Protein AF-A0A954LRC8-F1 (afdb_monomer)

Mean predicted aligned error: 7.31 Å

Secondary structure (DSSP, 8-state):
-HHHHHHHHHHH-SEEEEEEEESSSSS-EEEEEEEETTS-EEEEEGGGS-HHHHHHHHHHHHTSEEEESSHHHHHHHHHHHHHHHTTS-TT--GGG-HHHHHHHHHHHTTS-----SEEEEHHHHHHHTGGGGGS--PPEEEEEEEHHHHHHHHHHHHHH----GGGGTT-S-TTS-SEEEEEEE-TTSPEEEEEEEEEE------SHHHHHHHHH----S--HHHH---GGGPPP--TTS-SGGGT--GGGTTEEE-TTS-EEEE-GGGTHHHHHHHHHH-HHHHHHHHHHHHHHHHHHHHTT-PPS--HHHHHHHHHHHHHHH-EE--HHHHHHHHHHHHHHHHTSSS-TT-HHHHHHHHHTT--HHHHHSTTTGGGG---HHHHHHHTT-EE-S-EE-TT-SSSS-TTTTTSSEE-SEE-HHHHHHHHHHHHHHHHHHHHHHHHHHHHSEE---EESS-STT---EE-TT--GGGS---HHHHTT-----TT--------TTHHHHHHHHHH--HHHHHHHHTT--HHHHHHHHHHS--HHHHHTTTTSTT-HHHHHHHHHHHHHTT--HHHHHHHHTS-HHHHHHHHHHHHHH-HHHHHHHHHHHHHH--EE-TT-TTSPPEE-PPPSEEE-TTS-EEE-HHHHHHHHHHHHHHHS--HHHHT---EEEETTEEEEHHHHHHHHHHHHHHHHH-

Structure (mmCIF, N/CA/C/O backbone):
data_AF-A0A954LRC8-F1
#
_entry.id   AF-A0A954LRC8-F1
#
loop_
_atom_site.group_PDB
_atom_site.id
_atom_site.type_symbol
_atom_site.label_atom_id
_atom_site.label_alt_id
_atom_site.label_comp_id
_atom_site.label_asym_id
_atom_site.label_entity_id
_atom_site.label_seq_id
_atom_site.pdbx_PDB_ins_code
_atom_site.Cartn_x
_atom_site.Cartn_y
_atom_site.Cartn_z
_atom_site.occupancy
_atom_site.B_iso_or_equiv
_atom_site.auth_seq_id
_atom_site.auth_comp_id
_atom_site.auth_asym_id
_atom_site.auth_atom_id
_atom_site.pdbx_PDB_model_num
ATOM 1 N N . MET A 1 1 ? -22.412 -3.322 37.244 1.00 44.78 1 MET A N 1
ATOM 2 C CA . MET A 1 1 ? -22.446 -4.756 37.643 1.00 44.78 1 MET A CA 1
ATOM 3 C C . MET A 1 1 ? -21.996 -5.682 36.507 1.00 44.78 1 MET A C 1
ATOM 5 O O . MET A 1 1 ? -21.206 -6.571 36.782 1.00 44.78 1 MET A O 1
ATOM 9 N N . LYS A 1 2 ? -22.410 -5.464 35.242 1.00 64.94 2 LYS A N 1
ATOM 10 C CA . LYS A 1 2 ? -21.942 -6.264 34.085 1.00 64.94 2 LYS A CA 1
ATOM 11 C C . LYS A 1 2 ? -20.450 -6.072 33.741 1.00 64.94 2 LYS A C 1
ATOM 13 O O . LYS A 1 2 ? -19.762 -7.057 33.498 1.00 64.94 2 LYS A O 1
ATOM 18 N N . SER A 1 3 ? -19.932 -4.844 33.795 1.00 72.12 3 SER A N 1
ATOM 19 C CA . SER A 1 3 ? -18.524 -4.524 33.492 1.00 72.12 3 SER A CA 1
ATOM 20 C C . SER A 1 3 ? -17.525 -5.170 34.453 1.00 72.12 3 SER A C 1
ATOM 22 O O . SER A 1 3 ? -16.505 -5.698 34.023 1.00 72.12 3 SER A O 1
ATOM 24 N N . THR A 1 4 ? -17.834 -5.226 35.751 1.00 79.31 4 THR A N 1
ATOM 25 C CA . THR A 1 4 ? -16.992 -5.920 36.742 1.00 79.31 4 THR A CA 1
ATOM 26 C C . THR A 1 4 ? -16.815 -7.401 36.398 1.00 79.31 4 THR A C 1
ATOM 28 O O . THR A 1 4 ? -15.710 -7.927 36.506 1.00 79.31 4 THR A O 1
ATOM 31 N N . THR A 1 5 ? -17.879 -8.070 35.943 1.00 84.56 5 THR A N 1
ATOM 32 C CA . THR A 1 5 ? -17.819 -9.470 35.502 1.00 84.56 5 THR A CA 1
ATOM 33 C C . THR A 1 5 ? -16.966 -9.629 34.244 1.00 84.56 5 THR A C 1
ATOM 35 O O . THR A 1 5 ? -16.107 -10.505 34.219 1.00 84.56 5 THR A O 1
ATOM 38 N N . MET A 1 6 ? -17.134 -8.748 33.251 1.00 88.12 6 MET A N 1
ATOM 39 C CA . MET A 1 6 ? -16.323 -8.743 32.024 1.00 88.12 6 MET A CA 1
ATOM 40 C C . MET A 1 6 ? -14.830 -8.551 32.322 1.00 88.12 6 MET A C 1
ATOM 42 O O . MET A 1 6 ? -13.994 -9.294 31.821 1.00 88.12 6 MET A O 1
ATOM 46 N N . ILE A 1 7 ? -14.479 -7.607 33.200 1.00 88.44 7 ILE A N 1
ATOM 47 C CA . ILE A 1 7 ? -13.083 -7.359 33.596 1.00 88.44 7 ILE A CA 1
ATOM 48 C C . ILE A 1 7 ? -12.489 -8.579 34.313 1.00 88.44 7 ILE A C 1
ATOM 50 O O . ILE A 1 7 ? -11.324 -8.917 34.107 1.00 88.44 7 ILE A O 1
ATOM 54 N N . LEU A 1 8 ? -13.268 -9.259 35.158 1.00 87.94 8 LEU A N 1
ATOM 55 C CA . LEU A 1 8 ? -12.818 -10.487 35.818 1.00 87.94 8 LEU A CA 1
ATOM 56 C C . LEU A 1 8 ? -12.578 -11.629 34.821 1.00 87.94 8 LEU A C 1
ATOM 58 O O . LEU A 1 8 ? -11.642 -12.403 35.015 1.00 87.94 8 LEU A O 1
ATOM 62 N N . GLU A 1 9 ? -13.399 -11.734 33.777 1.00 92.31 9 GLU A N 1
ATOM 63 C CA . GLU A 1 9 ? -13.219 -12.694 32.683 1.00 92.31 9 GLU A CA 1
ATOM 64 C C . GLU A 1 9 ? -11.940 -12.391 31.894 1.00 92.31 9 GLU A C 1
ATOM 66 O O . GLU A 1 9 ? -11.064 -13.253 31.803 1.00 92.31 9 GLU A O 1
ATOM 71 N N . LEU A 1 10 ? -11.776 -11.138 31.450 1.00 93.38 10 LEU A N 1
ATOM 72 C CA . LEU A 1 10 ? -10.576 -10.653 30.764 1.00 93.38 10 LEU A CA 1
ATOM 73 C C . LEU A 1 10 ? -9.315 -10.974 31.564 1.00 93.38 10 LEU A C 1
ATOM 75 O O . LEU A 1 10 ? -8.370 -11.528 31.020 1.00 93.38 10 LEU A O 1
ATOM 79 N N . LYS A 1 11 ? -9.308 -10.716 32.877 1.00 89.00 11 LYS A N 1
ATOM 80 C CA . LYS A 1 11 ? -8.143 -10.978 33.738 1.00 89.00 11 LYS A CA 1
ATOM 81 C C . LYS A 1 11 ? -7.767 -12.457 33.837 1.00 89.00 11 LYS A C 1
ATOM 83 O O . LYS A 1 11 ? -6.579 -12.749 33.997 1.00 89.00 11 LYS A O 1
ATOM 88 N N . LYS A 1 12 ? -8.733 -13.375 33.751 1.00 88.56 12 LYS A N 1
ATOM 89 C CA . LYS A 1 12 ? -8.494 -14.825 33.848 1.00 88.56 12 LYS A CA 1
ATOM 90 C C . LYS A 1 12 ? -8.000 -15.438 32.540 1.00 88.56 12 LYS A C 1
ATOM 92 O O . LYS A 1 12 ? -7.210 -16.377 32.597 1.00 88.56 12 LYS A O 1
ATOM 97 N N . GLY A 1 13 ? -8.458 -14.918 31.405 1.00 85.88 13 GLY A N 1
ATOM 98 C CA . GLY A 1 13 ? -8.105 -15.445 30.092 1.00 85.88 13 GLY A CA 1
ATOM 99 C C . GLY A 1 13 ? -6.661 -15.197 29.674 1.00 85.88 13 GLY A C 1
ATOM 100 O O . GLY A 1 13 ? -5.949 -14.361 30.255 1.00 85.88 13 GLY A O 1
ATOM 101 N N . LYS A 1 14 ? -6.237 -15.934 28.643 1.00 89.75 14 LYS A N 1
ATOM 102 C CA . LYS A 1 14 ? -4.915 -15.778 28.016 1.00 89.75 14 LYS A CA 1
ATOM 103 C C . LYS A 1 14 ? -5.001 -15.055 26.675 1.00 89.75 14 LYS A C 1
ATOM 105 O O . LYS A 1 14 ? -4.217 -14.130 26.450 1.00 89.75 14 LYS A O 1
ATOM 110 N N . LEU A 1 15 ? -5.931 -15.480 25.822 1.00 96.88 15 LEU A N 1
ATOM 111 C CA . LEU A 1 15 ? -6.121 -14.978 24.467 1.00 96.88 15 LEU A CA 1
ATOM 112 C C . LEU A 1 15 ? -7.402 -14.152 24.382 1.00 96.88 15 LEU A C 1
ATOM 114 O O . LEU A 1 15 ? -8.442 -14.553 24.904 1.00 96.88 15 LEU A O 1
ATOM 118 N N . ILE A 1 16 ? -7.328 -13.014 23.700 1.00 98.38 16 ILE A N 1
ATOM 119 C CA . ILE A 1 16 ? -8.474 -12.153 23.417 1.00 98.38 16 ILE A CA 1
ATOM 120 C C . ILE A 1 16 ? -8.627 -12.046 21.905 1.00 98.38 16 ILE A C 1
ATOM 122 O O . ILE A 1 16 ? -7.800 -11.421 21.247 1.00 98.38 16 ILE A O 1
ATOM 126 N N . PHE A 1 17 ? -9.686 -12.631 21.356 1.00 98.62 17 PHE A N 1
ATOM 127 C CA . PHE A 1 17 ? -10.095 -12.355 19.980 1.00 98.62 17 PHE A CA 1
ATOM 128 C C . PHE A 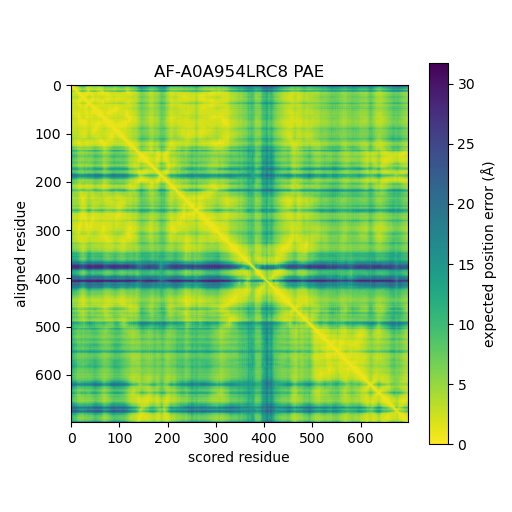1 17 ? -10.802 -11.011 19.974 1.00 98.62 17 PHE A C 1
ATOM 130 O O . PHE A 1 17 ? -11.704 -10.828 20.789 1.00 98.62 17 PHE A O 1
ATOM 137 N N . LEU A 1 18 ? -10.367 -10.078 19.134 1.00 98.44 18 LEU A N 1
ATOM 138 C CA . LEU A 1 18 ? -10.760 -8.676 19.230 1.00 98.44 18 LEU A CA 1
ATOM 139 C C . LEU A 1 18 ? -11.024 -8.084 17.848 1.00 98.44 18 LEU A C 1
ATOM 141 O O . LEU A 1 18 ? -10.234 -8.292 16.928 1.00 98.44 18 LEU A O 1
ATOM 145 N N . ASP A 1 19 ? -12.092 -7.305 17.760 1.00 98.56 19 ASP A N 1
ATOM 146 C CA . ASP A 1 19 ? -12.479 -6.525 16.588 1.00 98.56 19 ASP A CA 1
ATOM 147 C C . ASP A 1 19 ? -13.100 -5.189 17.034 1.00 98.56 19 ASP A C 1
ATOM 149 O O . ASP A 1 19 ? -13.369 -4.995 18.232 1.00 98.56 19 ASP A O 1
ATOM 153 N N . SER A 1 20 ? -13.281 -4.247 16.106 1.00 97.88 20 SER A N 1
ATOM 154 C CA . SER A 1 20 ? -13.982 -2.992 16.381 1.00 97.88 20 SER A CA 1
ATOM 155 C C . SER A 1 20 ? -14.777 -2.466 15.189 1.00 97.88 20 SER A C 1
ATOM 157 O O . SER A 1 20 ? -14.341 -2.542 14.046 1.00 97.88 20 SER A O 1
ATOM 159 N N . GLU A 1 21 ? -15.914 -1.821 15.470 1.00 98.12 21 GLU A N 1
ATOM 160 C CA . GLU A 1 21 ? -16.650 -1.035 14.467 1.00 98.12 21 GLU A CA 1
ATOM 161 C C . GLU A 1 21 ? -16.494 0.447 14.755 1.00 98.12 21 GLU A C 1
ATOM 163 O O . GLU A 1 21 ? -16.501 0.881 15.915 1.00 98.12 21 GLU A O 1
ATOM 168 N N . THR A 1 22 ? -16.366 1.243 13.699 1.00 98.06 22 THR A N 1
ATOM 169 C CA . THR A 1 22 ? -15.920 2.634 13.789 1.00 98.06 22 THR A CA 1
ATOM 170 C C . THR A 1 22 ? -16.811 3.582 12.996 1.00 98.06 22 THR A C 1
ATOM 172 O O . THR A 1 22 ? -17.396 3.237 11.971 1.00 98.06 22 THR A O 1
ATOM 175 N N . CYS A 1 23 ? -16.877 4.837 13.444 1.00 98.00 23 CYS A N 1
ATOM 176 C CA . CYS A 1 23 ? -17.450 5.921 12.655 1.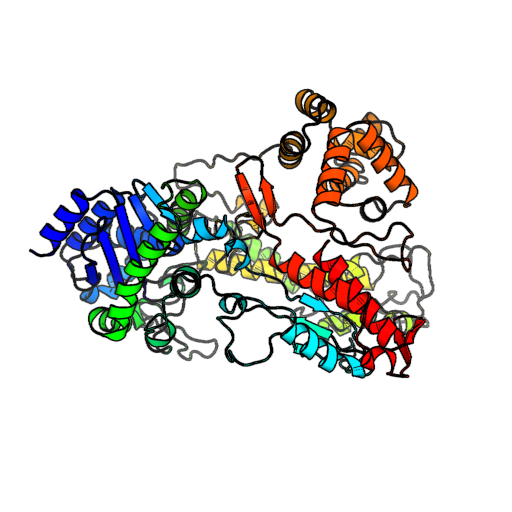00 98.00 23 CYS A CA 1
ATOM 177 C C . CYS A 1 23 ? -16.425 6.384 11.606 1.00 98.00 23 CYS A C 1
ATOM 179 O O . CYS A 1 23 ? -15.668 7.327 11.843 1.00 98.00 23 CYS A O 1
ATOM 181 N N . GLY A 1 24 ? -16.401 5.719 10.449 1.00 96.19 24 GLY A N 1
ATOM 182 C CA . GLY A 1 24 ? -15.436 5.982 9.374 1.00 96.19 24 GLY A CA 1
ATOM 183 C C . GLY A 1 24 ? -14.092 5.279 9.573 1.00 96.19 24 GLY A C 1
ATOM 184 O O . GLY A 1 24 ? -13.938 4.441 10.454 1.00 96.19 24 GLY A O 1
ATOM 185 N N . LEU A 1 25 ? -13.102 5.605 8.743 1.00 96.06 25 LEU A N 1
ATOM 186 C CA . LEU A 1 25 ? -11.785 4.956 8.742 1.00 96.06 25 LEU A CA 1
ATOM 187 C C . LEU A 1 25 ? -10.809 5.538 9.776 1.00 96.06 25 LEU A C 1
ATOM 189 O O . LEU A 1 25 ? -9.784 4.920 10.082 1.00 96.06 25 LEU A O 1
ATOM 193 N N . HIS A 1 26 ? -11.050 6.769 10.221 1.00 95.69 26 HIS A N 1
ATOM 194 C CA . HIS A 1 26 ? -10.160 7.571 11.063 1.00 95.69 26 HIS A CA 1
ATOM 195 C C . HIS A 1 26 ? -10.903 8.308 12.188 1.00 95.69 26 HIS A C 1
ATOM 197 O O . HIS A 1 26 ? -10.273 9.079 12.921 1.00 95.69 26 HIS A O 1
ATOM 203 N N . GLY A 1 27 ? -12.219 8.119 12.314 1.00 96.19 27 GLY A N 1
ATOM 204 C CA . GLY A 1 27 ? -13.041 8.661 13.386 1.00 96.19 27 GLY A CA 1
ATOM 205 C C . GLY A 1 27 ? -12.818 7.939 14.712 1.00 96.19 27 GLY A C 1
ATOM 206 O O . GLY A 1 27 ? -11.681 7.664 15.100 1.00 96.19 27 GLY A O 1
ATOM 207 N N . MET A 1 28 ? -13.901 7.695 15.444 1.00 98.06 28 MET A N 1
ATOM 208 C CA . MET A 1 28 ? -13.867 7.025 16.745 1.00 98.06 28 MET A CA 1
ATOM 209 C C . MET A 1 28 ? -14.512 5.638 16.655 1.00 98.06 28 MET A C 1
ATOM 211 O O . MET A 1 28 ? -15.487 5.478 15.913 1.00 98.06 28 MET A O 1
ATOM 215 N N . PRO A 1 29 ? -14.012 4.641 17.407 1.00 98.19 29 PRO A N 1
ATOM 216 C CA . PRO A 1 29 ? -14.698 3.362 17.539 1.00 98.19 29 PRO A CA 1
ATOM 217 C C . PRO A 1 29 ? -16.035 3.549 18.268 1.00 98.19 29 PRO A C 1
ATOM 219 O O . PRO A 1 29 ? -16.142 4.365 19.188 1.00 98.19 29 PRO A O 1
ATOM 222 N N . VAL A 1 30 ? -17.055 2.803 17.848 1.00 98.12 30 VAL A N 1
ATOM 223 C CA . VAL A 1 30 ? -18.427 2.859 18.382 1.00 98.12 30 VAL A CA 1
ATOM 224 C C . VAL A 1 30 ? -18.862 1.550 19.044 1.00 98.12 30 VAL A C 1
ATOM 226 O O . VAL A 1 30 ? -19.592 1.583 20.040 1.00 98.12 30 VAL A O 1
ATOM 229 N N . LEU A 1 31 ? -18.355 0.414 18.562 1.00 98.50 31 LEU A N 1
ATOM 230 C CA . LEU A 1 31 ? -18.585 -0.915 19.124 1.00 98.50 31 LEU A CA 1
ATOM 231 C C . LEU A 1 31 ? -17.242 -1.629 19.295 1.00 98.50 31 LEU A C 1
ATOM 233 O O . LEU A 1 31 ? -16.389 -1.557 18.414 1.00 98.50 31 LEU A O 1
ATOM 237 N N . LEU A 1 32 ? -17.069 -2.303 20.431 1.00 98.31 32 LEU A N 1
ATOM 238 C CA . LEU A 1 32 ? -15.948 -3.205 20.675 1.00 98.31 32 LEU A CA 1
ATOM 239 C C . LEU A 1 32 ? -16.478 -4.628 20.815 1.00 98.31 32 LEU A C 1
ATOM 241 O O . LEU A 1 32 ? -17.396 -4.861 21.609 1.00 98.31 32 LEU A O 1
ATOM 245 N N . GLN A 1 33 ? -15.895 -5.566 20.081 1.00 98.12 33 GLN A N 1
ATOM 246 C CA . GLN A 1 33 ? -16.249 -6.976 20.142 1.00 98.12 33 GLN A CA 1
ATOM 247 C C . GLN A 1 33 ? -15.058 -7.764 20.635 1.00 98.12 33 GLN A C 1
ATOM 249 O O . GLN A 1 33 ? -13.948 -7.601 20.133 1.00 98.12 33 GLN A O 1
ATOM 254 N N . TRP A 1 34 ? -15.276 -8.643 21.604 1.00 98.38 34 TRP A N 1
ATOM 255 C CA . TRP A 1 34 ? -14.227 -9.573 21.978 1.00 98.38 34 TRP A CA 1
ATOM 256 C C . TRP A 1 34 ? -14.770 -10.893 22.473 1.00 98.38 34 TRP A C 1
ATOM 258 O O . TRP A 1 34 ? -15.924 -11.007 22.888 1.00 98.38 34 TRP A O 1
ATOM 268 N N . ALA A 1 35 ? -13.888 -11.878 22.505 1.00 98.25 35 ALA A N 1
ATOM 269 C CA . ALA A 1 35 ? -14.130 -13.098 23.238 1.00 98.25 35 ALA A CA 1
ATOM 270 C C . ALA A 1 35 ? -12.840 -13.602 23.888 1.00 98.25 35 ALA A C 1
ATOM 272 O O . ALA A 1 35 ? -11.748 -13.479 23.327 1.00 98.25 35 ALA A O 1
ATOM 273 N N . VAL A 1 36 ? -12.975 -14.127 25.104 1.00 97.56 36 VAL A N 1
ATOM 274 C CA . VAL A 1 36 ? -11.852 -14.596 25.920 1.00 97.56 36 VAL A CA 1
ATOM 275 C C . VAL A 1 36 ? -11.661 -16.087 25.695 1.00 97.56 36 VAL A C 1
ATOM 277 O O . VAL A 1 36 ? -12.558 -16.859 26.016 1.00 97.56 36 VAL A O 1
ATOM 280 N N . ASP A 1 37 ? -10.513 -16.501 25.163 1.00 95.44 37 ASP A N 1
ATOM 281 C CA . ASP A 1 37 ? -10.224 -17.892 24.793 1.00 95.44 37 ASP A CA 1
ATOM 282 C C . ASP A 1 37 ? -11.370 -18.482 23.931 1.00 95.44 37 ASP A C 1
ATOM 284 O O . ASP A 1 37 ? -11.652 -17.923 22.875 1.00 95.44 37 ASP A O 1
ATOM 288 N N . GLU A 1 38 ? -12.084 -19.520 24.393 1.00 93.44 38 GLU A N 1
ATOM 289 C CA . GLU A 1 38 ? -13.294 -20.103 23.758 1.00 93.44 38 GLU A CA 1
ATOM 290 C C . GLU A 1 38 ? -14.617 -19.627 24.397 1.00 93.44 38 GLU A C 1
ATOM 292 O O . GLU A 1 38 ? -15.690 -20.193 24.189 1.00 93.44 38 GLU A O 1
ATOM 297 N N . GLY A 1 39 ? -14.547 -18.589 25.227 1.00 94.75 39 GLY A N 1
ATOM 298 C CA . GLY A 1 39 ? -15.673 -18.013 25.950 1.00 94.75 39 GLY A CA 1
ATOM 299 C C . GLY A 1 39 ? -16.696 -17.293 25.061 1.00 94.75 39 GLY A C 1
ATOM 300 O O . GLY A 1 39 ? -16.545 -17.225 23.832 1.00 94.75 39 GLY A O 1
ATOM 301 N N . PRO A 1 40 ? -17.752 -16.739 25.682 1.00 95.81 40 PRO A N 1
ATOM 302 C CA . PRO A 1 40 ? -18.799 -16.021 24.968 1.00 95.81 40 PRO A CA 1
ATOM 303 C C . PRO A 1 40 ? -18.258 -14.767 24.271 1.00 95.81 40 PRO A C 1
ATOM 305 O O . PRO A 1 40 ? -17.297 -14.145 24.723 1.00 95.81 40 PRO A O 1
ATOM 308 N N . ILE A 1 41 ? -18.912 -14.393 23.171 1.00 97.81 41 ILE A N 1
ATOM 309 C CA . ILE A 1 41 ? -18.633 -13.152 22.446 1.00 97.81 41 ILE A CA 1
ATOM 310 C C . ILE A 1 41 ? -19.394 -12.009 23.118 1.00 97.81 41 ILE A C 1
ATOM 312 O O . ILE A 1 41 ? -20.609 -12.084 23.321 1.00 97.81 41 ILE A O 1
ATOM 316 N N . HIS A 1 42 ? -18.676 -10.940 23.441 1.00 97.31 42 HIS A N 1
ATOM 317 C CA . HIS A 1 42 ? -19.208 -9.722 24.037 1.00 97.31 42 HIS A CA 1
ATOM 318 C C . HIS A 1 42 ? -19.275 -8.623 22.980 1.00 97.31 42 HIS A C 1
ATOM 320 O O . HIS A 1 42 ? -18.302 -8.394 22.272 1.00 97.31 42 HIS A O 1
ATOM 326 N N . LEU A 1 43 ? -20.411 -7.925 22.901 1.00 97.69 43 LEU A N 1
ATOM 327 C CA . LEU A 1 43 ? -20.604 -6.738 22.061 1.00 97.69 43 LEU A CA 1
ATOM 328 C C . LEU A 1 43 ? -20.815 -5.521 22.968 1.00 97.69 43 LEU A C 1
ATOM 330 O O . LEU A 1 43 ? -21.877 -5.385 23.586 1.00 97.69 43 LEU A O 1
ATOM 334 N N . TYR A 1 44 ? -19.819 -4.646 23.057 1.00 97.50 44 TYR A N 1
ATOM 335 C CA . TYR A 1 44 ? -19.774 -3.542 24.013 1.00 97.50 44 TYR A CA 1
ATOM 336 C C . TYR A 1 44 ? -19.933 -2.185 23.327 1.00 97.50 44 TYR A C 1
ATOM 338 O O . TYR A 1 44 ? -19.057 -1.728 22.592 1.00 97.50 44 TYR A O 1
ATOM 346 N N . SER A 1 45 ? -21.067 -1.528 23.577 1.00 97.25 45 SER A N 1
ATOM 347 C CA . SER A 1 45 ? -21.385 -0.204 23.033 1.00 97.25 45 SER A CA 1
ATOM 348 C C . SER A 1 45 ? -20.620 0.890 23.776 1.00 97.25 45 SER A C 1
ATOM 350 O O . SER A 1 45 ? -21.065 1.372 24.817 1.00 97.25 45 SER A O 1
ATOM 352 N N . ILE A 1 46 ? -19.480 1.291 23.213 1.00 97.44 46 ILE A N 1
ATOM 353 C CA . ILE A 1 46 ? -18.473 2.177 23.821 1.00 97.44 46 ILE A CA 1
ATOM 354 C C . ILE A 1 46 ? -19.073 3.496 24.326 1.00 97.44 46 ILE A C 1
ATOM 356 O O . ILE A 1 46 ? -18.723 3.963 25.408 1.00 97.44 46 ILE A O 1
ATOM 360 N N . TRP A 1 47 ? -19.980 4.085 23.545 1.00 98.19 47 TRP A N 1
ATOM 361 C CA . TRP A 1 47 ? -20.523 5.425 23.791 1.00 98.19 47 TRP A CA 1
ATOM 362 C C . TRP A 1 47 ? -21.677 5.468 24.794 1.00 98.19 47 TRP A C 1
ATOM 364 O O . TRP A 1 47 ? -22.047 6.546 25.245 1.00 98.19 47 TRP A O 1
ATOM 374 N N . LYS A 1 48 ? -22.206 4.299 25.178 1.00 96.94 48 LYS A N 1
ATOM 375 C CA . LYS A 1 48 ? -23.341 4.155 26.106 1.00 96.94 48 LYS A CA 1
ATOM 376 C C . LYS A 1 48 ? -22.917 3.746 27.514 1.00 96.94 48 LYS A C 1
ATOM 378 O O . LYS A 1 48 ? -23.746 3.316 28.313 1.00 96.94 48 LYS A O 1
ATOM 383 N N . GLN A 1 49 ? -21.617 3.758 27.786 1.00 96.19 49 GLN A N 1
ATOM 384 C CA . GLN A 1 49 ? -21.035 3.311 29.047 1.00 96.19 49 GLN A CA 1
ATOM 385 C C . GLN A 1 49 ? -20.136 4.408 29.617 1.00 96.19 49 GLN A C 1
ATOM 387 O O . GLN A 1 49 ? -19.532 5.146 28.836 1.00 96.19 49 GLN A O 1
ATOM 392 N N . PRO A 1 50 ? -19.997 4.500 30.952 1.00 97.88 50 PRO A N 1
ATOM 393 C CA . PRO A 1 50 ? -19.100 5.470 31.563 1.00 97.88 50 PRO A CA 1
ATOM 394 C C . PRO A 1 50 ? -17.664 5.337 31.049 1.00 97.88 50 PRO A C 1
ATOM 396 O O . PRO A 1 50 ? -17.144 4.221 30.922 1.00 97.88 50 PRO A O 1
ATOM 399 N N . VAL A 1 51 ? -16.996 6.472 30.828 1.00 98.38 51 VAL A N 1
ATOM 400 C CA . VAL A 1 51 ? -15.593 6.547 30.374 1.00 98.38 51 VAL A CA 1
ATOM 401 C C . VAL A 1 51 ? -14.679 5.613 31.177 1.00 98.38 51 VAL A C 1
ATOM 403 O O . VAL A 1 51 ? -13.904 4.853 30.589 1.00 98.38 51 VAL A O 1
ATOM 406 N N . ARG A 1 52 ? -14.805 5.606 32.512 1.00 97.62 52 ARG A N 1
ATOM 407 C CA . ARG A 1 52 ? -14.003 4.764 33.419 1.00 97.62 52 ARG A CA 1
ATOM 408 C C . ARG A 1 52 ? -14.134 3.265 33.155 1.00 97.62 52 ARG A C 1
ATOM 410 O O . ARG A 1 52 ? -13.161 2.533 33.312 1.00 97.62 52 ARG A O 1
ATOM 417 N N . GLU A 1 53 ? -15.323 2.799 32.776 1.00 96.94 53 GLU A N 1
ATOM 418 C CA . GLU A 1 53 ? -15.571 1.374 32.540 1.00 96.94 53 GLU A CA 1
ATOM 419 C C . GLU A 1 53 ? -14.917 0.936 31.232 1.00 96.94 53 GLU A C 1
ATOM 421 O O . GLU A 1 53 ? -14.229 -0.084 31.191 1.00 96.94 53 GLU A O 1
ATOM 426 N N . THR A 1 54 ? -15.049 1.763 30.194 1.00 97.38 54 THR A N 1
ATOM 427 C CA . THR A 1 54 ? -14.408 1.537 28.896 1.00 97.38 54 THR A CA 1
ATOM 428 C C . THR A 1 54 ? -12.884 1.548 29.016 1.00 97.38 54 THR A C 1
ATOM 430 O O . THR A 1 54 ? -12.234 0.645 28.489 1.00 97.38 54 THR A O 1
ATOM 433 N N . LEU A 1 55 ? -12.301 2.511 29.742 1.00 97.69 55 LEU A N 1
ATOM 434 C CA . LEU A 1 55 ? -10.853 2.548 29.985 1.00 97.69 55 LEU A CA 1
ATOM 435 C C . LEU A 1 55 ? -10.367 1.271 30.677 1.00 97.69 55 LEU A C 1
ATOM 437 O O . LEU A 1 55 ? -9.433 0.638 30.191 1.00 97.69 55 LEU A O 1
ATOM 441 N N . ALA A 1 56 ? -11.047 0.839 31.744 1.00 97.38 56 ALA A N 1
ATOM 442 C CA . ALA A 1 56 ? -10.676 -0.371 32.473 1.00 97.38 56 ALA A CA 1
ATOM 443 C C . ALA A 1 56 ? -10.747 -1.644 31.607 1.00 97.38 56 ALA A C 1
ATOM 445 O O . ALA A 1 56 ? -9.918 -2.540 31.765 1.00 97.38 56 ALA A O 1
ATOM 446 N N . ILE A 1 57 ? -11.718 -1.735 30.690 1.00 97.44 57 ILE A N 1
ATOM 447 C CA . ILE A 1 57 ? -11.835 -2.854 29.742 1.00 97.44 57 ILE A CA 1
ATOM 448 C C . ILE A 1 57 ? -10.674 -2.846 28.747 1.00 97.44 57 ILE A C 1
ATOM 450 O O . ILE A 1 57 ? -10.004 -3.863 28.584 1.00 97.44 57 ILE A O 1
ATOM 454 N N . VAL A 1 58 ? -10.413 -1.709 28.099 1.00 97.38 58 VAL A N 1
ATOM 455 C CA . VAL A 1 58 ? -9.370 -1.607 27.069 1.00 97.38 58 VAL A CA 1
ATOM 456 C C . VAL A 1 58 ? -7.977 -1.836 27.667 1.00 97.38 58 VAL A C 1
ATOM 458 O O . VAL A 1 58 ? -7.148 -2.513 27.060 1.00 97.38 58 VAL A O 1
ATOM 461 N N . GLU A 1 59 ? -7.724 -1.339 28.878 1.00 97.31 59 GLU A N 1
ATOM 462 C CA . GLU A 1 59 ? -6.478 -1.598 29.604 1.00 97.31 59 GLU A CA 1
ATOM 463 C C . GLU A 1 59 ? -6.332 -3.081 29.968 1.00 97.31 59 GLU A C 1
ATOM 465 O O . GLU A 1 59 ? -5.275 -3.662 29.732 1.00 97.31 59 GLU A O 1
ATOM 470 N N . ALA A 1 60 ? -7.402 -3.734 30.440 1.00 97.19 60 ALA A N 1
ATOM 471 C CA . ALA A 1 60 ? -7.386 -5.170 30.720 1.00 97.19 60 ALA A CA 1
ATOM 472 C C . ALA A 1 60 ? -7.168 -6.025 29.456 1.00 97.19 60 ALA A C 1
ATOM 474 O O . ALA A 1 60 ? -6.515 -7.063 29.532 1.00 97.19 60 ALA A O 1
ATOM 475 N N . ILE A 1 61 ? -7.677 -5.597 28.295 1.00 97.69 61 ILE A N 1
ATOM 476 C CA . ILE A 1 61 ? -7.396 -6.238 27.000 1.00 97.69 61 ILE A CA 1
ATOM 477 C C . ILE A 1 61 ? -5.913 -6.085 26.637 1.00 97.69 61 ILE A C 1
ATOM 479 O O . ILE A 1 61 ? -5.276 -7.056 26.229 1.00 97.69 61 ILE A O 1
ATOM 483 N N . ALA A 1 62 ? -5.335 -4.895 26.824 1.00 97.31 62 ALA A N 1
ATOM 484 C CA . ALA A 1 62 ? -3.925 -4.638 26.528 1.00 97.31 62 ALA A CA 1
ATOM 485 C C . ALA A 1 62 ? -2.958 -5.441 27.422 1.00 97.31 62 ALA A C 1
ATOM 487 O O . ALA A 1 62 ? -1.828 -5.706 27.021 1.00 97.31 62 ALA A O 1
ATOM 488 N N . GLU A 1 63 ? -3.386 -5.899 28.599 1.00 97.06 63 GLU A N 1
ATOM 489 C CA . GLU A 1 63 ? -2.601 -6.809 29.448 1.00 97.06 63 GLU A CA 1
ATOM 490 C C . GLU A 1 63 ? -2.498 -8.244 28.891 1.00 97.06 63 GLU A C 1
ATOM 492 O O . GLU A 1 63 ? -1.787 -9.075 29.465 1.00 97.06 63 GLU A O 1
ATOM 497 N N . LYS A 1 64 ? -3.198 -8.566 27.795 1.00 97.50 64 LYS A N 1
ATOM 498 C CA . LYS A 1 64 ? -3.310 -9.922 27.237 1.00 97.50 64 LYS A CA 1
ATOM 499 C C . LYS A 1 64 ? -2.713 -10.054 25.842 1.00 97.50 64 LYS A C 1
ATOM 501 O O . LYS A 1 64 ? -2.257 -9.086 25.233 1.00 97.50 64 LYS A O 1
ATOM 506 N N . THR A 1 65 ? -2.681 -11.299 25.362 1.00 98.19 65 THR A N 1
ATOM 507 C CA . THR A 1 65 ? -2.384 -11.580 23.957 1.00 98.19 65 THR A CA 1
ATOM 508 C C . THR A 1 65 ? -3.651 -11.379 23.141 1.00 98.19 65 THR A C 1
ATOM 510 O O . THR A 1 65 ? -4.650 -12.052 23.392 1.00 98.19 65 THR A O 1
ATOM 513 N N . VAL A 1 66 ? -3.612 -10.458 22.183 1.00 98.38 66 VAL A N 1
ATOM 514 C CA . VAL A 1 66 ? -4.742 -10.145 21.306 1.00 98.38 66 VAL A CA 1
ATOM 515 C C . VAL A 1 66 ? -4.577 -10.826 19.949 1.00 98.38 66 VAL A C 1
ATOM 517 O O . VAL A 1 66 ? -3.496 -10.811 19.362 1.00 98.38 66 VAL A O 1
ATOM 520 N N . ILE A 1 67 ? -5.652 -11.428 19.451 1.00 98.69 67 ILE A N 1
ATOM 521 C CA . ILE A 1 67 ? -5.736 -12.031 18.122 1.00 98.69 67 ILE A CA 1
ATOM 522 C C . ILE A 1 67 ? -6.746 -11.217 17.328 1.00 98.69 67 ILE A C 1
ATOM 524 O O . ILE A 1 67 ? -7.893 -11.064 17.747 1.00 98.69 67 ILE A O 1
ATOM 528 N N . MET A 1 68 ? -6.306 -10.678 16.199 1.00 98.38 68 MET A N 1
ATOM 529 C CA . MET A 1 68 ? -7.093 -9.747 15.396 1.00 98.38 68 MET A CA 1
ATOM 530 C C . MET A 1 68 ? -6.918 -10.049 13.914 1.00 98.38 68 MET A C 1
ATOM 532 O O . MET A 1 68 ? -5.957 -10.704 13.501 1.00 98.38 68 MET A O 1
ATOM 536 N N . PHE A 1 69 ? -7.810 -9.509 13.095 1.00 97.88 69 PHE A N 1
ATOM 537 C CA . PHE A 1 69 ? -7.633 -9.461 11.653 1.00 97.88 69 PHE A CA 1
ATOM 538 C C . PHE A 1 69 ? -7.469 -8.002 11.231 1.00 97.88 69 PHE A C 1
ATOM 540 O O . PHE A 1 69 ? -8.399 -7.230 11.396 1.00 97.88 69 PHE A O 1
ATOM 547 N N . ASN A 1 70 ? -6.318 -7.627 10.653 1.00 96.25 70 ASN A N 1
ATOM 548 C CA . ASN A 1 70 ? -5.982 -6.231 10.328 1.00 96.25 70 ASN A CA 1
ATOM 549 C C . ASN A 1 70 ? -5.762 -5.340 11.572 1.00 96.25 70 ASN A C 1
ATOM 551 O O . ASN A 1 70 ? -6.197 -4.189 11.621 1.00 96.25 70 ASN A O 1
ATOM 555 N N . ALA A 1 71 ? -4.973 -5.838 12.528 1.00 97.62 71 ALA A N 1
ATOM 556 C CA . ALA A 1 71 ? -4.715 -5.221 13.833 1.00 97.62 71 ALA A CA 1
ATOM 557 C C . ALA A 1 71 ? -4.258 -3.750 13.767 1.00 97.62 71 ALA A C 1
ATOM 559 O O . ALA A 1 71 ? -4.515 -2.973 14.683 1.00 97.62 71 ALA A O 1
ATOM 560 N N . ALA A 1 72 ? -3.586 -3.329 12.687 1.00 96.88 72 ALA A N 1
ATOM 561 C CA . ALA A 1 72 ? -3.148 -1.939 12.524 1.00 96.88 72 ALA A CA 1
ATOM 562 C C . ALA A 1 72 ? -4.319 -0.935 12.516 1.00 96.88 72 ALA A C 1
ATOM 564 O O . ALA A 1 72 ? -4.129 0.226 12.882 1.00 96.88 72 ALA A O 1
ATOM 565 N N . PHE A 1 73 ? -5.507 -1.360 12.075 1.00 97.25 73 PHE A N 1
ATOM 566 C CA . PHE A 1 73 ? -6.707 -0.530 12.049 1.00 97.25 73 PHE A CA 1
ATOM 567 C C . PHE A 1 73 ? -7.336 -0.422 13.436 1.00 97.25 73 PHE A C 1
ATOM 569 O O . PHE A 1 73 ? -7.479 0.681 13.961 1.00 97.25 73 PHE A O 1
ATOM 576 N N . ASP A 1 74 ? -7.654 -1.543 14.066 1.00 98.06 74 ASP A N 1
ATOM 577 C CA . ASP A 1 74 ? -8.323 -1.554 15.366 1.00 98.06 74 ASP A CA 1
ATOM 578 C C . ASP A 1 74 ? -7.429 -0.985 16.462 1.00 98.06 74 ASP A C 1
ATOM 580 O O . ASP A 1 74 ? -7.853 -0.158 17.271 1.00 98.06 74 ASP A O 1
ATOM 584 N N . TRP A 1 75 ? -6.138 -1.335 16.449 1.00 98.06 75 TRP A N 1
ATOM 585 C CA . TRP A 1 75 ? -5.210 -0.848 17.464 1.00 98.06 75 TRP A CA 1
ATOM 586 C C . TRP A 1 75 ? -4.983 0.665 17.367 1.00 98.06 75 TRP A C 1
ATOM 588 O O . TRP A 1 75 ? -4.725 1.319 18.381 1.00 98.06 75 TRP A O 1
ATOM 598 N N . LEU A 1 76 ? -5.133 1.253 16.169 1.00 97.75 76 LEU A N 1
ATOM 599 C CA . LEU A 1 76 ? -5.125 2.708 15.983 1.00 97.75 76 LEU A CA 1
ATOM 600 C C . LEU A 1 76 ? -6.302 3.332 16.735 1.00 97.75 76 LEU A C 1
ATOM 602 O O . LEU A 1 76 ? -6.107 4.293 17.481 1.00 97.75 76 LEU A O 1
ATOM 606 N N . HIS A 1 77 ? -7.497 2.770 16.558 1.00 98.44 77 HIS A N 1
ATOM 607 C CA . HIS A 1 77 ? -8.720 3.243 17.197 1.00 98.44 77 HIS A CA 1
ATOM 608 C C . HIS A 1 77 ? -8.687 3.046 18.713 1.00 98.44 77 HIS A C 1
ATOM 610 O O . HIS A 1 77 ? -9.114 3.942 19.436 1.00 98.44 77 HIS A O 1
ATOM 616 N N . LEU A 1 78 ? -8.100 1.957 19.214 1.00 98.31 78 LEU A N 1
ATOM 617 C CA . LEU A 1 78 ? -7.912 1.748 20.652 1.00 98.31 78 LEU A CA 1
ATOM 618 C C . LEU A 1 78 ? -6.900 2.720 21.261 1.00 98.31 78 LEU A C 1
ATOM 620 O O . LEU A 1 78 ? -7.161 3.277 22.325 1.00 98.31 78 LEU A O 1
ATOM 624 N N . CYS A 1 79 ? -5.777 2.993 20.587 1.00 98.31 79 CYS A N 1
ATOM 625 C CA . CYS A 1 79 ? -4.833 4.022 21.037 1.00 98.31 79 CYS A CA 1
ATOM 626 C C . CYS A 1 79 ? -5.483 5.410 21.044 1.00 98.31 79 CYS A C 1
ATOM 628 O O . CYS A 1 79 ? -5.313 6.177 21.995 1.00 98.31 79 CYS A O 1
ATOM 630 N N . LYS A 1 80 ? -6.247 5.726 19.994 1.00 97.94 80 LYS A N 1
ATOM 631 C CA . LYS A 1 80 ? -6.992 6.978 19.875 1.00 97.94 80 LYS A CA 1
ATOM 632 C C . LYS A 1 80 ? -8.024 7.119 20.992 1.00 97.94 80 LYS A C 1
ATOM 634 O O . LYS A 1 80 ? -7.980 8.099 21.728 1.00 97.94 80 LYS A O 1
ATOM 639 N N . LEU A 1 81 ? -8.876 6.116 21.179 1.00 98.38 81 LEU A N 1
ATOM 640 C CA . LEU A 1 81 ? -9.871 6.082 22.244 1.00 98.38 81 LEU A CA 1
ATOM 641 C C . LEU A 1 81 ? -9.224 6.213 23.623 1.00 98.38 81 LEU A C 1
ATOM 643 O O . LEU A 1 81 ? -9.583 7.121 24.360 1.00 98.38 81 LEU A O 1
ATOM 647 N N . HIS A 1 82 ? -8.247 5.368 23.959 1.00 98.56 82 HIS A N 1
ATOM 648 C CA . HIS A 1 82 ? -7.620 5.354 25.286 1.00 98.56 82 HIS A CA 1
ATOM 649 C C . HIS A 1 82 ? -7.008 6.704 25.651 1.00 98.56 82 HIS A C 1
ATOM 651 O O . HIS A 1 82 ? -7.263 7.244 26.729 1.00 98.56 82 HIS A O 1
ATOM 657 N N . THR A 1 83 ? -6.245 7.288 24.728 1.00 98.44 83 THR A N 1
ATOM 658 C CA . THR A 1 83 ? -5.556 8.555 24.986 1.00 98.44 83 THR A CA 1
ATOM 659 C C . THR A 1 83 ? -6.496 9.754 25.058 1.00 98.44 83 THR A C 1
ATOM 661 O O . THR A 1 83 ? -6.202 10.693 25.797 1.00 98.44 83 THR A O 1
ATOM 664 N N . ILE A 1 84 ? -7.619 9.733 24.332 1.00 98.38 84 ILE A N 1
ATOM 665 C CA . ILE A 1 84 ? -8.654 10.768 24.420 1.00 98.38 84 ILE A CA 1
ATOM 666 C C . ILE A 1 84 ? -9.484 10.579 25.696 1.00 98.38 84 ILE A C 1
ATOM 668 O O . ILE A 1 84 ? -9.648 11.535 26.445 1.00 98.38 84 ILE A O 1
ATOM 672 N N . TRP A 1 85 ? -9.945 9.360 26.001 1.00 98.00 85 TRP A N 1
ATOM 673 C CA . TRP A 1 85 ? -10.812 9.083 27.160 1.00 98.00 85 TRP A CA 1
ATOM 674 C C . TRP A 1 85 ? -10.084 9.332 28.475 1.00 98.00 85 TRP A C 1
ATOM 676 O O . TRP A 1 85 ? -10.693 9.778 29.439 1.00 98.00 85 TRP A O 1
ATOM 686 N N . SER A 1 86 ? -8.764 9.135 28.499 1.00 98.25 86 SER A N 1
ATOM 687 C CA . SER A 1 86 ? -7.912 9.498 29.639 1.00 98.25 86 SER A CA 1
ATOM 688 C C . SER A 1 86 ? -7.922 11.000 29.971 1.00 98.25 86 SER A C 1
ATOM 690 O O . SER A 1 86 ? -7.394 11.399 31.007 1.00 98.25 86 SER A O 1
ATOM 692 N N . LEU A 1 87 ? -8.458 11.848 29.085 1.00 98.25 87 LEU A N 1
ATOM 693 C CA . LEU A 1 87 ? -8.614 13.291 29.290 1.00 98.25 87 LEU A CA 1
ATOM 694 C C . LEU A 1 87 ? -10.041 13.693 29.683 1.00 98.25 87 LEU A C 1
ATOM 696 O O . LEU A 1 87 ? -10.238 14.838 30.091 1.00 98.25 87 LEU A O 1
ATOM 700 N N . CYS A 1 88 ? -11.009 12.790 29.530 1.00 98.25 88 CYS A N 1
ATOM 701 C CA . CYS A 1 88 ? -12.415 13.020 29.839 1.00 98.25 88 CYS A CA 1
ATOM 702 C C . CYS A 1 88 ? -12.689 12.850 31.339 1.00 98.25 88 CYS A C 1
ATOM 704 O O . CYS A 1 88 ? -11.900 12.241 32.067 1.00 98.25 88 CYS A O 1
ATOM 706 N N . ASP A 1 89 ? -13.833 13.359 31.798 1.00 98.19 89 ASP A N 1
ATOM 707 C CA . ASP A 1 89 ? -14.332 13.003 33.124 1.00 98.19 89 ASP A CA 1
ATOM 708 C C . ASP A 1 89 ? -14.654 11.490 33.154 1.00 98.19 89 ASP A C 1
ATOM 710 O O . ASP A 1 89 ? -15.328 10.993 32.244 1.00 98.19 89 ASP A O 1
ATOM 714 N N . PRO A 1 90 ? -14.173 10.733 34.159 1.00 97.75 90 PRO A N 1
ATOM 715 C CA . PRO A 1 90 ? -14.392 9.290 34.248 1.00 97.75 90 PRO A CA 1
ATOM 716 C C . PRO A 1 90 ? -15.870 8.867 34.292 1.00 97.75 90 PRO A C 1
ATOM 718 O O . PRO A 1 90 ? -16.180 7.719 33.955 1.00 97.75 90 PRO A O 1
ATOM 721 N N . ASP A 1 91 ? -16.764 9.767 34.705 1.00 97.56 91 ASP A N 1
ATOM 722 C CA . ASP A 1 91 ? -18.185 9.484 34.916 1.00 97.56 91 ASP A CA 1
ATOM 723 C C . ASP A 1 91 ? -19.067 9.914 33.738 1.00 97.56 91 ASP A C 1
ATOM 725 O O . ASP A 1 91 ? -20.259 9.603 33.728 1.00 97.56 91 ASP A O 1
ATOM 729 N N . TRP A 1 92 ? -18.491 10.564 32.722 1.00 98.38 92 TRP A N 1
ATOM 730 C CA . TRP A 1 92 ? -19.204 10.913 31.495 1.00 98.38 92 TRP A CA 1
ATOM 731 C C . TRP A 1 92 ? -19.740 9.681 30.774 1.00 98.38 92 TRP A C 1
ATOM 733 O O . TRP A 1 92 ? -19.033 8.680 30.613 1.00 98.38 92 TRP A O 1
ATOM 743 N N . ILE A 1 93 ? -20.966 9.806 30.264 1.00 98.25 93 ILE A N 1
ATOM 744 C CA . ILE A 1 93 ? -21.483 8.954 29.196 1.00 98.25 93 ILE A CA 1
ATOM 745 C C . ILE A 1 93 ? -21.105 9.629 27.869 1.00 98.25 93 ILE A C 1
ATOM 747 O O . ILE A 1 93 ? -21.609 10.713 27.583 1.00 98.25 93 ILE A O 1
ATOM 751 N N . PRO A 1 94 ? -20.202 9.047 27.058 1.00 98.31 94 PRO A N 1
ATOM 752 C CA . PRO A 1 94 ? -19.621 9.748 25.915 1.00 98.31 94 PRO A CA 1
ATOM 753 C C . PRO A 1 94 ? -20.615 10.297 24.888 1.00 98.31 94 PRO A C 1
ATOM 755 O O . PRO A 1 94 ? -20.325 11.322 24.276 1.00 98.31 94 PRO A O 1
ATOM 758 N N . GLU A 1 95 ? -21.766 9.642 24.679 1.00 98.00 95 GLU A N 1
ATOM 759 C CA . GLU A 1 95 ? -22.781 10.109 23.715 1.00 98.00 95 GLU A CA 1
ATOM 760 C C . GLU A 1 95 ? -23.347 11.499 24.052 1.00 98.00 95 GLU A C 1
ATOM 762 O O . GLU A 1 95 ? -23.798 12.208 23.159 1.00 98.00 95 GLU A O 1
ATOM 767 N N . GLU A 1 96 ? -23.233 11.936 25.309 1.00 98.06 96 GLU A N 1
ATOM 768 C CA . GLU A 1 96 ? -23.662 13.261 25.775 1.00 98.06 96 GLU A CA 1
ATOM 769 C C . GLU A 1 96 ? -22.566 14.340 25.635 1.00 98.06 96 GLU A C 1
ATOM 771 O O . GLU A 1 96 ? -22.835 15.517 25.859 1.00 98.06 96 GLU A O 1
ATOM 776 N N . HIS A 1 97 ? -21.338 13.958 25.255 1.00 98.19 97 HIS A N 1
ATOM 777 C CA . HIS A 1 97 ? -20.138 14.814 25.291 1.00 98.19 97 HIS A CA 1
ATOM 778 C C . HIS A 1 97 ? -19.301 14.754 23.997 1.00 98.19 97 HIS A C 1
ATOM 780 O O . HIS A 1 97 ? -18.067 14.826 24.017 1.00 98.19 97 HIS A O 1
ATOM 786 N N . ILE A 1 98 ? -19.963 14.561 22.849 1.00 98.06 98 ILE A N 1
ATOM 787 C CA . ILE A 1 98 ? -19.320 14.340 21.541 1.00 98.06 98 ILE A CA 1
ATOM 788 C C . ILE A 1 98 ? -18.365 15.486 21.159 1.00 98.06 98 ILE A C 1
ATOM 790 O O . ILE A 1 98 ? -17.255 15.232 20.677 1.00 98.06 98 ILE A O 1
ATOM 794 N N . GLU A 1 99 ? -18.769 16.742 21.366 1.00 96.69 99 GLU A N 1
ATOM 795 C CA . GLU A 1 99 ? -17.971 17.909 20.971 1.00 96.69 99 GLU A CA 1
ATOM 796 C C . GLU A 1 99 ? -16.732 18.089 21.854 1.00 96.69 99 GLU A C 1
ATOM 798 O O . GLU A 1 99 ? -15.631 18.325 21.344 1.00 96.69 99 GLU A O 1
ATOM 803 N N . GLU A 1 100 ? -16.886 17.926 23.169 1.00 97.06 100 GLU A N 1
ATOM 804 C CA . GLU A 1 100 ? -15.796 17.990 24.141 1.00 97.06 100 GLU A CA 1
ATOM 805 C C . GLU A 1 100 ? -14.759 16.903 23.861 1.00 97.06 100 GLU A C 1
ATOM 807 O O . GLU A 1 100 ? -13.552 17.162 23.834 1.00 97.06 100 GLU A O 1
ATOM 812 N N . ILE A 1 101 ? -15.233 15.693 23.571 1.00 98.00 101 ILE A N 1
ATOM 813 C CA . ILE A 1 101 ? -14.396 14.575 23.156 1.00 98.00 101 ILE A CA 1
ATOM 814 C C . ILE A 1 101 ? -13.617 14.907 21.875 1.00 98.00 101 ILE A C 1
ATOM 816 O O . ILE A 1 101 ? -12.405 14.678 21.810 1.00 98.00 101 ILE A O 1
ATOM 820 N N . ALA A 1 102 ? -14.277 15.458 20.853 1.00 97.62 102 ALA A N 1
ATOM 821 C CA . ALA A 1 102 ? -13.618 15.815 19.598 1.00 97.62 102 ALA A CA 1
ATOM 822 C C . ALA A 1 102 ? -12.528 16.882 19.806 1.00 97.62 102 ALA A C 1
ATOM 824 O O . ALA A 1 102 ? -11.460 16.820 19.186 1.00 97.62 102 ALA A O 1
ATOM 825 N N . ALA A 1 103 ? -12.744 17.824 20.728 1.00 96.50 103 ALA A N 1
ATOM 826 C CA . ALA A 1 103 ? -11.756 18.835 21.095 1.00 96.50 103 ALA A CA 1
ATOM 827 C C . ALA A 1 103 ? -10.497 18.236 21.758 1.00 96.50 103 ALA A C 1
ATOM 829 O O . ALA A 1 103 ? -9.403 18.802 21.643 1.00 96.50 103 ALA A O 1
ATOM 830 N N . PHE A 1 104 ? -10.607 17.069 22.400 1.00 97.56 104 PHE A N 1
ATOM 831 C CA . PHE A 1 104 ? -9.476 16.396 23.036 1.00 97.56 104 PHE A CA 1
ATOM 832 C C . PHE A 1 104 ? -8.554 15.645 22.074 1.00 97.56 104 PHE A C 1
ATOM 834 O O . PHE A 1 104 ? -7.428 15.353 22.476 1.00 97.56 104 PHE A O 1
ATOM 841 N N . GLU A 1 105 ? -8.928 15.400 20.811 1.00 95.81 105 GLU A N 1
ATOM 842 C CA . GLU A 1 105 ? -8.087 14.662 19.850 1.00 95.81 105 GLU A CA 1
ATOM 843 C C . GLU A 1 105 ? -6.652 15.208 19.781 1.00 95.81 105 GLU A C 1
ATOM 845 O O . GLU A 1 105 ? -5.688 14.445 19.832 1.00 95.81 105 GLU A O 1
ATOM 850 N N . GLN A 1 106 ? -6.489 16.536 19.718 1.00 93.31 106 GLN A N 1
ATOM 851 C CA . GLN A 1 106 ? -5.170 17.166 19.608 1.00 93.31 106 GLN A CA 1
ATOM 852 C C . GLN A 1 106 ? -4.283 16.896 20.829 1.00 93.31 106 GLN A C 1
ATOM 854 O O . GLN A 1 106 ? -3.081 16.680 20.672 1.00 93.31 106 GLN A O 1
ATOM 859 N N . LYS A 1 107 ? -4.872 16.922 22.028 1.00 95.25 107 LYS A N 1
ATOM 860 C CA . LYS A 1 107 ? -4.175 16.662 23.292 1.00 95.25 107 LYS A CA 1
ATOM 861 C C . LYS A 1 107 ? -3.964 15.159 23.505 1.00 95.25 107 LYS A C 1
ATOM 863 O O . LYS A 1 107 ? -2.915 14.762 24.003 1.00 95.25 107 LYS A O 1
ATOM 868 N N . GLY A 1 108 ? -4.911 14.326 23.069 1.00 95.94 108 GLY A N 1
ATOM 869 C CA . GLY A 1 108 ? -4.837 12.866 23.128 1.00 95.94 108 GLY A CA 1
ATOM 870 C C . GLY A 1 108 ? -3.656 12.302 22.337 1.00 95.94 108 GLY A C 1
ATOM 871 O O . GLY A 1 108 ? -3.011 11.362 22.786 1.00 95.94 108 GLY A O 1
ATOM 872 N N . MET A 1 109 ? -3.261 12.934 21.227 1.00 93.75 109 MET A N 1
ATOM 873 C CA . MET A 1 109 ? -2.054 12.531 20.487 1.00 93.75 109 MET A CA 1
ATOM 874 C C . MET A 1 109 ? -0.761 12.577 21.319 1.00 93.75 109 MET A C 1
ATOM 876 O O . MET A 1 109 ? 0.210 11.914 20.964 1.00 93.75 109 MET A O 1
ATOM 880 N N . ASP A 1 110 ? -0.710 13.357 22.403 1.00 92.06 110 ASP A N 1
ATOM 881 C CA . ASP A 1 110 ? 0.441 13.405 23.315 1.00 92.06 110 ASP A CA 1
ATOM 882 C C . ASP A 1 110 ? 0.323 12.422 24.493 1.00 92.06 110 ASP A C 1
ATOM 884 O O . ASP A 1 110 ? 1.244 12.310 25.306 1.00 92.06 110 ASP A O 1
ATOM 888 N N . GLY A 1 111 ? -0.786 11.681 24.565 1.00 92.56 111 GLY A N 1
ATOM 889 C CA . GLY A 1 111 ? -1.042 10.642 25.552 1.00 92.56 111 GLY A CA 1
ATOM 890 C C . GLY A 1 111 ? -0.197 9.381 25.354 1.00 92.56 111 GLY A C 1
ATOM 891 O O . GLY A 1 111 ? 0.488 9.178 24.346 1.00 92.56 111 GLY A O 1
ATOM 892 N N . LYS A 1 112 ? -0.248 8.497 26.354 1.00 92.56 112 LYS A N 1
ATOM 893 C CA . LYS A 1 112 ? 0.441 7.203 26.321 1.00 92.56 112 LYS A CA 1
ATOM 894 C C . LYS A 1 112 ? -0.391 6.210 25.512 1.00 92.56 112 LYS A C 1
ATOM 896 O O . LYS A 1 112 ? -1.440 5.787 25.971 1.00 92.56 112 LYS A O 1
ATOM 901 N N . CYS A 1 113 ? 0.081 5.853 24.321 1.00 95.31 113 CYS A N 1
ATOM 902 C CA . CYS A 1 113 ? -0.554 4.814 23.510 1.00 95.31 113 CYS A CA 1
ATOM 903 C C . CYS A 1 113 ? -0.404 3.429 24.156 1.00 95.31 113 CYS A C 1
ATOM 905 O O . CYS A 1 113 ? 0.578 3.160 24.854 1.00 95.31 113 CYS A O 1
ATOM 907 N N . LEU A 1 114 ? -1.356 2.547 23.862 1.00 95.38 114 LEU A N 1
ATOM 908 C CA . LEU A 1 114 ? -1.384 1.177 24.358 1.00 95.38 114 LEU A CA 1
ATOM 909 C C . LEU A 1 114 ? -0.432 0.272 23.574 1.00 95.38 114 LEU A C 1
ATOM 911 O O . LEU A 1 114 ? -0.296 0.384 22.354 1.00 95.38 114 LEU A O 1
ATOM 915 N N . LYS A 1 115 ? 0.165 -0.689 24.278 1.00 95.69 115 LYS A N 1
ATOM 916 C CA . LYS A 1 115 ? 0.885 -1.822 23.694 1.00 95.69 115 LYS A CA 1
ATOM 917 C C . LYS A 1 115 ? 0.301 -3.103 24.295 1.00 95.69 115 LYS A C 1
ATOM 919 O O . LYS A 1 115 ? 0.267 -3.180 25.522 1.00 95.69 115 LYS A O 1
ATOM 924 N N . PRO A 1 116 ? -0.141 -4.076 23.482 1.00 97.00 116 PRO A N 1
ATOM 925 C CA . PRO A 1 116 ? -0.645 -5.328 24.019 1.00 97.00 116 PRO A CA 1
ATOM 926 C C . PRO A 1 116 ? 0.505 -6.165 24.596 1.00 97.00 116 PRO A C 1
ATOM 928 O O . PRO A 1 116 ? 1.655 -6.027 24.163 1.00 97.00 116 PRO A O 1
ATOM 931 N N . ALA A 1 117 ? 0.207 -7.055 25.545 1.00 96.94 117 ALA A N 1
ATOM 932 C CA . ALA A 1 117 ? 1.189 -7.999 26.079 1.00 96.94 117 ALA A CA 1
ATOM 933 C C . ALA A 1 117 ? 1.656 -9.000 25.010 1.00 96.94 117 ALA A C 1
ATOM 935 O O . ALA A 1 117 ? 2.825 -9.386 24.995 1.00 96.94 117 ALA A O 1
ATOM 936 N N . GLY A 1 118 ? 0.764 -9.366 24.088 1.00 97.94 118 GLY A N 1
ATOM 937 C CA . GLY A 1 118 ? 1.124 -10.046 22.851 1.00 97.94 118 GLY A CA 1
ATOM 938 C C . GLY A 1 118 ? 0.132 -9.761 21.731 1.00 97.94 118 GLY A C 1
ATOM 939 O O . GLY A 1 118 ? -0.996 -9.361 22.000 1.00 97.94 118 GLY A O 1
ATOM 940 N N . VAL A 1 119 ? 0.533 -9.951 20.479 1.00 98.31 119 VAL A N 1
ATOM 941 C CA . VAL A 1 119 ? -0.345 -9.709 19.326 1.00 98.31 119 VAL A CA 1
ATOM 942 C C . VAL A 1 119 ? -0.120 -10.722 18.214 1.00 98.31 119 VAL A C 1
ATOM 944 O O . VAL A 1 119 ? 1.015 -11.072 17.898 1.00 98.31 119 VAL A O 1
ATOM 947 N N . LEU A 1 120 ? -1.217 -11.152 17.601 1.00 98.44 120 LEU A N 1
ATOM 948 C CA . LEU A 1 120 ? -1.244 -11.904 16.357 1.00 98.44 120 LEU A CA 1
ATOM 949 C C . LEU A 1 120 ? -2.220 -11.231 15.385 1.00 98.44 120 LEU A C 1
ATOM 951 O O . LEU A 1 120 ? -3.416 -11.147 15.665 1.00 98.44 120 LEU A O 1
ATOM 955 N N . ASP A 1 121 ? -1.717 -10.779 14.237 1.00 98.12 121 ASP A N 1
ATOM 956 C CA . ASP A 1 121 ? -2.537 -10.297 13.127 1.00 98.12 121 ASP A CA 1
ATOM 957 C C . ASP A 1 121 ? -2.681 -11.396 12.066 1.00 98.12 121 ASP A C 1
ATOM 959 O O . ASP A 1 121 ? -1.763 -11.678 11.286 1.00 98.12 121 ASP A O 1
ATOM 963 N N . LEU A 1 122 ? -3.870 -11.994 11.998 1.00 97.75 122 LEU A N 1
ATOM 964 C CA . LEU A 1 122 ? -4.179 -13.074 11.063 1.00 97.75 122 LEU A CA 1
ATOM 965 C C . LEU A 1 122 ? -4.117 -12.626 9.596 1.00 97.75 122 LEU A C 1
ATOM 967 O O . LEU A 1 122 ? -3.833 -13.447 8.724 1.00 97.75 122 LEU A O 1
ATOM 971 N N . LEU A 1 123 ? -4.312 -11.335 9.297 1.00 96.06 123 LEU A N 1
ATOM 972 C CA . LEU A 1 123 ? -4.121 -10.817 7.941 1.00 96.06 123 LEU A CA 1
ATOM 973 C C . LEU A 1 123 ? -2.636 -10.823 7.561 1.00 96.06 123 LEU A C 1
ATOM 975 O O . LEU A 1 123 ? -2.3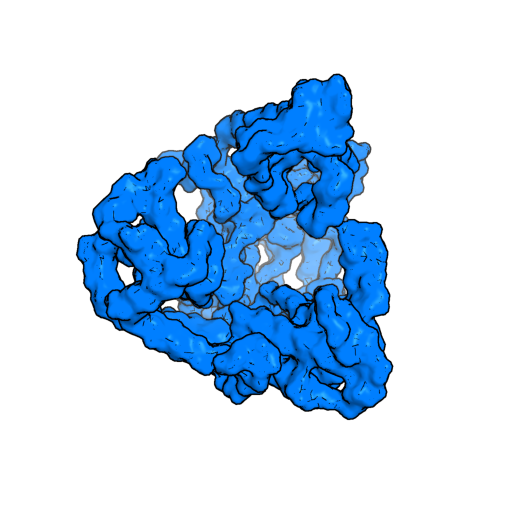01 -11.146 6.417 1.00 96.06 123 LEU A O 1
ATOM 979 N N . MET A 1 124 ? -1.745 -10.461 8.490 1.00 94.31 124 MET A N 1
ATOM 980 C CA . MET A 1 124 ? -0.301 -10.532 8.243 1.00 94.31 124 MET A CA 1
ATOM 981 C C . MET A 1 124 ? 0.132 -11.986 8.087 1.00 94.31 124 MET A C 1
ATOM 983 O O . MET A 1 124 ? 0.836 -12.307 7.130 1.00 94.31 124 MET A O 1
ATOM 987 N N . TYR A 1 125 ? -0.359 -12.875 8.954 1.00 93.19 125 TYR A N 1
ATOM 988 C CA . TYR A 1 125 ? -0.104 -14.309 8.849 1.00 93.19 125 TYR A CA 1
ATOM 989 C C . TYR A 1 125 ? -0.537 -14.874 7.487 1.00 93.19 125 TYR A C 1
ATOM 991 O O . TYR A 1 125 ? 0.279 -15.452 6.768 1.00 93.19 125 TYR A O 1
ATOM 999 N N . ALA A 1 126 ? -1.775 -14.605 7.060 1.00 92.69 126 ALA A N 1
ATOM 1000 C CA . ALA A 1 126 ? -2.290 -15.048 5.766 1.00 92.69 126 ALA A CA 1
ATOM 1001 C C . ALA A 1 126 ? -1.434 -14.544 4.587 1.00 92.69 126 ALA A C 1
ATOM 1003 O O . ALA A 1 126 ? -1.163 -15.287 3.641 1.00 92.69 126 ALA A O 1
ATOM 1004 N N . ARG A 1 127 ? -0.957 -13.293 4.648 1.00 90.31 127 ARG A N 1
ATOM 1005 C CA . ARG A 1 127 ? -0.107 -12.688 3.606 1.00 90.31 127 ARG A CA 1
ATOM 1006 C C . ARG A 1 127 ? 1.321 -13.230 3.555 1.00 90.31 127 ARG A C 1
ATOM 1008 O O . ARG A 1 127 ? 1.995 -12.987 2.555 1.00 90.31 127 ARG A O 1
ATOM 1015 N N . LYS A 1 128 ? 1.780 -13.944 4.584 1.00 86.56 128 LYS A N 1
ATOM 1016 C CA . LYS A 1 128 ? 3.047 -14.695 4.562 1.00 86.56 128 LYS A CA 1
ATOM 1017 C C . LYS A 1 128 ? 2.904 -16.077 3.913 1.00 86.56 128 LYS A C 1
ATOM 1019 O O . LYS A 1 128 ? 3.906 -16.698 3.569 1.00 86.56 128 LYS A O 1
ATOM 1024 N N . GLY A 1 129 ? 1.670 -16.550 3.742 1.00 85.69 129 GLY A N 1
ATOM 1025 C CA . GLY A 1 129 ? 1.341 -17.830 3.122 1.00 85.69 129 GLY A CA 1
ATOM 1026 C C . GLY A 1 129 ? 0.801 -17.708 1.688 1.00 85.69 129 GLY A C 1
ATOM 1027 O O . GLY A 1 129 ? 0.978 -16.683 1.023 1.00 85.69 129 GLY A O 1
ATOM 1028 N N . PRO A 1 130 ? 0.088 -18.740 1.198 1.00 85.25 130 PRO A N 1
ATOM 1029 C CA . PRO A 1 130 ? -0.492 -18.770 -0.152 1.00 85.25 130 PRO A CA 1
ATOM 1030 C C . PRO A 1 130 ? -1.439 -17.595 -0.457 1.00 85.25 130 PRO A C 1
ATOM 1032 O O . PRO A 1 130 ? -1.552 -17.143 -1.603 1.00 85.25 130 PRO A O 1
ATOM 1035 N N . TYR A 1 131 ? -2.078 -17.032 0.574 1.00 89.81 131 TYR A N 1
ATOM 1036 C CA . TYR A 1 131 ? -2.994 -15.894 0.449 1.00 89.81 131 TYR A CA 1
ATOM 1037 C C . TYR A 1 131 ? -2.287 -14.555 0.206 1.00 89.81 131 TYR A C 1
ATOM 1039 O O . TYR A 1 131 ? -2.954 -13.554 -0.069 1.00 89.81 131 TYR A O 1
ATOM 1047 N N . GLN A 1 132 ? -0.946 -14.521 0.184 1.00 87.25 132 GLN A N 1
ATOM 1048 C CA . GLN A 1 132 ? -0.190 -13.412 -0.412 1.00 87.25 132 GLN A CA 1
ATOM 1049 C C . GLN A 1 132 ? -0.697 -13.098 -1.828 1.00 87.25 132 GLN A C 1
ATOM 1051 O O . GLN A 1 132 ? -0.728 -11.945 -2.262 1.00 87.25 132 GLN A O 1
ATOM 1056 N N . SER A 1 133 ? -1.154 -14.125 -2.545 1.00 85.69 133 SER A N 1
ATOM 1057 C CA . SER A 1 133 ? -1.720 -13.987 -3.877 1.00 85.69 133 SER A CA 1
ATOM 1058 C C . SER A 1 133 ? -2.978 -13.109 -3.948 1.00 85.69 133 SER A C 1
ATOM 1060 O O . SER A 1 133 ? -3.290 -12.609 -5.023 1.00 85.69 133 SER A O 1
ATOM 1062 N N . LEU A 1 134 ? -3.654 -12.826 -2.836 1.00 89.31 134 LEU A N 1
ATOM 1063 C CA . LEU A 1 134 ? -4.804 -11.917 -2.794 1.00 89.31 134 LEU A CA 1
ATOM 1064 C C . LEU A 1 134 ? -4.400 -10.435 -2.707 1.00 89.31 134 LEU A C 1
ATOM 1066 O O . LEU A 1 134 ? -5.252 -9.546 -2.790 1.00 89.31 134 LEU A O 1
ATOM 1070 N N . MET A 1 135 ? -3.106 -10.141 -2.534 1.00 87.62 135 MET A N 1
ATOM 1071 C CA . MET A 1 135 ? -2.582 -8.775 -2.555 1.00 87.62 135 MET A CA 1
ATOM 1072 C C . MET A 1 135 ? -2.703 -8.142 -3.950 1.00 87.62 135 MET A C 1
ATOM 1074 O O . MET A 1 135 ? -3.003 -8.796 -4.945 1.00 87.62 135 MET A O 1
ATOM 1078 N N . GLY A 1 136 ? -2.472 -6.828 -4.036 1.00 79.06 136 GLY A N 1
ATOM 1079 C CA . GLY A 1 136 ? -2.606 -6.078 -5.287 1.00 79.06 136 GLY A CA 1
ATOM 1080 C C . GLY A 1 136 ? -1.770 -6.668 -6.430 1.00 79.06 136 GLY A C 1
ATOM 1081 O O . GLY A 1 136 ? -0.540 -6.661 -6.374 1.00 79.06 136 GLY A O 1
ATOM 1082 N N . ARG A 1 137 ? -2.452 -7.124 -7.484 1.00 82.94 137 ARG A N 1
ATOM 1083 C CA . ARG A 1 137 ? -1.867 -7.709 -8.698 1.00 82.94 137 ARG A CA 1
ATOM 1084 C C . ARG A 1 137 ? -2.137 -6.837 -9.916 1.00 82.94 137 ARG A C 1
ATOM 1086 O O . ARG A 1 137 ? -3.093 -6.065 -9.953 1.00 82.94 137 ARG A O 1
ATOM 1093 N N . LYS A 1 138 ? -1.263 -6.956 -10.914 1.00 87.38 138 LYS A N 1
ATOM 1094 C CA . LYS A 1 138 ? -1.471 -6.351 -12.232 1.00 87.38 138 LYS A CA 1
ATOM 1095 C C . LYS A 1 138 ? -2.304 -7.288 -13.096 1.00 87.38 138 LYS A C 1
ATOM 1097 O O . LYS A 1 138 ? -2.224 -8.503 -12.945 1.00 87.38 138 LYS A O 1
ATOM 1102 N N . ASP A 1 139 ? -3.036 -6.703 -14.031 1.00 92.44 139 ASP A N 1
ATOM 1103 C CA . ASP A 1 139 ? -3.748 -7.453 -15.059 1.00 92.44 139 ASP A CA 1
ATOM 1104 C C . ASP A 1 139 ? -2.789 -8.309 -15.892 1.00 92.44 139 ASP A C 1
ATOM 1106 O O . ASP A 1 139 ? -1.710 -7.848 -16.290 1.00 92.44 139 ASP A O 1
ATOM 1110 N N . ILE A 1 140 ? -3.234 -9.514 -16.242 1.00 94.88 140 ILE A N 1
ATOM 1111 C CA . ILE A 1 140 ? -2.580 -10.325 -17.269 1.00 94.88 140 ILE A CA 1
ATOM 1112 C C . ILE A 1 140 ? -3.130 -9.871 -18.615 1.00 94.88 140 ILE A C 1
ATOM 1114 O O . ILE A 1 140 ? -4.338 -9.886 -18.842 1.00 94.88 140 ILE A O 1
ATOM 1118 N N . ARG A 1 141 ? -2.248 -9.426 -19.512 1.00 96.25 141 ARG A N 1
ATOM 1119 C CA . ARG A 1 141 ? -2.639 -8.826 -20.792 1.00 96.25 141 ARG A CA 1
ATOM 1120 C C . ARG A 1 141 ? -1.897 -9.471 -21.949 1.00 96.25 141 ARG A C 1
ATOM 1122 O O . ARG A 1 141 ? -0.720 -9.188 -22.178 1.00 96.25 141 ARG A O 1
ATOM 1129 N N . ILE A 1 142 ? -2.633 -10.231 -22.749 1.00 97.38 142 ILE A N 1
ATOM 1130 C CA . ILE A 1 142 ? -2.167 -10.774 -24.020 1.00 97.38 142 ILE A CA 1
ATOM 1131 C C . ILE A 1 142 ? -2.315 -9.668 -25.064 1.00 97.38 142 ILE A C 1
ATOM 1133 O O . ILE A 1 142 ? -3.418 -9.327 -25.495 1.00 97.38 142 ILE A O 1
ATOM 1137 N N . ARG A 1 143 ? -1.186 -9.049 -25.420 1.00 94.81 143 ARG A N 1
ATOM 1138 C CA . ARG A 1 143 ? -1.173 -7.848 -26.262 1.00 94.81 143 ARG A CA 1
ATOM 1139 C C . ARG A 1 143 ? -1.209 -8.171 -27.745 1.00 94.81 143 ARG A C 1
ATOM 1141 O O . ARG A 1 143 ? -0.439 -9.010 -28.219 1.00 94.81 143 ARG A O 1
ATOM 1148 N N . ARG A 1 144 ? -1.963 -7.363 -28.491 1.00 93.50 144 ARG A N 1
ATOM 1149 C CA . ARG A 1 144 ? -2.019 -7.391 -29.962 1.00 93.50 144 ARG A CA 1
ATOM 1150 C C . ARG A 1 144 ? -2.416 -8.765 -30.526 1.00 93.50 144 ARG A C 1
ATOM 1152 O O . ARG A 1 144 ? -1.706 -9.333 -31.359 1.00 93.50 144 ARG A O 1
ATOM 1159 N N . VAL A 1 145 ? -3.542 -9.292 -30.063 1.00 95.38 145 VAL A N 1
ATOM 1160 C CA . VAL A 1 145 ? -4.203 -10.485 -30.607 1.00 95.38 145 VAL A CA 1
ATOM 1161 C C . VAL A 1 145 ? -5.020 -10.078 -31.837 1.00 95.38 145 VAL A C 1
ATOM 1163 O O . VAL A 1 145 ? -5.713 -9.064 -31.769 1.00 95.38 145 VAL A O 1
ATOM 1166 N N . PRO A 1 146 ? -4.958 -10.806 -32.966 1.00 95.06 146 PRO A N 1
ATOM 1167 C CA . PRO A 1 146 ? -5.785 -10.498 -34.132 1.00 95.06 146 PRO A CA 1
ATOM 1168 C C . PRO A 1 146 ? -7.269 -10.447 -33.779 1.00 95.06 146 PRO A C 1
ATOM 1170 O O . PRO A 1 146 ? -7.770 -11.346 -33.103 1.00 95.06 146 PRO A O 1
ATOM 1173 N N . VAL A 1 147 ? -7.973 -9.421 -34.261 1.00 94.38 147 VAL A N 1
ATOM 1174 C CA . VAL A 1 147 ? -9.388 -9.168 -33.921 1.00 94.38 147 VAL A CA 1
ATOM 1175 C C . VAL A 1 147 ? -10.267 -10.399 -34.142 1.00 94.38 147 VAL A C 1
ATOM 1177 O O . VAL A 1 147 ? -11.121 -10.697 -33.316 1.00 94.38 147 VAL A O 1
ATOM 1180 N N . GLN A 1 148 ? -10.020 -11.157 -35.211 1.00 91.75 148 GLN A N 1
ATOM 1181 C CA . GLN A 1 148 ? -10.819 -12.325 -35.589 1.00 91.75 148 GLN A CA 1
ATOM 1182 C C . GLN A 1 148 ? -10.634 -13.526 -34.654 1.00 91.75 148 GLN A C 1
ATOM 1184 O O . GLN A 1 148 ? -11.460 -14.433 -34.661 1.00 91.75 148 GLN A O 1
ATOM 1189 N N . LEU A 1 149 ? -9.552 -13.551 -33.871 1.00 95.00 149 LEU A N 1
ATOM 1190 C CA . LEU A 1 149 ? -9.249 -14.628 -32.926 1.00 95.00 149 LEU A CA 1
ATOM 1191 C C . LEU A 1 149 ? -9.413 -14.194 -31.464 1.00 95.00 149 LEU A C 1
ATOM 1193 O O . LEU A 1 149 ? -9.381 -15.050 -30.587 1.00 95.00 149 LEU A O 1
ATOM 1197 N N . ALA A 1 150 ? -9.586 -12.898 -31.188 1.00 95.81 150 ALA A N 1
ATOM 1198 C CA . ALA A 1 150 ? -9.579 -12.359 -29.830 1.00 95.81 150 ALA A CA 1
ATOM 1199 C C . ALA A 1 150 ? -10.708 -12.922 -28.949 1.00 95.81 150 ALA A C 1
ATOM 1201 O O . ALA A 1 150 ? -10.423 -13.381 -27.846 1.00 95.81 150 ALA A O 1
ATOM 1202 N N . GLU A 1 151 ? -11.948 -12.957 -29.452 1.00 96.25 151 GLU A N 1
ATOM 1203 C CA . GLU A 1 151 ? -13.098 -13.531 -28.725 1.00 96.25 151 GLU A CA 1
ATOM 1204 C C . GLU A 1 151 ? -12.913 -15.034 -28.497 1.00 96.25 151 GLU A C 1
ATOM 1206 O O . GLU A 1 151 ? -12.983 -15.518 -27.372 1.00 96.25 151 GLU A O 1
ATOM 1211 N N . SER A 1 152 ? -12.543 -15.776 -29.549 1.00 95.25 152 SER A N 1
ATOM 1212 C CA . SER A 1 152 ? -12.303 -17.217 -29.424 1.00 95.25 152 SER A CA 1
ATOM 1213 C C . SER A 1 152 ? -11.167 -17.543 -28.450 1.00 95.25 152 SER A C 1
ATOM 1215 O O . SER A 1 152 ? -11.219 -18.589 -27.803 1.00 95.25 152 SER A O 1
ATOM 1217 N N . LEU A 1 153 ? -10.132 -16.701 -28.370 1.00 96.69 153 LEU A N 1
ATOM 1218 C CA . LEU A 1 153 ? -9.067 -16.839 -27.384 1.00 96.69 153 LEU A CA 1
ATOM 1219 C C . LEU A 1 153 ? -9.602 -16.597 -25.973 1.00 96.69 153 LEU A C 1
ATOM 1221 O O . LEU A 1 153 ? -9.361 -17.436 -25.113 1.00 96.69 153 LEU A O 1
ATOM 1225 N N . ALA A 1 154 ? -10.340 -15.508 -25.746 1.00 97.12 154 ALA A N 1
ATOM 1226 C CA . ALA A 1 154 ? -10.932 -15.213 -24.442 1.00 97.12 154 ALA A CA 1
ATOM 1227 C C . ALA A 1 154 ? -11.827 -16.366 -23.951 1.00 97.12 154 ALA A C 1
ATOM 1229 O O . ALA A 1 154 ? -11.617 -16.855 -22.845 1.00 97.12 154 ALA A O 1
ATOM 1230 N N . ASP A 1 155 ? -12.712 -16.889 -24.806 1.00 96.06 155 ASP A N 1
ATOM 1231 C CA . ASP A 1 155 ? -13.581 -18.032 -24.488 1.00 96.06 155 ASP A CA 1
ATOM 1232 C C . ASP A 1 155 ? -12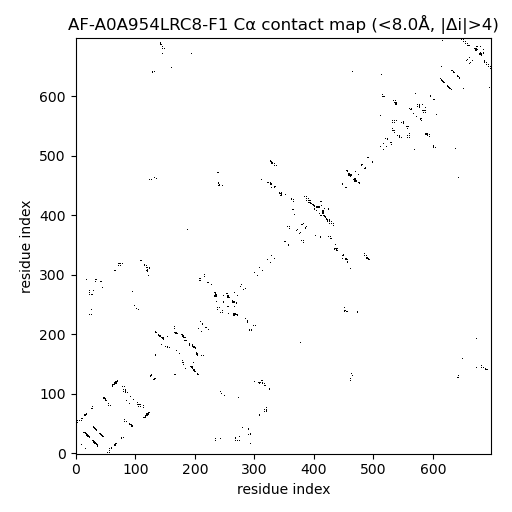.800 -19.308 -24.147 1.00 96.06 155 ASP A C 1
ATOM 1234 O O . ASP A 1 155 ? -13.224 -20.110 -23.315 1.00 96.06 155 ASP A O 1
ATOM 1238 N N . THR A 1 156 ? -11.670 -19.534 -24.824 1.00 95.81 156 THR A N 1
ATOM 1239 C CA . THR A 1 156 ? -10.819 -20.705 -24.569 1.00 95.81 156 THR A CA 1
ATOM 1240 C C . THR A 1 156 ? -10.127 -20.568 -23.216 1.00 95.81 156 THR A C 1
ATOM 1242 O O . THR A 1 156 ? -10.139 -21.506 -22.424 1.00 95.81 156 THR A O 1
ATOM 1245 N N . LEU A 1 157 ? -9.579 -19.386 -22.922 1.00 96.44 157 LEU A N 1
ATOM 1246 C CA . LEU A 1 157 ? -8.922 -19.106 -21.647 1.00 96.44 157 LEU A CA 1
ATOM 1247 C C . LEU A 1 157 ? -9.906 -19.169 -20.472 1.00 96.44 157 LEU A C 1
ATOM 1249 O O . LEU A 1 157 ? -9.547 -19.697 -19.426 1.00 96.44 157 LEU A O 1
ATOM 1253 N N . GLU A 1 158 ? -11.139 -18.688 -20.651 1.00 95.19 158 GLU A N 1
ATOM 1254 C CA . GLU A 1 158 ? -12.200 -18.757 -19.637 1.00 95.19 158 GLU A CA 1
ATOM 1255 C C . GLU A 1 158 ? -12.546 -20.205 -19.263 1.00 95.19 158 GLU A C 1
ATOM 1257 O O . GLU A 1 158 ? -12.767 -20.506 -18.095 1.00 95.19 158 GLU A O 1
ATOM 1262 N N . LYS A 1 159 ? -12.566 -21.113 -20.247 1.00 94.56 159 LYS A N 1
ATOM 1263 C CA . LYS A 1 159 ? -12.898 -22.533 -20.040 1.00 94.56 159 LYS A CA 1
ATOM 1264 C C . LYS A 1 159 ? -11.755 -23.349 -19.451 1.00 94.56 159 LYS A C 1
ATOM 1266 O O . LYS A 1 159 ? -12.001 -24.350 -18.789 1.00 94.56 159 LYS A O 1
ATOM 1271 N N . GLU A 1 160 ? -10.515 -22.994 -19.766 1.00 94.81 160 GLU A N 1
ATOM 1272 C CA . GLU A 1 160 ? -9.357 -23.823 -19.424 1.00 94.81 160 GLU A CA 1
ATOM 1273 C C . GLU A 1 160 ? -8.635 -23.353 -18.159 1.00 94.81 160 GLU A C 1
ATOM 1275 O O . GLU A 1 160 ? -8.076 -24.178 -17.434 1.00 94.81 160 GLU A O 1
ATOM 1280 N N . ILE A 1 161 ? -8.653 -22.049 -17.866 1.00 93.94 161 ILE A N 1
ATOM 1281 C CA . ILE A 1 161 ? -7.964 -21.469 -16.711 1.00 93.94 161 ILE A CA 1
ATOM 1282 C C . ILE A 1 161 ? -8.960 -21.305 -15.559 1.00 93.94 161 ILE A C 1
ATOM 1284 O O . ILE A 1 161 ? -9.714 -20.333 -15.483 1.00 93.94 161 ILE A O 1
ATOM 1288 N N . HIS A 1 162 ? -8.920 -22.255 -14.629 1.00 91.00 162 HIS A N 1
ATOM 1289 C CA . HIS A 1 162 ? -9.775 -22.280 -13.446 1.00 91.00 162 HIS A CA 1
ATOM 1290 C C . HIS A 1 162 ? -9.117 -21.499 -12.306 1.00 91.00 162 HIS A C 1
ATOM 1292 O O . HIS A 1 162 ? -8.169 -21.976 -11.694 1.00 91.00 162 HIS A O 1
ATOM 1298 N N . ILE A 1 163 ? -9.605 -20.286 -12.052 1.00 89.50 163 ILE A N 1
ATOM 1299 C CA . ILE A 1 163 ? -9.128 -19.406 -10.971 1.00 89.50 163 ILE A CA 1
ATOM 1300 C C . ILE A 1 163 ? -10.205 -19.320 -9.887 1.00 89.50 163 ILE A C 1
ATOM 1302 O O . ILE A 1 163 ? -11.392 -19.251 -10.215 1.00 89.50 163 ILE A O 1
ATOM 1306 N N . ASP A 1 164 ? -9.812 -19.282 -8.618 1.00 89.56 164 ASP A N 1
ATOM 1307 C CA . ASP A 1 164 ? -10.768 -19.185 -7.514 1.00 89.56 164 ASP A CA 1
ATOM 1308 C C . ASP A 1 164 ? -11.560 -17.868 -7.529 1.00 89.56 164 ASP A C 1
ATOM 1310 O O . ASP A 1 164 ? -11.056 -16.800 -7.895 1.00 89.56 164 ASP A O 1
ATOM 1314 N N . GLU A 1 165 ? -12.816 -17.927 -7.081 1.00 89.25 165 GLU A N 1
ATOM 1315 C CA . GLU A 1 165 ? -13.722 -16.769 -7.061 1.00 89.25 165 GLU A CA 1
ATOM 1316 C C . GLU A 1 165 ? -13.217 -15.626 -6.170 1.00 89.25 165 GLU A C 1
ATOM 1318 O O . GLU A 1 165 ? -13.470 -14.451 -6.451 1.00 89.25 165 GLU A O 1
ATOM 1323 N N . ILE A 1 166 ? -12.419 -15.934 -5.141 1.00 90.88 166 ILE A N 1
ATOM 1324 C CA . ILE A 1 166 ? -11.843 -14.929 -4.238 1.00 90.88 166 ILE A CA 1
ATOM 1325 C C . ILE A 1 166 ? -10.982 -13.889 -4.977 1.00 90.88 166 ILE A C 1
ATOM 1327 O O . ILE A 1 166 ? -10.939 -12.722 -4.575 1.00 90.88 166 ILE A O 1
ATOM 1331 N N . TYR A 1 167 ? -10.376 -14.249 -6.117 1.00 91.88 167 TYR A N 1
ATOM 1332 C CA . TYR A 1 167 ? -9.608 -13.330 -6.971 1.00 91.88 167 TYR A CA 1
ATOM 1333 C C . TYR A 1 167 ? -10.480 -12.314 -7.732 1.00 91.88 167 TYR A C 1
ATOM 1335 O O . TYR A 1 167 ? -9.967 -11.344 -8.309 1.00 91.88 167 TYR A O 1
ATOM 1343 N N . PHE A 1 168 ? -11.799 -12.501 -7.708 1.00 91.94 168 PHE A N 1
ATOM 1344 C CA . PHE A 1 168 ? -12.793 -11.668 -8.383 1.00 91.94 168 PHE A CA 1
ATOM 1345 C C . PHE A 1 168 ? -13.917 -11.192 -7.456 1.00 91.94 168 PHE A C 1
ATOM 1347 O O . PHE A 1 168 ? -14.813 -10.490 -7.921 1.00 91.94 168 PHE A O 1
ATOM 1354 N N . ALA A 1 169 ? -13.847 -11.501 -6.160 1.00 87.94 169 ALA A N 1
ATOM 1355 C CA . ALA A 1 169 ? -14.925 -11.289 -5.199 1.00 87.94 169 ALA A CA 1
ATOM 1356 C C . ALA A 1 169 ? -15.460 -9.844 -5.124 1.00 87.94 169 ALA A C 1
ATOM 1358 O O . ALA A 1 169 ? -16.639 -9.648 -4.844 1.00 87.94 169 ALA A O 1
ATOM 1359 N N . ARG A 1 170 ? -14.644 -8.821 -5.438 1.00 87.88 170 ARG A N 1
ATOM 1360 C CA . ARG A 1 170 ? -15.084 -7.408 -5.463 1.00 87.88 170 ARG A CA 1
ATOM 1361 C C . ARG A 1 170 ? -15.681 -6.944 -6.797 1.00 87.88 170 ARG A C 1
ATOM 1363 O O . ARG A 1 170 ? -15.927 -5.750 -6.972 1.00 87.88 170 ARG A O 1
ATOM 1370 N N . ARG A 1 171 ? -15.871 -7.825 -7.784 1.00 88.56 171 ARG A N 1
ATOM 1371 C CA . ARG A 1 171 ? -16.521 -7.448 -9.049 1.00 88.56 171 ARG A CA 1
ATOM 1372 C C . ARG A 1 171 ? -18.004 -7.168 -8.815 1.00 88.56 171 ARG A C 1
ATOM 1374 O O . ARG A 1 171 ? -18.707 -7.982 -8.234 1.00 88.56 171 ARG A O 1
ATOM 1381 N N . ALA A 1 172 ? -18.492 -6.060 -9.377 1.00 84.44 172 ALA A N 1
ATOM 1382 C CA . ALA A 1 172 ? -19.913 -5.711 -9.326 1.00 84.44 172 ALA A CA 1
ATOM 1383 C C . ALA A 1 172 ? -20.810 -6.764 -10.007 1.00 84.44 172 ALA A C 1
ATOM 1385 O O . ALA A 1 172 ? -21.892 -7.062 -9.519 1.00 84.44 172 ALA A O 1
ATOM 1386 N N . ASN A 1 173 ? -20.357 -7.341 -11.127 1.00 86.25 173 ASN A N 1
ATOM 1387 C CA . ASN A 1 173 ? -21.032 -8.458 -11.787 1.00 86.25 173 ASN A CA 1
ATOM 1388 C C . ASN A 1 173 ? -20.188 -9.729 -11.627 1.00 86.25 173 ASN A C 1
ATOM 1390 O O . ASN A 1 173 ? -19.184 -9.891 -12.328 1.00 86.25 173 ASN A O 1
ATOM 1394 N N . LYS A 1 174 ? -20.611 -10.609 -10.712 1.00 82.38 174 LYS A N 1
ATOM 1395 C CA . LYS A 1 174 ? -19.946 -11.888 -10.415 1.00 82.38 174 LYS A CA 1
ATOM 1396 C C . LYS A 1 174 ? -20.031 -12.893 -11.576 1.00 82.38 174 LYS A C 1
ATOM 1398 O O . LYS A 1 174 ? -19.155 -13.732 -11.708 1.00 82.38 174 LYS A O 1
ATOM 1403 N N . HIS A 1 175 ? -21.024 -12.768 -12.460 1.00 85.00 175 HIS A N 1
ATOM 1404 C CA . HIS A 1 175 ? -21.234 -13.680 -13.595 1.00 85.00 175 HIS A CA 1
ATOM 1405 C C . HIS A 1 175 ? -20.590 -13.202 -14.904 1.00 85.00 175 HIS A C 1
ATOM 1407 O O . HIS A 1 175 ? -20.687 -13.877 -15.927 1.00 85.00 175 HIS A O 1
ATOM 1413 N N . ALA A 1 176 ? -19.973 -12.017 -14.914 1.00 87.44 176 ALA A N 1
ATOM 1414 C CA . ALA A 1 176 ? -19.305 -11.515 -16.107 1.00 87.44 176 ALA A CA 1
ATOM 1415 C C . ALA A 1 176 ? -18.036 -12.335 -16.410 1.00 87.44 176 ALA A C 1
ATOM 1417 O O . ALA A 1 176 ? -17.277 -12.606 -15.473 1.00 87.44 176 ALA A O 1
ATOM 1418 N N . PRO A 1 177 ? -17.733 -12.615 -17.696 1.00 90.56 177 PRO A N 1
ATOM 1419 C CA . PRO A 1 177 ? -16.499 -13.290 -18.086 1.00 90.56 177 PRO A CA 1
ATOM 1420 C C . PRO A 1 177 ? -15.254 -12.657 -17.454 1.00 90.56 177 PRO A C 1
ATOM 1422 O O . PRO A 1 177 ? -15.139 -11.427 -17.295 1.00 90.56 177 PRO A O 1
ATOM 1425 N N . ARG A 1 178 ? -14.309 -13.501 -17.051 1.00 93.25 178 ARG A N 1
ATOM 1426 C CA . ARG A 1 178 ? -13.064 -13.085 -16.405 1.00 93.25 178 ARG A CA 1
ATOM 1427 C C . ARG A 1 178 ? -12.103 -12.483 -17.409 1.00 93.25 178 ARG A C 1
ATOM 1429 O O . ARG A 1 178 ? -11.568 -11.404 -17.124 1.00 93.25 178 ARG A O 1
ATOM 1436 N N . TRP A 1 179 ? -11.968 -13.120 -18.567 1.00 95.50 179 TRP A N 1
ATOM 1437 C CA . TRP A 1 179 ? -11.208 -12.632 -19.709 1.00 95.50 179 TRP A CA 1
ATOM 1438 C C . TRP A 1 179 ? -12.040 -11.671 -20.560 1.00 95.50 179 TRP A C 1
ATOM 1440 O O . TRP A 1 179 ? -13.146 -11.981 -20.994 1.00 95.50 179 TRP A O 1
ATOM 1450 N N . LYS A 1 180 ? -11.497 -10.477 -20.807 1.00 95.88 180 LYS A N 1
ATOM 1451 C CA . LYS A 1 180 ? -12.148 -9.418 -21.586 1.00 95.88 180 LYS A CA 1
ATOM 1452 C C . LYS A 1 180 ? -11.341 -9.072 -22.821 1.00 95.88 180 LYS A C 1
ATOM 1454 O O . LYS A 1 180 ? -10.121 -8.917 -22.753 1.00 95.88 180 LYS A O 1
ATOM 1459 N N . VAL A 1 181 ? -12.041 -8.869 -23.928 1.00 97.19 181 VAL A N 1
ATOM 1460 C CA . VAL A 1 181 ? -11.469 -8.365 -25.173 1.00 97.19 181 VAL A CA 1
ATOM 1461 C C . VAL A 1 181 ? -11.582 -6.841 -25.188 1.00 97.19 181 VAL A C 1
ATOM 1463 O O . VAL A 1 181 ? -12.677 -6.287 -25.144 1.00 97.19 181 VAL A O 1
ATOM 1466 N N . LEU A 1 182 ? -10.443 -6.151 -25.226 1.00 96.38 182 LEU A N 1
ATOM 1467 C CA . LEU A 1 182 ? -10.364 -4.692 -25.181 1.00 96.38 182 LEU A CA 1
ATOM 1468 C C . LEU A 1 182 ? -9.788 -4.127 -26.478 1.00 96.38 182 LEU A C 1
ATOM 1470 O O . LEU A 1 182 ? -8.794 -4.623 -27.015 1.00 96.38 182 LEU A O 1
ATOM 1474 N N . ASP A 1 183 ? -10.380 -3.031 -26.940 1.00 95.38 183 ASP A N 1
ATOM 1475 C CA . ASP A 1 183 ? -9.870 -2.277 -28.078 1.00 95.38 183 ASP A CA 1
ATOM 1476 C C . ASP A 1 183 ? -8.545 -1.583 -27.734 1.00 95.38 183 ASP A C 1
ATOM 1478 O O . ASP A 1 183 ? -8.353 -1.045 -26.640 1.00 95.38 183 ASP A O 1
ATOM 1482 N N . ILE A 1 184 ? -7.619 -1.569 -28.695 1.00 90.56 184 ILE A N 1
ATOM 1483 C CA . ILE A 1 184 ? -6.346 -0.858 -28.556 1.00 90.56 184 ILE A CA 1
ATOM 1484 C C . ILE A 1 184 ? -6.529 0.551 -29.111 1.00 90.56 184 ILE A C 1
ATOM 1486 O O . ILE A 1 184 ? -6.629 0.735 -30.326 1.00 90.56 184 ILE A O 1
ATOM 1490 N N . GLN A 1 185 ? -6.530 1.549 -28.231 1.00 85.12 185 GLN A N 1
ATOM 1491 C CA . GLN A 1 185 ? -6.504 2.949 -28.646 1.00 85.12 185 GLN A CA 1
ATOM 1492 C C . GLN A 1 185 ? -5.102 3.332 -29.128 1.00 85.12 185 GLN A C 1
ATOM 1494 O O . GLN A 1 185 ? -4.101 3.114 -28.439 1.00 85.12 185 GLN A O 1
ATOM 1499 N N . LYS A 1 186 ? -5.030 3.892 -30.333 1.00 73.81 186 LYS A N 1
ATOM 1500 C CA . LYS A 1 186 ? -3.825 4.511 -30.875 1.00 73.81 186 LYS A CA 1
ATOM 1501 C C . LYS A 1 186 ? -3.639 5.909 -30.266 1.00 73.81 186 LYS A C 1
ATOM 1503 O O . LYS A 1 186 ? -4.604 6.499 -29.779 1.00 73.81 186 LYS A O 1
ATOM 1508 N N . PRO A 1 187 ? -2.415 6.465 -30.296 1.00 54.34 187 PRO A N 1
ATOM 1509 C CA . PRO A 1 187 ? -2.147 7.800 -29.751 1.00 54.34 187 PRO A CA 1
ATOM 1510 C C . PRO A 1 187 ? -2.995 8.925 -30.368 1.00 54.34 187 PRO A C 1
ATOM 1512 O O . PRO A 1 187 ? -3.255 9.920 -29.700 1.00 54.34 187 PRO A O 1
ATOM 1515 N N . ASP A 1 188 ? -3.456 8.748 -31.610 1.00 61.25 188 ASP A N 1
ATOM 1516 C CA . ASP A 1 188 ? -4.343 9.670 -32.335 1.00 61.25 188 ASP A CA 1
ATOM 1517 C C . ASP A 1 188 ? -5.829 9.563 -31.924 1.00 61.25 188 ASP A C 1
ATOM 1519 O O . ASP A 1 188 ? -6.678 10.256 -32.480 1.00 61.25 188 ASP A O 1
ATOM 1523 N N . GLY A 1 189 ? -6.160 8.700 -30.955 1.00 70.50 189 GLY A N 1
ATOM 1524 C CA . GLY A 1 189 ? -7.525 8.451 -30.486 1.00 70.50 189 GLY A CA 1
ATOM 1525 C C . GLY A 1 189 ? -8.313 7.445 -31.331 1.00 70.50 189 GLY A C 1
ATOM 1526 O O . GLY A 1 189 ? -9.432 7.091 -30.961 1.00 70.50 189 GLY A O 1
ATOM 1527 N N . THR A 1 190 ? -7.753 6.940 -32.434 1.00 79.31 190 THR A N 1
ATOM 1528 C CA . THR A 1 190 ? -8.406 5.918 -33.262 1.00 79.31 190 THR A CA 1
ATOM 1529 C C . THR A 1 190 ? -8.218 4.514 -32.685 1.00 79.31 190 THR A C 1
ATOM 1531 O O . THR A 1 190 ? -7.258 4.225 -31.971 1.00 79.31 190 THR A O 1
ATOM 1534 N N . VAL A 1 191 ? -9.133 3.598 -33.002 1.00 88.00 191 VAL A N 1
ATOM 1535 C CA . VAL A 1 191 ? -9.038 2.193 -32.577 1.00 88.00 191 VAL A CA 1
ATOM 1536 C C . VAL A 1 191 ? -8.210 1.386 -33.579 1.00 88.00 191 VAL A C 1
ATOM 1538 O O . VAL A 1 191 ? -8.350 1.527 -34.797 1.00 88.00 191 VAL A O 1
ATOM 1541 N N . ASN A 1 192 ? -7.336 0.514 -33.076 1.00 86.12 192 ASN A N 1
ATOM 1542 C CA . ASN A 1 192 ? -6.634 -0.464 -33.897 1.00 86.12 192 ASN A CA 1
ATOM 1543 C C . ASN A 1 192 ? -7.627 -1.485 -34.479 1.00 86.12 192 ASN A C 1
ATOM 1545 O O . ASN A 1 192 ? -8.281 -2.213 -33.740 1.00 86.12 192 ASN A O 1
ATOM 1549 N N . LYS A 1 193 ? -7.725 -1.535 -35.810 1.00 89.81 193 LYS A N 1
ATOM 1550 C CA . LYS A 1 193 ? -8.670 -2.405 -36.527 1.00 89.81 193 LYS A CA 1
ATOM 1551 C C . LYS A 1 193 ? -8.167 -3.831 -36.736 1.00 89.81 193 LYS A C 1
ATOM 1553 O O . LYS A 1 193 ? -8.969 -4.694 -37.071 1.00 89.81 193 LYS A O 1
ATOM 1558 N N . ASP A 1 194 ? -6.871 -4.070 -36.549 1.00 90.12 194 ASP A N 1
ATOM 1559 C CA . ASP A 1 194 ? -6.244 -5.369 -36.811 1.00 90.12 194 ASP A CA 1
ATOM 1560 C C . ASP A 1 194 ? -6.051 -6.175 -35.527 1.00 90.12 194 ASP A C 1
ATOM 1562 O O . ASP A 1 194 ? -6.045 -7.408 -35.551 1.00 90.12 194 ASP A O 1
ATOM 1566 N N . PHE A 1 195 ? -5.905 -5.484 -34.392 1.00 93.94 195 PHE A N 1
ATOM 1567 C CA . PHE A 1 195 ? -5.540 -6.098 -33.125 1.00 93.94 195 PHE A CA 1
ATOM 1568 C C . PHE A 1 195 ? -6.351 -5.585 -31.936 1.00 93.94 195 PHE A C 1
ATOM 1570 O O . PHE A 1 195 ? -6.602 -4.387 -31.809 1.00 93.94 195 PHE A O 1
ATOM 1577 N N . LYS A 1 196 ? -6.638 -6.501 -31.011 1.00 96.12 196 LYS A N 1
ATOM 1578 C CA . LYS A 1 196 ? -7.204 -6.251 -29.683 1.00 96.12 196 LYS A CA 1
ATOM 1579 C C . LYS A 1 196 ? -6.273 -6.780 -28.593 1.00 96.12 196 LYS A C 1
ATOM 1581 O O . LYS A 1 196 ? -5.348 -7.545 -28.872 1.00 96.12 196 LYS A O 1
ATOM 1586 N N . ASP A 1 197 ? -6.513 -6.377 -27.356 1.00 97.25 197 ASP A N 1
ATOM 1587 C CA . ASP A 1 197 ? -5.878 -6.981 -26.187 1.00 97.25 197 ASP A CA 1
ATOM 1588 C C . ASP A 1 197 ? -6.868 -7.926 -25.498 1.00 97.25 197 ASP A C 1
ATOM 1590 O O . ASP A 1 197 ? -8.034 -7.580 -25.333 1.00 97.25 197 ASP A O 1
ATOM 1594 N N . VAL A 1 198 ? -6.403 -9.100 -25.066 1.00 97.94 198 VAL A N 1
ATOM 1595 C CA . VAL A 1 198 ? -7.191 -10.027 -24.235 1.00 97.94 198 VAL A CA 1
ATOM 1596 C C . VAL A 1 198 ? -6.662 -9.951 -22.807 1.00 97.94 198 VAL A C 1
ATOM 1598 O O . VAL A 1 198 ? -5.461 -10.112 -22.581 1.00 97.94 198 VAL A O 1
ATOM 1601 N N . VAL A 1 199 ? -7.534 -9.613 -21.858 1.00 96.88 199 VAL A N 1
ATOM 1602 C CA . VAL A 1 199 ? -7.137 -9.133 -20.528 1.00 96.88 199 VAL A CA 1
ATOM 1603 C C . VAL A 1 199 ? -7.882 -9.862 -19.425 1.00 96.88 199 VAL A C 1
ATOM 1605 O O . VAL A 1 199 ? -9.109 -9.886 -19.418 1.00 96.88 199 VAL A O 1
ATOM 1608 N N . LEU A 1 200 ? -7.134 -10.378 -18.456 1.00 95.19 200 LEU A N 1
ATOM 1609 C CA . LEU A 1 200 ? -7.649 -10.838 -17.175 1.00 95.19 200 LEU A CA 1
ATOM 1610 C C . LEU A 1 200 ? -7.377 -9.763 -16.122 1.00 95.19 200 LEU A C 1
ATOM 1612 O O . LEU A 1 200 ? -6.222 -9.509 -15.772 1.00 95.19 200 LEU A O 1
ATOM 1616 N N . SER A 1 201 ? -8.444 -9.141 -15.623 1.00 92.88 201 SER A N 1
ATOM 1617 C CA . SER A 1 201 ? -8.360 -8.138 -14.555 1.00 92.88 201 SER A CA 1
ATOM 1618 C C . SER A 1 201 ? -8.809 -8.727 -13.222 1.00 92.88 201 SER A C 1
ATOM 1620 O O . SER A 1 201 ? -9.895 -9.312 -13.121 1.00 92.88 201 SER A O 1
ATOM 1622 N N . PHE A 1 202 ? -7.996 -8.536 -12.187 1.00 91.38 202 PHE A N 1
ATOM 1623 C CA . PHE A 1 202 ? -8.270 -9.039 -10.843 1.00 91.38 202 PHE A CA 1
ATOM 1624 C C . PHE A 1 202 ? -9.043 -8.020 -10.007 1.00 91.38 202 PHE A C 1
ATOM 1626 O O . PHE A 1 202 ? -8.837 -6.812 -10.115 1.00 91.38 202 PHE A O 1
ATOM 1633 N N . ALA A 1 203 ? -9.911 -8.521 -9.132 1.00 90.06 203 ALA A N 1
ATOM 1634 C CA . ALA A 1 203 ? -10.615 -7.729 -8.127 1.00 90.06 203 ALA A CA 1
ATOM 1635 C C . ALA A 1 203 ? -10.634 -8.496 -6.795 1.00 90.06 203 ALA A C 1
ATOM 1637 O O . ALA A 1 203 ? -11.674 -8.620 -6.149 1.00 90.06 203 ALA A O 1
ATOM 1638 N N . ALA A 1 204 ? -9.470 -9.037 -6.418 1.00 90.50 204 ALA A N 1
ATOM 1639 C CA . ALA A 1 204 ? -9.332 -9.943 -5.284 1.00 90.50 204 ALA A CA 1
ATOM 1640 C C . ALA A 1 204 ? -9.775 -9.286 -3.976 1.00 90.50 204 ALA A C 1
ATOM 1642 O O . ALA A 1 204 ? -9.528 -8.089 -3.781 1.00 90.50 204 ALA A O 1
ATOM 1643 N N . ALA A 1 205 ? -10.410 -10.051 -3.092 1.00 88.81 205 ALA A N 1
ATOM 1644 C CA . ALA A 1 205 ? -10.744 -9.623 -1.740 1.00 88.81 205 ALA A CA 1
ATOM 1645 C C . ALA A 1 205 ? -9.859 -10.352 -0.725 1.00 88.81 205 ALA A C 1
ATOM 1647 O O . ALA A 1 205 ? -9.708 -11.563 -0.790 1.00 88.81 205 ALA A O 1
ATOM 1648 N N . SER A 1 206 ? -9.292 -9.607 0.223 1.00 89.69 206 SER A N 1
ATOM 1649 C CA . SER A 1 206 ? -8.507 -10.163 1.334 1.00 89.69 206 SER A CA 1
ATOM 1650 C C . SER A 1 206 ? -9.099 -9.785 2.695 1.00 89.69 206 SER A C 1
ATOM 1652 O O . SER A 1 206 ? -8.366 -9.727 3.676 1.00 89.69 206 SER A O 1
ATOM 1654 N N . GLY A 1 207 ? -10.369 -9.369 2.731 1.00 92.00 207 GLY A N 1
ATOM 1655 C CA . GLY A 1 207 ? -11.057 -9.042 3.981 1.00 92.00 207 GLY A CA 1
ATOM 1656 C C . GLY A 1 207 ? -11.413 -10.314 4.746 1.00 92.00 207 GLY A C 1
ATOM 1657 O O . GLY A 1 207 ? -11.543 -11.367 4.123 1.00 92.00 207 GLY A O 1
ATOM 1658 N N . LEU A 1 208 ? -11.597 -10.192 6.061 1.00 94.88 208 LEU A N 1
ATOM 1659 C CA . LEU A 1 208 ? -11.851 -11.301 6.985 1.00 94.88 208 LEU A CA 1
ATOM 1660 C C . LEU A 1 208 ? -12.913 -12.268 6.455 1.00 94.88 208 LEU A C 1
ATOM 1662 O O . LEU A 1 208 ? -12.610 -13.429 6.203 1.00 94.88 208 LEU A O 1
ATOM 1666 N N . LYS A 1 209 ? -14.120 -11.758 6.190 1.00 92.19 209 LYS A N 1
ATOM 1667 C CA . LYS A 1 209 ? -15.257 -12.557 5.718 1.00 92.19 209 LYS A CA 1
ATOM 1668 C C . LYS A 1 209 ? -14.995 -13.261 4.382 1.00 92.19 209 LYS A C 1
ATOM 1670 O O . LYS A 1 209 ? -15.304 -14.434 4.259 1.00 92.19 209 LYS A O 1
ATOM 1675 N N . TYR A 1 210 ? -14.367 -12.588 3.414 1.00 91.81 210 TYR A N 1
ATOM 1676 C CA . TYR A 1 210 ? -14.036 -13.199 2.117 1.00 91.81 210 TYR A CA 1
ATOM 1677 C C . TYR A 1 210 ? -13.000 -14.315 2.248 1.00 91.81 210 TYR A C 1
ATOM 1679 O O . TYR A 1 210 ? -13.085 -15.331 1.563 1.00 91.81 210 TYR A O 1
ATOM 1687 N N . LEU A 1 211 ? -11.999 -14.115 3.109 1.00 93.38 211 LEU A N 1
ATOM 1688 C CA . LEU A 1 211 ? -10.998 -15.139 3.360 1.00 93.38 211 LEU A CA 1
ATOM 1689 C C . LEU A 1 211 ? -11.618 -16.314 4.120 1.00 93.38 211 LEU A C 1
ATOM 1691 O O . LEU A 1 211 ? -11.411 -17.451 3.719 1.00 93.38 211 LEU A O 1
ATOM 1695 N N . ALA A 1 212 ? -12.409 -16.044 5.159 1.00 93.00 212 ALA A N 1
ATOM 1696 C CA . ALA A 1 212 ? -13.123 -17.056 5.929 1.00 93.00 212 ALA A CA 1
ATOM 1697 C C . ALA A 1 212 ? -14.089 -17.871 5.054 1.00 93.00 212 ALA A C 1
ATOM 1699 O O . ALA A 1 212 ? -14.072 -19.093 5.129 1.00 93.00 212 ALA A O 1
ATOM 1700 N N . GLU A 1 213 ? -14.859 -17.227 4.176 1.00 91.69 213 GLU A N 1
ATOM 1701 C CA . GLU A 1 213 ? -15.723 -17.895 3.193 1.00 91.69 213 GLU A CA 1
ATOM 1702 C C . GLU A 1 213 ? -14.924 -18.864 2.320 1.00 91.69 213 GLU A C 1
ATOM 1704 O O . GLU A 1 213 ? -15.259 -20.041 2.209 1.00 91.69 213 GLU A O 1
ATOM 1709 N N . HIS A 1 214 ? -13.807 -18.392 1.764 1.00 91.94 214 HIS A N 1
ATOM 1710 C CA . HIS A 1 214 ? -12.973 -19.200 0.884 1.00 91.94 214 HIS A CA 1
ATOM 1711 C C . HIS A 1 214 ? -12.301 -20.385 1.590 1.00 91.94 214 HIS A C 1
ATOM 1713 O O . HIS A 1 214 ? -12.207 -21.457 0.996 1.00 91.94 214 HIS A O 1
ATOM 1719 N N . VAL A 1 215 ? -11.812 -20.210 2.822 1.00 91.94 215 VAL A N 1
ATOM 1720 C CA . VAL A 1 215 ? -10.979 -21.233 3.485 1.00 91.94 215 VAL A CA 1
ATOM 1721 C C . VAL A 1 215 ? -11.755 -22.131 4.441 1.00 91.94 215 VAL A C 1
ATOM 1723 O O . VAL A 1 215 ? -11.405 -23.296 4.588 1.00 91.94 215 VAL A O 1
ATOM 1726 N N . LEU A 1 216 ? -12.811 -21.611 5.070 1.00 92.38 216 LEU A N 1
ATOM 1727 C CA . LEU A 1 216 ? -13.644 -22.343 6.030 1.00 92.38 216 LEU A CA 1
ATOM 1728 C C . LEU A 1 216 ? -14.928 -22.883 5.383 1.00 92.38 216 LEU A C 1
ATOM 1730 O O . LEU A 1 216 ? -15.637 -23.669 6.006 1.00 92.38 216 LEU A O 1
ATOM 1734 N N . GLY A 1 217 ? -15.246 -22.463 4.151 1.00 86.50 217 GLY A N 1
ATOM 1735 C CA . GLY A 1 217 ? -16.488 -22.830 3.465 1.00 86.50 217 GLY A CA 1
ATOM 1736 C C . GLY A 1 217 ? -17.736 -22.205 4.091 1.00 86.50 217 GLY A C 1
ATOM 1737 O O . GLY A 1 217 ? -18.833 -22.739 3.943 1.00 86.50 217 GLY A O 1
ATOM 1738 N N . TYR A 1 218 ? -17.576 -21.109 4.835 1.00 82.81 218 TYR A N 1
ATOM 1739 C CA . TYR A 1 218 ? -18.693 -20.373 5.418 1.00 82.81 218 TYR A CA 1
ATOM 1740 C C . TYR A 1 218 ? -19.388 -19.514 4.370 1.00 82.81 218 TYR A C 1
ATOM 1742 O O . TYR A 1 218 ? -18.728 -18.896 3.550 1.00 82.81 218 TYR A O 1
ATOM 1750 N N . GLU A 1 219 ? -20.709 -19.401 4.444 1.00 83.81 219 GLU A N 1
ATOM 1751 C CA . GLU A 1 219 ? -21.455 -18.378 3.712 1.00 83.81 219 GLU A CA 1
ATOM 1752 C C . GLU A 1 219 ? -21.787 -17.248 4.695 1.00 83.81 219 GLU A C 1
ATOM 1754 O O . GLU A 1 219 ? -22.645 -17.437 5.567 1.00 83.81 219 GLU A O 1
ATOM 1759 N N . PRO A 1 220 ? -21.098 -16.090 4.626 1.00 84.12 220 PRO A N 1
ATOM 1760 C CA . PRO A 1 220 ? -21.386 -14.979 5.518 1.00 84.12 220 PRO A CA 1
ATOM 1761 C C . PRO A 1 220 ? -22.830 -14.522 5.326 1.00 84.12 220 PRO A C 1
ATOM 1763 O O . PRO A 1 220 ? -23.256 -14.255 4.204 1.00 84.12 220 PRO A O 1
ATOM 1766 N N . LYS A 1 221 ? -23.581 -14.378 6.424 1.00 88.25 221 LYS A N 1
ATOM 1767 C CA . LYS A 1 221 ? -24.961 -13.863 6.361 1.00 88.25 221 LYS A CA 1
ATOM 1768 C C . LYS A 1 221 ? -25.019 -12.447 5.791 1.00 88.25 221 LYS A C 1
ATOM 1770 O O . LYS A 1 221 ? -25.965 -12.103 5.090 1.00 88.25 221 LYS A O 1
ATOM 1775 N N . TYR A 1 222 ? -24.010 -11.648 6.127 1.00 90.00 222 TYR A N 1
ATOM 1776 C CA . TYR A 1 222 ? -23.902 -10.243 5.772 1.00 90.00 222 TYR A CA 1
ATOM 1777 C C . TYR A 1 222 ? -22.451 -9.898 5.434 1.00 90.00 222 TYR A C 1
ATOM 1779 O O . TYR A 1 222 ? -21.522 -10.282 6.152 1.00 90.00 222 TYR A O 1
ATOM 1787 N N . HIS A 1 223 ? -22.250 -9.113 4.382 1.00 88.06 223 HIS A N 1
ATOM 1788 C CA . HIS A 1 223 ? -21.047 -8.314 4.187 1.00 88.06 223 HIS A CA 1
ATOM 1789 C C . HIS A 1 223 ? -21.260 -6.900 4.734 1.00 88.06 223 HIS A C 1
ATOM 1791 O O . HIS A 1 223 ? -22.387 -6.466 4.951 1.00 88.06 223 HIS A O 1
ATOM 1797 N N . PHE A 1 224 ? -20.169 -6.149 4.921 1.00 89.62 224 PHE A N 1
ATOM 1798 C CA . PHE A 1 224 ? -20.235 -4.802 5.496 1.00 89.62 224 PHE A CA 1
ATOM 1799 C C . PHE A 1 224 ? -21.188 -3.891 4.715 1.00 89.62 224 PHE A C 1
ATOM 1801 O O . PHE A 1 224 ? -21.979 -3.177 5.308 1.00 89.62 224 PHE A O 1
ATOM 1808 N N . SER A 1 225 ? -21.187 -3.988 3.382 1.00 89.44 225 SER A N 1
ATOM 1809 C CA . SER A 1 225 ? -22.082 -3.211 2.517 1.00 89.44 225 SER A CA 1
ATOM 1810 C C . SER A 1 225 ? -23.571 -3.485 2.728 1.00 89.44 225 SER A C 1
ATOM 1812 O O . SER A 1 225 ? -24.393 -2.687 2.288 1.00 89.44 225 SER A O 1
ATOM 1814 N N . ASP A 1 226 ? -23.918 -4.614 3.346 1.00 91.50 226 ASP A N 1
ATOM 1815 C CA . ASP A 1 226 ? -25.302 -5.008 3.611 1.00 91.50 226 ASP A CA 1
ATOM 1816 C C . ASP A 1 226 ? -25.808 -4.436 4.943 1.00 91.50 226 ASP A C 1
ATOM 1818 O O . ASP A 1 226 ? -27.015 -4.352 5.157 1.00 91.50 226 ASP A O 1
ATOM 1822 N N . VAL A 1 227 ? -24.884 -4.045 5.828 1.00 94.88 227 VAL A N 1
ATOM 1823 C CA . VAL A 1 227 ? -25.160 -3.580 7.196 1.00 94.88 227 VAL A CA 1
ATOM 1824 C C . VAL A 1 227 ? -24.512 -2.231 7.504 1.00 94.88 227 VAL A C 1
ATOM 1826 O O . VAL A 1 227 ? -24.467 -1.821 8.658 1.00 94.88 227 VAL A O 1
ATOM 1829 N N . GLU A 1 228 ? -23.959 -1.543 6.508 1.00 94.06 228 GLU A N 1
ATOM 1830 C CA . GLU A 1 228 ? -23.325 -0.242 6.698 1.00 94.06 228 GLU A CA 1
ATOM 1831 C C . GLU A 1 228 ? -24.371 0.835 7.007 1.00 94.06 228 GLU A C 1
ATOM 1833 O O . GLU A 1 228 ? -25.495 0.812 6.503 1.00 94.06 228 GLU A O 1
ATOM 1838 N N . VAL A 1 229 ? -23.980 1.823 7.813 1.00 95.56 229 VAL A N 1
ATOM 1839 C CA . VAL A 1 229 ? -24.778 3.042 7.987 1.00 95.56 229 VAL A CA 1
ATOM 1840 C C . VAL A 1 229 ? -24.957 3.717 6.623 1.00 95.56 229 VAL A C 1
ATOM 1842 O O . VAL A 1 229 ? -24.036 3.696 5.795 1.00 95.56 229 VAL A O 1
ATOM 1845 N N . ASP A 1 230 ? -26.116 4.352 6.404 1.00 94.81 230 ASP A N 1
ATOM 1846 C CA . ASP A 1 230 ? -26.404 5.114 5.184 1.00 94.81 230 ASP A CA 1
ATOM 1847 C C . ASP A 1 230 ? -25.216 6.012 4.798 1.00 94.81 230 ASP A C 1
ATOM 1849 O O . ASP A 1 230 ? -24.623 6.712 5.626 1.00 94.81 230 ASP A O 1
ATOM 1853 N N . LYS A 1 231 ? -24.875 5.996 3.506 1.00 94.81 231 LYS A N 1
ATOM 1854 C CA . LYS A 1 231 ? -23.752 6.736 2.917 1.00 94.81 231 LYS A CA 1
ATOM 1855 C C . LYS A 1 231 ? -23.820 8.239 3.167 1.00 94.81 231 LYS A C 1
ATOM 1857 O O . LYS A 1 231 ? -22.779 8.896 3.145 1.00 94.81 231 LYS A O 1
ATOM 1862 N N . ALA A 1 232 ? -25.009 8.790 3.411 1.00 94.38 232 ALA A N 1
ATOM 1863 C CA . ALA A 1 232 ? -25.191 10.178 3.822 1.00 94.38 232 ALA A CA 1
ATOM 1864 C C . ALA A 1 232 ? -24.495 10.501 5.160 1.00 94.38 232 ALA A C 1
ATOM 1866 O O . ALA A 1 232 ? -24.052 11.632 5.355 1.00 94.38 232 ALA A O 1
ATOM 1867 N N . TYR A 1 233 ? -24.338 9.508 6.040 1.00 96.69 233 TYR A N 1
ATOM 1868 C CA . TYR A 1 233 ? -23.710 9.629 7.360 1.00 96.69 233 TYR A CA 1
ATOM 1869 C C . TYR A 1 233 ? -22.274 9.097 7.395 1.00 96.69 233 TYR A C 1
ATOM 1871 O O . TYR A 1 233 ? -21.711 8.844 8.464 1.00 96.69 233 TYR A O 1
ATOM 1879 N N . TRP A 1 234 ? -21.647 8.917 6.232 1.00 97.31 234 TRP A N 1
ATOM 1880 C CA . TRP A 1 234 ? -20.221 8.628 6.171 1.00 97.31 234 TRP A CA 1
ATOM 1881 C C . TRP A 1 234 ? -19.419 9.899 6.446 1.00 97.31 234 TRP A C 1
ATOM 1883 O O . TRP A 1 234 ? -19.592 10.899 5.733 1.00 97.31 234 TRP A O 1
ATOM 1893 N N . PRO A 1 235 ? -18.514 9.885 7.438 1.00 97.75 235 PRO A N 1
ATOM 1894 C CA . PRO A 1 235 ? -17.733 11.066 7.741 1.00 97.75 235 PRO A CA 1
ATOM 1895 C C . PRO A 1 235 ? -16.779 11.406 6.594 1.00 97.75 235 PRO A C 1
ATOM 1897 O O . PRO A 1 235 ? -16.223 10.545 5.909 1.00 97.75 235 PRO A O 1
ATOM 1900 N N . LYS A 1 236 ? -16.554 12.702 6.396 1.00 97.44 236 LYS A N 1
ATOM 1901 C CA . LYS A 1 236 ? -15.429 13.212 5.618 1.00 97.44 236 LYS A CA 1
ATOM 1902 C C . LYS A 1 236 ? -14.178 13.137 6.478 1.00 97.44 236 LYS A C 1
ATOM 1904 O O . LYS A 1 236 ? -14.169 13.584 7.622 1.00 97.44 236 LYS A O 1
ATOM 1909 N N . GLU A 1 237 ? -13.114 12.579 5.914 1.00 96.00 237 GLU A N 1
ATOM 1910 C CA . GLU A 1 237 ? -11.906 12.251 6.664 1.00 96.00 237 GLU A CA 1
ATOM 1911 C C . GLU A 1 237 ? -10.644 12.532 5.849 1.00 96.00 237 GLU A C 1
ATOM 1913 O O . GLU A 1 237 ? -10.643 12.500 4.615 1.00 96.00 237 GLU A O 1
ATOM 1918 N N . LEU A 1 238 ? -9.542 12.779 6.556 1.00 95.56 238 LEU A N 1
ATOM 1919 C CA . LEU A 1 238 ? -8.221 12.978 5.974 1.00 95.56 238 LEU A CA 1
ATOM 1920 C C . LEU A 1 238 ? -7.254 11.969 6.588 1.00 95.56 238 LEU A C 1
ATOM 1922 O O . LEU A 1 238 ? -6.808 12.130 7.718 1.00 95.56 238 LEU A O 1
ATOM 1926 N N . GLY A 1 239 ? -6.879 10.932 5.841 1.00 94.19 239 GLY A N 1
ATOM 1927 C CA . GLY A 1 239 ? -6.041 9.862 6.395 1.00 94.19 239 GLY A CA 1
ATOM 1928 C C . GLY A 1 239 ? -4.646 10.291 6.862 1.00 94.19 239 GLY A C 1
ATOM 1929 O O . GLY A 1 239 ? -4.104 9.691 7.795 1.00 94.19 239 GLY A O 1
ATOM 1930 N N . TYR A 1 240 ? -4.102 11.365 6.282 1.00 95.12 240 TYR A N 1
ATOM 1931 C CA . TYR A 1 240 ? -2.835 11.986 6.682 1.00 95.12 240 TYR A CA 1
ATOM 1932 C C . TYR A 1 240 ? -2.970 12.940 7.884 1.00 95.12 240 TYR A C 1
ATOM 1934 O O . TYR A 1 240 ? -1.962 13.448 8.373 1.00 95.12 240 TYR A O 1
ATOM 1942 N N . ALA A 1 241 ? -4.197 13.205 8.338 1.00 95.56 241 ALA A N 1
ATOM 1943 C CA . ALA A 1 241 ? -4.536 14.062 9.469 1.00 95.56 241 ALA A CA 1
ATOM 1944 C C . ALA A 1 241 ? -5.781 13.486 10.182 1.00 95.56 241 ALA A C 1
ATOM 1946 O O . ALA A 1 241 ? -6.876 14.020 10.007 1.00 95.56 241 ALA A O 1
ATOM 1947 N N . PRO A 1 242 ? -5.642 12.379 10.942 1.00 94.62 242 PRO A N 1
ATOM 1948 C CA . PRO A 1 242 ? -6.759 11.556 11.427 1.00 94.62 242 PRO A CA 1
ATOM 1949 C C . PRO A 1 242 ? -7.508 12.185 12.623 1.00 94.62 242 PRO A C 1
ATOM 1951 O O . PRO A 1 242 ? -7.649 11.574 13.683 1.00 94.62 242 PRO A O 1
ATOM 1954 N N . ARG A 1 243 ? -7.956 13.435 12.468 1.00 94.81 243 ARG A N 1
ATOM 1955 C CA . ARG A 1 243 ? -8.657 14.245 13.472 1.00 94.81 243 ARG A CA 1
ATOM 1956 C C . ARG A 1 243 ? -9.827 14.989 12.835 1.00 94.81 243 ARG A C 1
ATOM 1958 O O . ARG A 1 243 ? -9.668 15.556 11.755 1.00 94.81 243 ARG A O 1
ATOM 1965 N N . ALA A 1 244 ? -10.959 15.069 13.527 1.00 96.38 244 ALA A N 1
ATOM 1966 C CA . ALA A 1 244 ? -12.119 15.861 13.117 1.00 96.38 244 ALA A CA 1
ATOM 1967 C C . ALA A 1 244 ? -11.756 17.330 12.901 1.00 96.38 244 ALA A C 1
ATOM 1969 O O . ALA A 1 244 ? -12.151 17.924 11.903 1.00 96.38 244 ALA A O 1
ATOM 1970 N N . THR A 1 245 ? -10.931 17.883 13.793 1.00 94.44 245 THR A N 1
ATOM 1971 C CA . THR A 1 245 ? -10.483 19.288 13.758 1.00 94.44 245 THR A CA 1
ATOM 1972 C C . THR A 1 245 ? -9.621 19.647 12.542 1.00 94.44 245 THR A C 1
ATOM 1974 O O . THR A 1 245 ? -9.440 20.824 12.243 1.00 94.44 245 THR A O 1
ATOM 1977 N N . ALA A 1 246 ? -9.088 18.655 11.818 1.00 94.62 246 ALA A N 1
ATOM 1978 C CA . ALA A 1 246 ? -8.404 18.879 10.542 1.00 94.62 246 ALA A CA 1
ATOM 1979 C C . ALA A 1 246 ? -9.378 18.969 9.351 1.00 94.62 246 ALA A C 1
ATOM 1981 O O . ALA A 1 246 ? -8.982 19.393 8.265 1.00 94.62 246 ALA A O 1
ATOM 1982 N N . VAL A 1 247 ? -10.629 18.546 9.545 1.00 95.50 247 VAL A N 1
ATOM 1983 C CA . VAL A 1 247 ? -11.675 18.464 8.520 1.00 95.50 247 VAL A CA 1
ATOM 1984 C C . VAL A 1 247 ? -12.689 19.594 8.683 1.00 95.50 247 VAL A C 1
ATOM 1986 O O . VAL A 1 247 ? -12.995 20.291 7.718 1.00 95.50 247 VAL A O 1
ATOM 1989 N N . SER A 1 248 ? -13.208 19.770 9.897 1.00 96.56 248 SER A N 1
ATOM 1990 C CA . SER A 1 248 ? -14.182 20.802 10.256 1.00 96.56 248 SER A CA 1
ATOM 1991 C C . SER A 1 248 ? -14.064 21.153 11.746 1.00 96.56 248 SER A C 1
ATOM 1993 O O . SER A 1 248 ? -13.092 20.778 12.400 1.00 96.56 248 SER A O 1
ATOM 1995 N N . SER A 1 249 ? -15.013 21.910 12.284 1.00 95.62 249 SER A N 1
ATOM 1996 C CA . SER A 1 249 ? -14.994 22.428 13.649 1.00 95.62 249 SER A CA 1
ATOM 1997 C C . SER A 1 249 ? -16.408 22.591 14.215 1.00 95.62 249 SER A C 1
ATOM 1999 O O . SER A 1 249 ? -17.381 22.663 13.461 1.00 95.62 249 SER A O 1
ATOM 2001 N N . ALA A 1 250 ? -16.522 22.660 15.545 1.00 95.00 250 ALA A N 1
ATOM 2002 C CA . ALA A 1 250 ? -17.804 22.791 16.243 1.00 95.00 250 ALA A CA 1
ATOM 2003 C C . ALA A 1 250 ? -18.553 24.090 15.884 1.00 95.00 250 ALA A C 1
ATOM 2005 O O . ALA A 1 250 ? -19.762 24.068 15.687 1.00 95.00 250 ALA A O 1
ATOM 2006 N N . ASP A 1 251 ? -17.844 25.208 15.673 1.00 94.56 251 ASP A N 1
ATOM 2007 C CA . ASP A 1 251 ? -18.440 26.484 15.232 1.00 94.56 251 ASP A CA 1
ATOM 2008 C C . ASP A 1 251 ? -19.101 26.405 13.846 1.00 94.56 251 ASP A C 1
ATOM 2010 O O . ASP A 1 251 ? -19.947 27.232 13.513 1.00 94.56 251 ASP A O 1
ATOM 2014 N N . LYS A 1 252 ? -18.738 25.394 13.049 1.00 94.44 252 LYS A N 1
ATOM 2015 C CA . LYS A 1 252 ? -19.333 25.092 11.742 1.00 94.44 252 LYS A CA 1
ATOM 2016 C C . LYS A 1 252 ? -20.312 23.927 11.803 1.00 94.44 252 LYS A C 1
ATOM 2018 O O . LYS A 1 252 ? -20.610 23.343 10.766 1.00 94.44 252 LYS A O 1
ATOM 2023 N N . ASN A 1 253 ? -20.740 23.523 13.000 1.00 95.31 253 ASN A N 1
ATOM 2024 C CA . ASN A 1 253 ? -21.565 22.334 13.201 1.00 95.31 253 ASN A CA 1
ATOM 2025 C C . ASN A 1 253 ? -20.963 21.078 12.529 1.00 95.31 253 ASN A C 1
ATOM 2027 O O . ASN A 1 253 ? -21.666 20.226 11.989 1.00 95.31 253 ASN A O 1
ATOM 2031 N N . TRP A 1 254 ? -19.627 21.007 12.482 1.00 97.44 254 TRP A N 1
ATOM 2032 C CA . TRP A 1 254 ? -18.855 19.953 11.820 1.00 97.44 254 TRP A CA 1
ATOM 2033 C C . TRP A 1 254 ? -19.112 19.775 10.314 1.00 97.44 254 TRP A C 1
ATOM 2035 O O . TRP A 1 254 ? -18.672 18.779 9.735 1.00 97.44 254 TRP A O 1
ATOM 2045 N N . GLU A 1 255 ? -19.747 20.743 9.654 1.00 97.50 255 GLU A N 1
ATOM 2046 C CA . GLU A 1 255 ? -20.031 20.721 8.218 1.00 97.50 255 GLU A CA 1
ATOM 2047 C C . GLU A 1 255 ? -18.757 20.860 7.377 1.00 97.50 255 GLU A C 1
ATOM 2049 O O . GLU A 1 255 ? -17.836 21.618 7.698 1.00 97.50 255 GLU A O 1
ATOM 2054 N N . VAL A 1 256 ? -18.706 20.143 6.258 1.00 96.25 256 VAL A N 1
ATOM 2055 C CA . VAL A 1 256 ? -17.637 20.232 5.259 1.00 96.25 256 VAL A CA 1
ATOM 2056 C C . VAL A 1 256 ? -18.197 20.862 4.000 1.00 96.25 2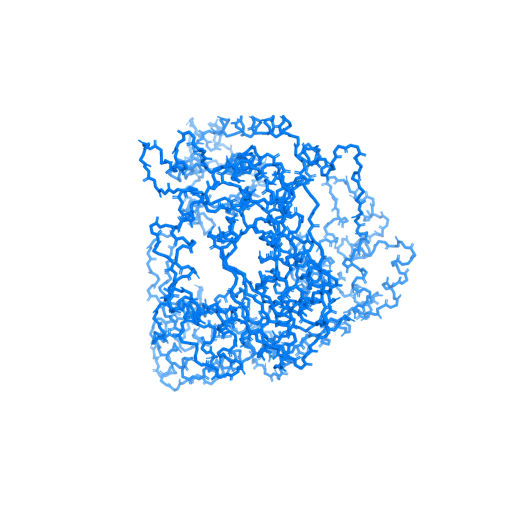56 VAL A C 1
ATOM 2058 O O . VAL A 1 256 ? -19.016 20.260 3.305 1.00 96.25 256 VAL A O 1
ATOM 2061 N N . LEU A 1 257 ? -17.730 22.072 3.706 1.00 94.00 257 LEU A N 1
ATOM 2062 C CA . LEU A 1 257 ? -18.202 22.875 2.584 1.00 94.00 257 LEU A CA 1
ATOM 2063 C C . LEU A 1 257 ? -17.345 22.647 1.332 1.00 94.00 257 LEU A C 1
ATOM 2065 O O . LEU A 1 257 ? -16.133 22.438 1.430 1.00 94.00 257 LEU A O 1
ATOM 2069 N N . ASP A 1 258 ? -17.962 22.711 0.154 1.00 92.06 258 ASP A N 1
ATOM 2070 C CA . ASP A 1 258 ? -17.236 22.800 -1.113 1.00 92.06 258 ASP A CA 1
ATOM 2071 C C . ASP A 1 258 ? -16.749 24.227 -1.422 1.00 92.06 258 ASP A C 1
ATOM 2073 O O . ASP A 1 258 ? -16.931 25.167 -0.647 1.00 92.06 258 ASP A O 1
ATOM 2077 N N . GLU A 1 259 ? -16.128 24.403 -2.592 1.00 87.81 259 GLU A N 1
ATOM 2078 C CA . GLU A 1 259 ? -15.624 25.700 -3.064 1.00 87.81 259 GLU A CA 1
ATOM 2079 C C . GLU A 1 259 ? -16.723 26.764 -3.247 1.00 87.81 259 GLU A C 1
ATOM 2081 O O . GLU A 1 259 ? -16.412 27.953 -3.318 1.00 87.81 259 GLU A O 1
ATOM 2086 N N . LYS A 1 260 ? -17.997 26.359 -3.330 1.00 91.00 260 LYS A N 1
ATOM 2087 C CA . LYS A 1 260 ? -19.159 27.247 -3.467 1.00 91.00 260 LYS A CA 1
ATOM 2088 C C . LYS A 1 260 ? -19.847 27.529 -2.129 1.00 91.00 260 LYS A C 1
ATOM 2090 O O . LYS A 1 260 ? -20.784 28.322 -2.101 1.00 91.00 260 LYS A O 1
ATOM 2095 N N . GLY A 1 261 ? -19.381 26.917 -1.039 1.00 90.38 261 GLY A N 1
ATOM 2096 C CA . GLY A 1 261 ? -19.981 27.039 0.287 1.00 90.38 261 GLY A CA 1
ATOM 2097 C C . GLY A 1 261 ? -21.147 26.078 0.538 1.00 90.38 261 GLY A C 1
ATOM 2098 O O . GLY A 1 261 ? -21.863 26.263 1.515 1.00 90.38 261 GLY A O 1
ATOM 2099 N N . GLU A 1 262 ? -21.360 25.067 -0.309 1.00 93.69 262 GLU A N 1
ATOM 2100 C CA . GLU A 1 262 ? -22.402 24.055 -0.102 1.00 93.69 262 GLU A CA 1
ATOM 2101 C C . GLU A 1 262 ? -21.898 22.917 0.791 1.00 93.69 262 GLU A C 1
ATOM 2103 O O . GLU A 1 262 ? -20.789 22.413 0.594 1.00 93.69 262 GLU A O 1
ATOM 2108 N N . VAL A 1 263 ? -22.737 22.438 1.714 1.00 95.19 263 VAL A N 1
ATOM 2109 C CA . VAL A 1 263 ? -22.424 21.269 2.549 1.00 95.19 263 VAL A CA 1
ATOM 2110 C C . VAL A 1 263 ? -22.306 20.013 1.676 1.00 95.19 263 VAL A C 1
ATOM 2112 O O . VAL A 1 263 ? -23.230 19.644 0.950 1.00 95.19 263 VAL A O 1
ATOM 2115 N N . LYS A 1 264 ? -21.158 19.333 1.748 1.00 94.62 264 LYS A N 1
ATOM 2116 C CA . LYS A 1 264 ? -20.879 18.054 1.063 1.00 94.62 264 LYS A CA 1
ATOM 2117 C C . LYS A 1 264 ? -20.735 16.867 2.011 1.00 94.62 264 LYS A C 1
ATOM 2119 O O . LYS A 1 264 ? -20.434 15.761 1.554 1.00 94.62 264 LYS A O 1
ATOM 2124 N N . GLY A 1 265 ? -20.901 17.087 3.307 1.00 96.19 265 GLY A N 1
ATOM 2125 C CA . GLY A 1 265 ? -20.813 16.073 4.349 1.00 96.19 265 GLY A CA 1
ATOM 2126 C C . GLY A 1 265 ? -20.385 16.690 5.674 1.00 96.19 265 GLY A C 1
ATOM 2127 O O . GLY A 1 265 ? -20.325 17.912 5.801 1.00 96.19 265 GLY A O 1
ATOM 2128 N N . TRP A 1 266 ? -20.027 15.837 6.627 1.00 98.00 266 TRP A N 1
ATOM 2129 C CA . TRP A 1 266 ? -19.647 16.238 7.979 1.00 98.00 266 TRP A CA 1
ATOM 2130 C C . TRP A 1 266 ? -18.377 15.517 8.418 1.00 98.00 266 TRP A C 1
ATOM 2132 O O . TRP A 1 266 ? -18.090 14.416 7.947 1.00 98.00 266 TRP A O 1
ATOM 2142 N N . ALA A 1 267 ? -17.609 16.118 9.323 1.00 98.06 267 ALA A N 1
ATOM 2143 C CA . ALA A 1 267 ? -16.608 15.376 10.086 1.00 98.06 267 ALA A CA 1
ATOM 2144 C C . ALA A 1 267 ? -17.299 14.367 11.026 1.00 98.06 267 ALA A C 1
ATOM 2146 O O . ALA A 1 267 ? -18.493 14.492 11.299 1.00 98.06 267 ALA A O 1
ATOM 2147 N N . TRP A 1 268 ? -16.553 13.389 11.556 1.00 98.25 268 TRP A N 1
ATOM 2148 C CA . TRP A 1 268 ? -17.123 12.324 12.396 1.00 98.25 268 TRP A CA 1
ATOM 2149 C C . TRP A 1 268 ? -18.037 12.805 13.543 1.00 98.25 268 TRP A C 1
ATOM 2151 O O . TRP A 1 268 ? -19.077 12.173 13.721 1.00 98.25 268 TRP A O 1
ATOM 2161 N N . PRO A 1 269 ? -17.768 13.916 14.269 1.00 98.44 269 PRO A N 1
ATOM 2162 C CA . PRO A 1 269 ? -18.633 14.328 15.377 1.00 98.44 269 PRO A CA 1
ATOM 2163 C C . PRO A 1 269 ? -20.052 14.693 14.926 1.00 98.44 269 PRO A C 1
ATOM 2165 O O . PRO A 1 269 ? -21.001 14.459 15.661 1.00 98.44 269 PRO A O 1
ATOM 2168 N N . GLY A 1 270 ? -20.211 15.196 13.696 1.00 97.94 270 GLY A N 1
ATOM 2169 C CA . GLY A 1 270 ? -21.519 15.558 13.145 1.00 97.94 270 GLY A CA 1
ATOM 2170 C C . GLY A 1 270 ? -22.377 14.366 12.711 1.00 97.94 270 GLY A C 1
ATOM 2171 O O . GLY A 1 270 ? -23.548 14.551 12.401 1.00 97.94 270 GLY A O 1
ATOM 2172 N N . VAL A 1 271 ? -21.818 13.150 12.661 1.00 98.19 271 VAL A N 1
ATOM 2173 C CA . VAL A 1 271 ? -22.527 11.945 12.179 1.00 98.19 271 VAL A CA 1
ATOM 2174 C C . VAL A 1 271 ? -22.448 10.753 13.127 1.00 98.19 271 VAL A C 1
ATOM 2176 O O . VAL A 1 271 ? -23.181 9.785 12.937 1.00 98.19 271 VAL A O 1
ATOM 2179 N N . ILE A 1 272 ? -21.598 10.793 14.156 1.00 98.50 272 ILE A N 1
ATOM 2180 C CA . ILE A 1 272 ? -21.340 9.630 15.014 1.00 98.50 272 ILE A CA 1
ATOM 2181 C C . ILE A 1 272 ? -22.573 9.124 15.753 1.00 98.50 272 ILE A C 1
ATOM 2183 O O . ILE A 1 272 ? -22.667 7.924 15.983 1.00 98.50 272 ILE A O 1
ATOM 2187 N N . GLN A 1 273 ? -23.539 9.992 16.058 1.00 98.25 273 GLN A N 1
ATOM 2188 C CA . GLN A 1 273 ? -24.785 9.588 16.707 1.00 98.25 273 GLN A CA 1
ATOM 2189 C C . GLN A 1 273 ? -25.512 8.495 15.907 1.00 98.25 273 GLN A C 1
ATOM 2191 O O . GLN A 1 273 ? -25.939 7.494 16.479 1.00 98.25 273 GLN A O 1
ATOM 2196 N N . HIS A 1 274 ? -25.542 8.615 14.575 1.00 98.31 274 HIS A N 1
ATOM 2197 C CA . HIS A 1 274 ? -26.122 7.596 13.697 1.00 98.31 274 HIS A CA 1
ATOM 2198 C C . HIS A 1 274 ? -25.372 6.264 13.783 1.00 98.31 274 HIS A C 1
ATOM 2200 O O . HIS A 1 274 ? -25.992 5.205 13.789 1.00 98.31 274 HIS A O 1
ATOM 2206 N N . HIS A 1 275 ? -24.042 6.304 13.899 1.00 98.44 275 HIS A N 1
ATOM 2207 C CA . HIS A 1 275 ? -23.227 5.098 14.072 1.00 98.44 275 HIS A CA 1
ATOM 2208 C C . HIS A 1 275 ? -23.448 4.467 15.453 1.00 98.44 275 HIS A C 1
ATOM 2210 O O . HIS A 1 275 ? -23.600 3.253 15.551 1.00 98.44 275 HIS A O 1
ATOM 2216 N N . ILE A 1 276 ? -23.520 5.270 16.518 1.00 98.31 276 ILE A N 1
ATOM 2217 C CA . ILE A 1 276 ? -23.794 4.794 17.882 1.00 98.31 276 ILE A CA 1
ATOM 2218 C C . ILE A 1 276 ? -25.141 4.066 17.934 1.00 98.31 276 ILE A C 1
ATOM 2220 O O . ILE A 1 276 ? -25.226 2.966 18.481 1.00 98.31 276 ILE A O 1
ATOM 2224 N N . GLU A 1 277 ? -26.191 4.661 17.369 1.00 97.69 277 GLU A N 1
ATOM 2225 C CA . GLU A 1 277 ? -27.538 4.084 17.346 1.00 97.69 277 GLU A CA 1
ATOM 2226 C C . GLU A 1 277 ? -27.597 2.795 16.526 1.00 97.69 277 GLU A C 1
ATOM 2228 O O . GLU A 1 277 ? -28.102 1.778 17.018 1.00 97.69 277 GLU A O 1
ATOM 2233 N N . HIS A 1 278 ? -27.015 2.826 15.325 1.00 97.75 278 HIS A N 1
ATOM 2234 C CA . HIS A 1 278 ? -26.937 1.692 14.410 1.00 97.75 278 HIS A CA 1
ATOM 2235 C C . HIS A 1 278 ? -26.282 0.479 15.072 1.00 97.75 278 HIS A C 1
ATOM 2237 O O . HIS A 1 278 ? -26.928 -0.541 15.292 1.00 97.75 278 HIS A O 1
ATOM 2243 N N . TRP A 1 279 ? -25.037 0.611 15.531 1.00 97.25 279 TRP A N 1
ATOM 2244 C CA . TRP A 1 279 ? -24.292 -0.511 16.112 1.00 97.25 279 TRP A CA 1
ATOM 2245 C C . TRP A 1 279 ? -24.799 -0.942 17.500 1.00 97.25 279 TRP A C 1
ATOM 2247 O O . TRP A 1 279 ? -24.535 -2.061 17.959 1.00 97.25 279 TRP A O 1
ATOM 2257 N N . ALA A 1 280 ? -25.553 -0.086 18.196 1.00 95.31 280 ALA A N 1
ATOM 2258 C CA . ALA A 1 280 ? -26.179 -0.446 19.466 1.00 95.31 280 ALA A CA 1
ATOM 2259 C C . ALA A 1 280 ? -27.464 -1.271 19.305 1.00 95.31 280 ALA A C 1
ATOM 2261 O O . ALA A 1 280 ? -27.789 -2.025 20.224 1.00 95.31 280 ALA A O 1
ATOM 2262 N N . SER A 1 281 ? -28.199 -1.128 18.196 1.00 93.94 281 SER A N 1
ATOM 2263 C CA . SER A 1 281 ? -29.578 -1.632 18.106 1.00 93.94 281 SER A CA 1
ATOM 2264 C C . SER A 1 281 ? -29.953 -2.364 16.817 1.00 93.94 281 SER A C 1
ATOM 2266 O O . SER A 1 281 ? -30.882 -3.170 16.864 1.00 93.94 281 SER A O 1
ATOM 2268 N N . ASP A 1 282 ? -29.242 -2.156 15.708 1.00 97.00 282 ASP A N 1
ATOM 2269 C CA . ASP A 1 282 ? -29.526 -2.847 14.452 1.00 97.00 282 ASP A CA 1
ATOM 2270 C C . ASP A 1 282 ? -29.148 -4.335 14.549 1.00 97.00 282 ASP A C 1
ATOM 2272 O O . ASP A 1 282 ? -28.001 -4.693 14.820 1.00 97.00 282 ASP A O 1
ATOM 2276 N N . GLY A 1 283 ? -30.138 -5.216 14.384 1.00 96.75 283 GLY A N 1
ATOM 2277 C CA . GLY A 1 283 ? -29.964 -6.666 14.521 1.00 96.75 283 GLY A CA 1
ATOM 2278 C C . GLY A 1 283 ? -28.937 -7.237 13.535 1.00 96.75 283 GLY A C 1
ATOM 2279 O O . GLY A 1 283 ? -27.953 -7.822 13.986 1.00 96.75 283 GLY A O 1
ATOM 2280 N N . PRO A 1 284 ? -29.120 -7.036 12.215 1.00 97.38 284 PRO A N 1
ATOM 2281 C CA . PRO A 1 284 ? -28.163 -7.467 11.194 1.00 97.38 284 PRO A CA 1
ATOM 2282 C C . PRO A 1 284 ? -26.730 -6.967 11.418 1.00 97.38 284 PRO A C 1
ATOM 2284 O O . PRO A 1 284 ? -25.793 -7.758 11.323 1.00 97.38 284 PRO A O 1
ATOM 2287 N N . ALA A 1 285 ? -26.536 -5.692 11.765 1.00 97.31 285 ALA A N 1
ATOM 2288 C CA . ALA A 1 285 ? -25.209 -5.143 12.049 1.00 97.31 285 ALA A CA 1
ATOM 2289 C C . ALA A 1 285 ? -24.565 -5.795 13.282 1.00 97.31 285 ALA A C 1
ATOM 2291 O O . ALA A 1 285 ? -23.373 -6.099 13.294 1.00 97.31 285 ALA A O 1
ATOM 2292 N N . ARG A 1 286 ? -25.349 -6.075 14.326 1.00 97.19 286 ARG A N 1
ATOM 2293 C CA . ARG A 1 286 ? -24.843 -6.758 15.526 1.00 97.19 286 ARG A CA 1
ATOM 2294 C C . ARG A 1 286 ? -24.511 -8.226 15.274 1.00 97.19 286 ARG A C 1
ATOM 2296 O O . ARG A 1 286 ? -23.526 -8.708 15.830 1.00 97.19 286 ARG A O 1
ATOM 2303 N N . ASP A 1 287 ? -25.283 -8.907 14.431 1.00 96.75 287 ASP A N 1
ATOM 2304 C CA . ASP A 1 287 ? -24.965 -10.259 13.961 1.00 96.75 287 ASP A CA 1
ATOM 2305 C C . ASP A 1 287 ? -23.672 -10.249 13.131 1.00 96.75 287 ASP A C 1
ATOM 2307 O O . ASP A 1 287 ? -22.778 -11.052 13.383 1.00 96.75 287 ASP A O 1
ATOM 2311 N N . TYR A 1 288 ? -23.522 -9.285 12.214 1.00 96.69 288 TYR A N 1
ATOM 2312 C CA . TYR A 1 288 ? -22.301 -9.082 11.426 1.00 96.69 288 TYR A CA 1
ATOM 2313 C C . TYR A 1 288 ? -21.054 -8.909 12.308 1.00 96.69 288 TYR A C 1
ATOM 2315 O O . TYR A 1 288 ? -20.034 -9.552 12.049 1.00 96.69 288 TYR A O 1
ATOM 2323 N N . ALA A 1 289 ? -21.156 -8.069 13.342 1.00 97.38 289 ALA A N 1
ATOM 2324 C CA . ALA A 1 289 ? -20.085 -7.786 14.296 1.00 97.38 289 ALA A CA 1
ATOM 2325 C C . ALA A 1 289 ? -19.758 -8.993 15.194 1.00 97.38 289 ALA A C 1
ATOM 2327 O O . ALA A 1 289 ? -18.610 -9.210 15.574 1.00 97.38 289 ALA A O 1
ATOM 2328 N N . ASN A 1 290 ? -20.764 -9.791 15.565 1.00 97.38 290 ASN A N 1
ATOM 2329 C CA . ASN A 1 290 ? -20.544 -11.036 16.300 1.00 97.38 290 ASN A CA 1
ATOM 2330 C C . ASN A 1 290 ? -19.764 -12.044 15.444 1.00 97.38 290 ASN A C 1
ATOM 2332 O O . ASN A 1 290 ? -18.769 -12.619 15.894 1.00 97.38 290 ASN A O 1
ATOM 2336 N N . ASP A 1 291 ? -20.200 -12.198 14.196 1.00 96.12 291 ASP A N 1
ATOM 2337 C CA . ASP A 1 291 ? -19.630 -13.118 13.224 1.00 96.12 291 ASP A CA 1
ATOM 2338 C C . ASP A 1 291 ? -18.150 -12.813 12.925 1.00 96.12 291 ASP A C 1
ATOM 2340 O O . ASP A 1 291 ? -17.384 -13.743 12.683 1.00 96.12 291 ASP A O 1
ATOM 2344 N N . ASP A 1 292 ? -17.692 -11.557 13.005 1.00 97.19 292 ASP A N 1
ATOM 2345 C CA . ASP A 1 292 ? -16.265 -11.237 12.827 1.00 97.19 292 ASP A CA 1
ATOM 2346 C C . ASP A 1 292 ? -15.368 -11.908 13.878 1.00 97.19 292 ASP A C 1
ATOM 2348 O O . ASP A 1 292 ? -14.294 -12.424 13.550 1.00 97.19 292 ASP A O 1
ATOM 2352 N N . ILE A 1 293 ? -15.831 -12.044 15.122 1.00 98.00 293 ILE A N 1
ATOM 2353 C CA . ILE A 1 293 ? -15.098 -12.807 16.140 1.00 98.00 293 ILE A CA 1
ATOM 2354 C C . ILE A 1 293 ? -15.137 -14.311 15.839 1.00 98.00 293 ILE A C 1
ATOM 2356 O O . ILE A 1 293 ? -14.122 -14.997 16.000 1.00 98.00 293 ILE A O 1
ATOM 2360 N N . VAL A 1 294 ? -16.271 -14.829 15.353 1.00 96.88 294 VAL A N 1
ATOM 2361 C CA . VAL A 1 294 ? -16.404 -16.236 14.930 1.00 96.88 294 VAL A CA 1
ATOM 2362 C C . VAL A 1 294 ? -15.425 -16.555 13.800 1.00 96.88 294 VAL A C 1
ATOM 2364 O O . VAL A 1 294 ? -14.698 -17.547 13.869 1.00 96.88 294 VAL A O 1
ATOM 2367 N N . TYR A 1 295 ? -15.354 -15.701 12.781 1.00 97.00 295 TYR A N 1
ATOM 2368 C CA . TYR A 1 295 ? -14.458 -15.884 11.643 1.00 97.00 295 TYR A CA 1
ATOM 2369 C C . TYR A 1 295 ? -12.994 -15.713 12.030 1.00 97.00 295 TYR A C 1
ATOM 2371 O O . TYR A 1 295 ? -12.157 -16.487 11.571 1.00 97.00 295 TYR A O 1
ATOM 2379 N N . THR A 1 296 ? -12.673 -14.769 12.916 1.00 97.81 296 THR A N 1
ATOM 2380 C CA . THR A 1 296 ? -11.307 -14.598 13.430 1.00 97.81 296 THR A CA 1
ATOM 2381 C C . THR A 1 296 ? -10.843 -15.854 14.177 1.00 97.81 296 THR A C 1
ATOM 2383 O O . THR A 1 296 ? -9.747 -16.348 13.915 1.00 97.81 296 THR A O 1
ATOM 2386 N N . ARG A 1 297 ? -11.690 -16.438 15.039 1.00 97.25 297 ARG A N 1
ATOM 2387 C CA . ARG A 1 297 ? -11.414 -17.735 15.689 1.00 97.25 297 ARG A CA 1
ATOM 2388 C C . ARG A 1 297 ? -11.262 -18.868 14.679 1.00 97.25 297 ARG A C 1
ATOM 2390 O O . ARG A 1 297 ? -10.301 -19.626 14.751 1.00 97.25 297 ARG A O 1
ATOM 2397 N N . GLY A 1 298 ? -12.174 -18.955 13.713 1.00 96.81 298 GLY A N 1
ATOM 2398 C CA . GLY A 1 298 ? -12.128 -19.979 12.670 1.00 96.81 298 GLY A CA 1
ATOM 2399 C C . GLY A 1 298 ? -10.843 -19.922 11.841 1.00 96.81 298 GLY A C 1
ATOM 2400 O O . GLY A 1 298 ? -10.232 -20.955 11.585 1.00 96.81 298 GLY A O 1
ATOM 2401 N N . LEU A 1 299 ? -10.384 -18.722 11.475 1.00 97.00 299 LEU A N 1
ATOM 2402 C CA . LEU A 1 299 ? -9.108 -18.539 10.784 1.00 97.00 299 LEU A CA 1
ATOM 2403 C C . LEU A 1 299 ? -7.909 -18.887 11.670 1.00 97.00 299 LEU A C 1
ATOM 2405 O O . LEU A 1 299 ? -6.953 -19.480 11.179 1.00 97.00 299 LEU A O 1
ATOM 2409 N N . TYR A 1 300 ? -7.947 -18.543 12.959 1.00 97.56 300 TYR A N 1
ATOM 2410 C CA . TYR A 1 300 ? -6.902 -18.927 13.908 1.00 97.56 300 TYR A CA 1
ATOM 2411 C C . TYR A 1 300 ? -6.759 -20.453 14.018 1.00 97.56 300 TYR A C 1
ATOM 2413 O O . TYR A 1 300 ? -5.642 -20.965 13.983 1.00 97.56 300 TYR A O 1
ATOM 2421 N N . GLU A 1 301 ? -7.880 -21.176 14.082 1.00 96.75 301 GLU A N 1
ATOM 2422 C CA . GLU A 1 301 ? -7.916 -22.644 14.058 1.00 96.75 301 GLU A CA 1
ATOM 2423 C C . GLU A 1 301 ? -7.416 -23.212 12.721 1.00 96.75 301 GLU A C 1
ATOM 2425 O O . GLU A 1 301 ? -6.573 -24.106 12.709 1.00 96.75 301 GLU A O 1
ATOM 2430 N N . HIS A 1 302 ? -7.873 -22.662 11.590 1.00 95.88 302 HIS A N 1
ATOM 2431 C CA . HIS A 1 302 ? -7.443 -23.079 10.247 1.00 95.88 302 HIS A CA 1
ATOM 2432 C C . HIS A 1 302 ? -5.944 -22.887 10.011 1.00 95.88 302 HIS A C 1
ATOM 2434 O O . HIS A 1 302 ? -5.314 -23.689 9.329 1.00 95.88 302 HIS A O 1
ATOM 2440 N N . PHE A 1 303 ? -5.354 -21.846 10.597 1.00 95.81 303 PHE A N 1
ATOM 2441 C CA . PHE A 1 303 ? -3.908 -21.620 10.573 1.00 95.81 303 PHE A CA 1
ATOM 2442 C C . PHE A 1 303 ? -3.140 -22.420 11.632 1.00 95.81 303 PHE A C 1
ATOM 2444 O O . PHE A 1 303 ? -1.974 -22.123 11.881 1.00 95.81 303 PHE A O 1
ATOM 2451 N N . GLU A 1 304 ? -3.770 -23.423 12.247 1.00 96.56 304 GLU A N 1
ATOM 2452 C CA . GLU A 1 304 ? -3.164 -24.309 13.243 1.00 96.56 304 GLU A CA 1
ATOM 2453 C C . GLU A 1 304 ? -2.640 -23.561 14.480 1.00 96.56 304 GLU A C 1
ATOM 2455 O O . GLU A 1 304 ? -1.630 -23.936 15.074 1.00 96.56 304 GLU A O 1
ATOM 2460 N N . LYS A 1 305 ? -3.358 -22.512 14.903 1.00 96.56 305 LYS A N 1
ATOM 2461 C CA . LYS A 1 305 ? -3.085 -21.742 16.129 1.00 96.56 305 LYS A CA 1
ATOM 2462 C C . LYS A 1 305 ? -1.672 -21.151 16.163 1.00 96.56 305 LYS A C 1
ATOM 2464 O O . LYS A 1 305 ? -0.902 -21.463 17.077 1.00 96.56 305 LYS A O 1
ATOM 2469 N N . PRO A 1 306 ? -1.311 -20.280 15.206 1.00 95.56 306 PRO A N 1
ATOM 2470 C CA . PRO A 1 306 ? 0.045 -19.765 15.129 1.00 95.56 306 PRO A CA 1
ATOM 2471 C C . PRO A 1 306 ? 0.418 -18.979 16.389 1.00 95.56 306 PRO A C 1
ATOM 2473 O O . PRO A 1 306 ? -0.431 -18.366 17.046 1.00 95.56 306 PRO A O 1
ATOM 2476 N N . GLU A 1 307 ? 1.704 -19.001 16.732 1.00 94.88 307 GLU A N 1
ATOM 2477 C CA . GLU A 1 307 ? 2.211 -18.251 17.877 1.00 94.88 307 GLU A CA 1
ATOM 2478 C C . GLU A 1 307 ? 2.066 -16.740 17.654 1.00 94.88 307 GLU A C 1
ATOM 2480 O O . GLU A 1 307 ? 2.249 -16.223 16.550 1.00 94.88 307 GLU A O 1
ATOM 2485 N N . ALA A 1 308 ? 1.740 -16.024 18.728 1.00 96.06 308 ALA A N 1
ATOM 2486 C CA . ALA A 1 308 ? 1.719 -14.570 18.722 1.00 96.06 308 ALA A CA 1
ATOM 2487 C C . ALA A 1 308 ? 3.140 -13.988 18.763 1.00 96.06 308 ALA A C 1
ATOM 2489 O O . ALA A 1 308 ? 4.101 -14.663 19.126 1.00 96.06 308 ALA A O 1
ATOM 2490 N N . ASN A 1 309 ? 3.239 -12.686 18.500 1.00 96.00 309 ASN A N 1
ATOM 2491 C CA . ASN A 1 309 ? 4.461 -11.883 18.547 1.00 96.00 309 ASN A CA 1
ATOM 2492 C C . ASN A 1 309 ? 5.479 -12.160 17.440 1.00 96.00 309 ASN A C 1
ATOM 2494 O O . ASN A 1 309 ? 6.669 -11.914 17.633 1.00 96.00 309 ASN A O 1
ATOM 2498 N N . ASP A 1 310 ? 5.025 -12.590 16.264 1.00 93.31 310 ASP A N 1
ATOM 2499 C CA . ASP A 1 310 ? 5.858 -12.451 15.074 1.00 93.31 310 ASP A CA 1
ATOM 2500 C C . ASP A 1 310 ? 6.095 -10.966 14.738 1.00 93.31 310 ASP A C 1
ATOM 2502 O O . ASP A 1 310 ? 5.271 -10.103 15.063 1.00 93.31 310 ASP A O 1
ATOM 2506 N N . ASP A 1 311 ? 7.214 -10.672 14.072 1.00 93.06 311 ASP A N 1
ATOM 2507 C CA . ASP A 1 311 ? 7.656 -9.298 13.807 1.00 93.06 311 ASP A CA 1
ATOM 2508 C C . ASP A 1 311 ? 6.583 -8.448 13.107 1.00 93.06 311 ASP A C 1
ATOM 2510 O O . ASP A 1 311 ? 6.365 -7.296 13.492 1.00 93.06 311 ASP A O 1
ATOM 2514 N N . ASP A 1 312 ? 5.866 -9.003 12.122 1.00 94.06 312 ASP A N 1
ATOM 2515 C CA . ASP A 1 312 ? 4.843 -8.263 11.377 1.00 94.06 312 ASP A CA 1
ATOM 2516 C C . ASP A 1 312 ? 3.627 -7.944 12.255 1.00 94.06 312 ASP A C 1
ATOM 2518 O O . ASP A 1 312 ? 3.124 -6.819 12.215 1.00 94.06 312 ASP A O 1
ATOM 2522 N N . SER A 1 313 ? 3.185 -8.891 13.089 1.00 96.12 313 SER A N 1
ATOM 2523 C CA . SER A 1 313 ? 2.095 -8.676 14.052 1.00 96.12 313 SER A CA 1
ATOM 2524 C C . SER A 1 313 ? 2.463 -7.651 15.126 1.00 96.12 313 SER A C 1
ATOM 2526 O O . SER A 1 313 ? 1.647 -6.810 15.491 1.00 96.12 313 SER A O 1
ATOM 2528 N N . VAL A 1 314 ? 3.701 -7.651 15.623 1.00 96.94 314 VAL A N 1
ATOM 2529 C CA . VAL A 1 314 ? 4.154 -6.619 16.573 1.00 96.94 314 VAL A CA 1
ATOM 2530 C C . VAL A 1 314 ? 4.200 -5.250 15.889 1.00 96.94 314 VAL A C 1
ATOM 2532 O O . VAL A 1 314 ? 3.782 -4.236 16.467 1.00 96.94 314 VAL A O 1
ATOM 2535 N N . LEU A 1 315 ? 4.667 -5.210 14.638 1.00 96.12 315 LEU A N 1
ATOM 2536 C CA . LEU A 1 315 ? 4.747 -3.986 13.853 1.00 96.12 315 LEU A CA 1
ATOM 2537 C C . LEU A 1 315 ? 3.375 -3.357 13.597 1.00 96.12 315 LEU A C 1
ATOM 2539 O O . LEU A 1 315 ? 3.305 -2.129 13.609 1.00 96.12 315 LEU A O 1
ATOM 2543 N N . THR A 1 316 ? 2.289 -4.118 13.411 1.00 96.56 316 THR A N 1
ATOM 2544 C CA . THR A 1 316 ? 0.948 -3.538 13.165 1.00 96.56 316 THR A CA 1
ATOM 2545 C C . THR A 1 316 ? 0.475 -2.651 14.318 1.00 96.56 316 THR A C 1
ATOM 2547 O O . THR A 1 316 ? 0.051 -1.516 14.084 1.00 96.56 316 THR A O 1
ATOM 2550 N N . CYS A 1 317 ? 0.643 -3.090 15.568 1.00 96.62 317 CYS A N 1
ATOM 2551 C CA . CYS A 1 317 ? 0.336 -2.272 16.745 1.00 96.62 317 CYS A CA 1
ATOM 2552 C C . CYS A 1 317 ? 1.304 -1.088 16.903 1.00 96.62 317 CYS A C 1
ATOM 2554 O O . CYS A 1 317 ? 0.892 0.008 17.296 1.00 96.62 317 CYS A O 1
ATOM 2556 N N . MET A 1 318 ? 2.589 -1.268 16.570 1.00 95.38 318 MET A N 1
ATOM 2557 C CA . MET A 1 318 ? 3.570 -0.177 16.611 1.00 95.38 318 MET A CA 1
ATOM 2558 C C . MET A 1 318 ? 3.245 0.925 15.599 1.00 95.38 318 MET A C 1
ATOM 2560 O O . MET A 1 318 ? 3.244 2.103 15.964 1.00 95.38 318 MET A O 1
ATOM 2564 N N . VAL A 1 319 ? 2.948 0.575 14.342 1.00 95.38 319 VAL A N 1
ATOM 2565 C CA . VAL A 1 319 ? 2.611 1.569 13.309 1.00 95.38 319 VAL A CA 1
ATOM 2566 C C . VAL A 1 319 ? 1.296 2.272 13.621 1.00 95.38 319 VAL A C 1
ATOM 2568 O O . VAL A 1 319 ? 1.186 3.464 13.348 1.00 95.38 319 VAL A O 1
ATOM 2571 N N . ALA A 1 320 ? 0.338 1.589 14.253 1.00 96.25 320 ALA A N 1
ATOM 2572 C CA . ALA A 1 320 ? -0.897 2.194 14.737 1.00 96.25 320 ALA A CA 1
ATOM 2573 C C . ALA A 1 320 ? -0.629 3.292 15.783 1.00 96.25 320 ALA A C 1
ATOM 2575 O O . ALA A 1 320 ? -1.042 4.441 15.603 1.00 96.25 320 ALA A O 1
ATOM 2576 N N . ALA A 1 321 ? 0.141 2.976 16.830 1.00 95.19 321 ALA A N 1
ATOM 2577 C CA . ALA A 1 321 ? 0.505 3.936 17.874 1.00 95.19 321 ALA A CA 1
ATOM 2578 C C . ALA A 1 321 ? 1.319 5.119 17.318 1.00 95.19 321 ALA A C 1
ATOM 2580 O O . ALA A 1 321 ? 1.043 6.283 17.622 1.00 95.19 321 ALA A O 1
ATOM 2581 N N . VAL A 1 322 ? 2.303 4.833 16.458 1.00 92.69 322 VAL A N 1
ATOM 2582 C CA . VAL A 1 322 ? 3.129 5.850 15.790 1.00 92.69 322 VAL A CA 1
ATOM 2583 C C . VAL A 1 322 ? 2.277 6.765 14.911 1.00 92.69 322 VAL A C 1
ATOM 2585 O O . VAL A 1 322 ? 2.454 7.986 14.935 1.00 92.69 322 VAL A O 1
ATOM 2588 N N . ARG A 1 323 ? 1.336 6.194 14.155 1.00 94.94 323 ARG A N 1
ATOM 2589 C CA . ARG A 1 323 ? 0.428 6.946 13.291 1.00 94.94 323 ARG A CA 1
ATOM 2590 C C . ARG A 1 323 ? -0.473 7.874 14.097 1.00 94.94 323 ARG A C 1
ATOM 2592 O O . ARG A 1 323 ? -0.581 9.040 13.718 1.00 94.94 323 ARG A O 1
ATOM 2599 N N . TRP A 1 324 ? -1.108 7.387 15.167 1.00 95.56 324 TRP A N 1
ATOM 2600 C CA . TRP A 1 324 ? -1.984 8.216 16.003 1.00 95.56 324 TRP A CA 1
ATOM 2601 C C . TRP A 1 324 ? -1.214 9.381 16.624 1.00 95.56 324 TRP A C 1
ATOM 2603 O O . TRP A 1 324 ? -1.573 10.540 16.425 1.00 95.56 324 TRP A O 1
ATOM 2613 N N . ARG A 1 325 ? -0.097 9.077 17.294 1.00 92.75 325 ARG A N 1
ATOM 2614 C CA . ARG A 1 325 ? 0.742 10.076 17.962 1.00 92.75 325 ARG A CA 1
ATOM 2615 C C . ARG A 1 325 ? 1.279 11.127 16.989 1.00 92.75 325 ARG A C 1
ATOM 2617 O O . ARG A 1 325 ? 1.230 12.326 17.273 1.00 92.75 325 ARG A O 1
ATOM 2624 N N . GLY A 1 326 ? 1.786 10.684 15.839 1.00 92.38 326 GLY A N 1
ATOM 2625 C CA . GLY A 1 326 ? 2.416 11.538 14.838 1.00 92.38 326 GLY A CA 1
ATOM 2626 C C . GLY A 1 326 ? 3.742 12.159 15.303 1.00 92.38 326 GLY A C 1
ATOM 2627 O O . GLY A 1 326 ? 4.053 12.262 16.493 1.00 92.38 326 GLY A O 1
ATOM 2628 N N . TYR A 1 327 ? 4.541 12.607 14.338 1.00 90.75 327 TYR A N 1
ATOM 2629 C CA . TYR A 1 327 ? 5.825 13.263 14.589 1.00 90.75 327 TYR A CA 1
ATOM 2630 C C . TYR A 1 327 ? 5.757 14.764 14.351 1.00 90.75 327 TYR A C 1
ATOM 2632 O O . TYR A 1 327 ? 5.027 15.250 13.484 1.00 90.75 327 TYR A O 1
ATOM 2640 N N . ARG A 1 328 ? 6.567 15.511 15.101 1.00 89.25 328 ARG A N 1
ATOM 2641 C CA . ARG A 1 328 ? 6.699 16.954 14.914 1.00 89.25 328 ARG A CA 1
ATOM 2642 C C . ARG A 1 328 ? 7.299 17.273 13.543 1.00 89.25 328 ARG A C 1
ATOM 2644 O O . ARG A 1 328 ? 8.244 16.626 13.092 1.00 89.25 328 ARG A O 1
ATOM 2651 N N . VAL A 1 329 ? 6.771 18.331 12.939 1.00 92.12 329 VAL A N 1
ATOM 2652 C CA . VAL A 1 329 ? 7.267 18.943 11.706 1.00 92.12 329 VAL A CA 1
ATOM 2653 C C . VAL A 1 329 ? 7.548 20.419 11.994 1.00 92.12 329 VAL A C 1
ATOM 2655 O O . VAL A 1 329 ? 6.814 21.058 12.749 1.00 92.12 329 VAL A O 1
ATOM 2658 N N . ASP A 1 330 ? 8.624 20.958 11.431 1.00 94.19 330 ASP A N 1
ATOM 2659 C CA . ASP A 1 330 ? 8.904 22.394 11.442 1.00 94.19 330 ASP A CA 1
ATOM 2660 C C . ASP A 1 330 ? 7.982 23.105 10.442 1.00 94.19 330 ASP A C 1
ATOM 2662 O O . ASP A 1 330 ? 8.254 23.167 9.242 1.00 94.19 330 ASP A O 1
ATOM 2666 N N . LEU A 1 331 ? 6.854 23.611 10.940 1.00 95.81 331 LEU A N 1
ATOM 2667 C CA . LEU A 1 331 ? 5.818 24.222 10.109 1.00 95.81 331 LEU A CA 1
ATOM 2668 C C . LEU A 1 331 ? 6.295 25.498 9.405 1.00 95.81 331 LEU A C 1
ATOM 2670 O O . LEU A 1 331 ? 5.859 25.754 8.283 1.00 95.81 331 LEU A O 1
ATOM 2674 N N . ASP A 1 332 ? 7.201 26.270 10.005 1.00 97.00 332 ASP A N 1
ATOM 2675 C CA . ASP A 1 332 ? 7.749 27.477 9.378 1.00 97.00 332 ASP A CA 1
ATOM 2676 C C . ASP A 1 332 ? 8.695 27.117 8.234 1.00 97.00 332 ASP A C 1
ATOM 2678 O O . ASP A 1 332 ? 8.579 27.662 7.131 1.00 97.00 332 ASP A O 1
ATOM 2682 N N . GLY A 1 333 ? 9.545 26.108 8.441 1.00 97.31 333 GLY A N 1
ATOM 2683 C CA . GLY A 1 333 ? 10.345 25.515 7.374 1.00 97.31 333 GLY A CA 1
ATOM 2684 C C . GLY A 1 333 ? 9.485 25.005 6.212 1.00 97.31 333 GLY A C 1
ATOM 2685 O O . GLY A 1 333 ? 9.759 25.319 5.050 1.00 97.31 333 GLY A O 1
ATOM 2686 N N . ILE A 1 334 ? 8.385 24.297 6.504 1.00 97.88 334 ILE A N 1
ATOM 2687 C CA . ILE A 1 334 ? 7.438 23.830 5.477 1.00 97.88 334 ILE A CA 1
ATOM 2688 C C . ILE A 1 334 ? 6.774 25.000 4.731 1.00 97.88 334 ILE A C 1
ATOM 2690 O O . ILE A 1 334 ? 6.662 24.940 3.503 1.00 97.88 334 ILE A O 1
ATOM 2694 N N . ARG A 1 335 ? 6.367 26.083 5.415 1.00 98.38 335 ARG A N 1
ATOM 2695 C CA . ARG A 1 335 ? 5.838 27.296 4.754 1.00 98.38 335 ARG A CA 1
ATOM 2696 C C . ARG A 1 335 ? 6.865 27.891 3.791 1.00 98.38 335 ARG A C 1
ATOM 2698 O O . ARG A 1 335 ? 6.531 28.152 2.636 1.00 98.38 335 ARG A O 1
ATOM 2705 N N . GLY A 1 336 ? 8.124 28.005 4.215 1.00 98.06 336 GLY A N 1
ATOM 2706 C CA . GLY A 1 336 ? 9.211 28.492 3.364 1.00 98.06 336 GLY A CA 1
ATOM 2707 C C . GLY A 1 336 ? 9.465 27.606 2.136 1.00 98.06 336 GLY A C 1
ATOM 2708 O O . GLY A 1 336 ? 9.688 28.111 1.033 1.00 98.06 336 GLY A O 1
ATOM 2709 N N . LEU A 1 337 ? 9.391 26.280 2.284 1.00 97.69 337 LEU A N 1
ATOM 2710 C CA . LEU A 1 337 ? 9.488 25.343 1.157 1.00 97.69 337 LEU A CA 1
ATOM 2711 C C . LEU A 1 337 ? 8.304 25.483 0.191 1.00 97.69 337 LEU A C 1
ATOM 2713 O O . LEU A 1 337 ? 8.504 25.513 -1.026 1.00 97.69 337 LEU A O 1
ATOM 2717 N N . LYS A 1 338 ? 7.084 25.638 0.718 1.00 98.12 338 LYS A N 1
ATOM 2718 C CA . LYS A 1 338 ? 5.880 25.890 -0.083 1.00 98.12 338 LYS A CA 1
ATOM 2719 C C . LYS A 1 338 ? 5.996 27.178 -0.892 1.00 98.12 338 LYS A C 1
ATOM 2721 O O . LYS A 1 338 ? 5.669 27.175 -2.076 1.00 98.12 338 LYS A O 1
ATOM 2726 N N . GLU A 1 339 ? 6.497 28.259 -0.304 1.00 97.88 339 GLU A N 1
ATOM 2727 C CA . GLU A 1 339 ? 6.721 29.517 -1.024 1.00 97.88 339 GLU A CA 1
ATOM 2728 C C . GLU A 1 339 ? 7.731 29.368 -2.165 1.00 97.88 339 GLU A C 1
ATOM 2730 O O . GLU A 1 339 ? 7.498 29.874 -3.265 1.00 97.88 339 GLU A O 1
ATOM 2735 N N . LYS A 1 340 ? 8.829 28.633 -1.946 1.00 96.56 340 LYS A N 1
ATOM 2736 C CA . LYS A 1 340 ? 9.809 28.334 -3.003 1.00 96.56 340 LYS A CA 1
ATOM 2737 C C . LYS A 1 340 ? 9.175 27.545 -4.149 1.00 96.56 340 LYS A C 1
ATOM 2739 O O . LYS A 1 340 ? 9.373 27.899 -5.310 1.00 96.56 340 LYS A O 1
ATOM 2744 N N . ALA A 1 341 ? 8.380 26.523 -3.839 1.00 96.75 341 ALA A N 1
ATOM 2745 C CA . ALA A 1 341 ? 7.667 25.748 -4.850 1.00 96.75 341 ALA A CA 1
ATOM 2746 C C . ALA A 1 341 ? 6.634 26.607 -5.609 1.00 96.75 341 ALA A C 1
ATOM 2748 O O . ALA A 1 341 ? 6.562 26.544 -6.835 1.00 96.75 341 ALA A O 1
ATOM 2749 N N . LEU A 1 342 ? 5.904 27.493 -4.921 1.00 97.19 342 LEU A N 1
ATOM 2750 C CA . LEU A 1 342 ? 4.983 28.446 -5.556 1.00 97.19 342 LEU A CA 1
ATOM 2751 C C . LEU A 1 342 ? 5.699 29.393 -6.525 1.00 97.19 342 LEU A C 1
ATOM 2753 O O . LEU A 1 342 ? 5.169 29.670 -7.600 1.00 97.19 342 LEU A O 1
ATOM 2757 N N . ARG A 1 343 ? 6.903 29.870 -6.185 1.00 96.69 343 ARG A N 1
ATOM 2758 C CA . ARG A 1 343 ? 7.717 30.694 -7.095 1.00 96.69 343 ARG A CA 1
ATOM 2759 C C . ARG A 1 343 ? 8.111 29.923 -8.354 1.00 96.69 343 ARG A C 1
ATOM 2761 O O . ARG A 1 343 ? 7.999 30.482 -9.437 1.00 96.69 343 ARG A O 1
ATOM 2768 N N . LYS A 1 344 ? 8.486 28.645 -8.233 1.00 95.00 344 LYS A N 1
ATOM 2769 C CA . LYS A 1 344 ? 8.793 27.778 -9.387 1.00 95.00 344 LYS A CA 1
ATOM 2770 C C . LYS A 1 344 ? 7.593 27.586 -10.311 1.00 95.00 344 LYS A C 1
ATOM 2772 O O . LYS A 1 344 ? 7.735 27.676 -11.522 1.00 95.00 344 LYS A O 1
ATOM 2777 N N . VAL A 1 345 ? 6.401 27.375 -9.748 1.00 95.06 345 VAL A N 1
ATOM 2778 C CA . VAL A 1 345 ? 5.168 27.278 -10.546 1.00 95.06 345 VAL A CA 1
ATOM 2779 C C . VAL A 1 345 ? 4.860 28.605 -11.243 1.00 95.06 345 VAL A C 1
ATOM 2781 O O . VAL A 1 345 ? 4.530 28.598 -12.422 1.00 95.06 345 VAL A O 1
ATOM 2784 N N . LYS A 1 346 ? 5.005 29.741 -10.546 1.00 94.50 346 LYS A N 1
ATOM 2785 C CA . LYS A 1 346 ? 4.791 31.083 -11.120 1.00 94.50 346 LYS A CA 1
ATOM 2786 C C . LYS A 1 346 ? 5.805 31.454 -12.204 1.00 94.50 346 LYS A C 1
ATOM 2788 O O . LYS A 1 346 ? 5.458 32.207 -13.101 1.00 94.50 346 LYS A O 1
ATOM 2793 N N . ALA A 1 347 ? 7.034 30.950 -12.110 1.00 93.94 347 ALA A N 1
ATOM 2794 C CA . ALA A 1 347 ? 8.071 31.144 -13.120 1.00 93.94 347 ALA A CA 1
ATOM 2795 C C . ALA A 1 347 ? 7.851 30.281 -14.374 1.00 93.94 347 ALA A C 1
ATOM 2797 O O . ALA A 1 347 ? 8.547 30.471 -15.367 1.00 93.94 347 ALA A O 1
ATOM 2798 N N . SER A 1 348 ? 6.910 29.329 -14.340 1.00 93.06 348 SER A N 1
ATOM 2799 C CA . SER A 1 348 ? 6.603 28.505 -15.502 1.00 93.06 348 SER A CA 1
ATOM 2800 C C . SER A 1 348 ? 6.003 29.362 -16.624 1.00 93.06 348 SER A C 1
ATOM 2802 O O . SER A 1 348 ? 5.093 30.148 -16.357 1.00 93.06 348 SER A O 1
ATOM 2804 N N . PRO A 1 349 ? 6.447 29.186 -17.881 1.00 89.94 349 PRO A N 1
ATOM 2805 C CA . PRO A 1 349 ? 5.961 29.976 -19.014 1.00 89.94 349 PRO A CA 1
ATOM 2806 C C . PRO A 1 349 ? 4.490 29.701 -19.362 1.00 89.94 349 PRO A C 1
ATOM 2808 O O . PRO A 1 349 ? 3.863 30.492 -20.062 1.00 89.94 349 PRO A O 1
ATOM 2811 N N . VAL A 1 350 ? 3.925 28.586 -18.884 1.00 91.19 350 VAL A N 1
ATOM 2812 C CA . VAL A 1 350 ? 2.536 28.183 -19.140 1.00 91.19 350 VAL A CA 1
ATOM 2813 C C . VAL A 1 350 ? 1.876 27.588 -17.903 1.00 91.19 350 VAL A C 1
ATOM 2815 O O . VAL A 1 350 ? 2.540 27.103 -16.983 1.00 91.19 350 VAL A O 1
ATOM 2818 N N . GLN A 1 351 ? 0.542 27.537 -17.895 1.00 89.50 351 GLN A N 1
ATOM 2819 C CA . GLN A 1 351 ? -0.182 26.876 -16.821 1.00 89.50 351 GLN A CA 1
ATOM 2820 C C . GLN A 1 351 ? -0.098 25.348 -16.973 1.00 89.50 351 GLN A C 1
ATOM 2822 O O . GLN A 1 351 ? -0.873 24.722 -17.693 1.00 89.50 351 GLN A O 1
ATOM 2827 N N . VAL A 1 352 ? 0.816 24.707 -16.238 1.00 87.12 352 VAL A N 1
ATOM 2828 C CA . VAL A 1 352 ? 1.122 23.269 -16.402 1.00 87.12 352 VAL A CA 1
ATOM 2829 C C . VAL A 1 352 ? 0.003 22.287 -16.017 1.00 87.12 352 VAL A C 1
ATOM 2831 O O . VAL A 1 352 ? 0.140 21.077 -16.253 1.00 87.12 352 VAL A O 1
ATOM 2834 N N . THR A 1 353 ? -1.093 22.778 -15.429 1.00 86.62 353 THR A N 1
ATOM 2835 C CA . THR A 1 353 ? -2.335 22.019 -15.200 1.00 86.62 353 THR A CA 1
ATOM 2836 C C . THR A 1 353 ? -3.236 21.973 -16.439 1.00 86.62 353 THR A C 1
ATOM 2838 O O . THR A 1 353 ? -4.056 21.065 -16.552 1.00 86.62 353 THR A O 1
ATOM 2841 N N . ARG A 1 354 ? -3.061 22.885 -17.407 1.00 87.31 354 ARG A N 1
ATOM 2842 C CA . ARG A 1 354 ? -3.800 22.913 -18.675 1.00 87.31 354 ARG A CA 1
ATOM 2843 C C . ARG A 1 354 ? -3.033 22.174 -19.765 1.00 87.31 354 ARG A C 1
ATOM 2845 O O . ARG A 1 354 ? -2.031 22.649 -20.291 1.00 87.31 354 ARG A O 1
ATOM 2852 N N . ILE A 1 355 ? -3.531 20.994 -20.131 1.00 83.25 355 ILE A N 1
ATOM 2853 C CA . ILE A 1 355 ? -2.873 20.098 -21.097 1.00 83.25 355 ILE A CA 1
ATOM 2854 C C . ILE A 1 355 ? -2.666 20.773 -22.464 1.00 83.25 355 ILE A C 1
ATOM 2856 O O . ILE A 1 355 ? -1.625 20.562 -23.081 1.00 83.25 355 ILE A O 1
ATOM 2860 N N . SER A 1 356 ? -3.623 21.580 -22.928 1.00 83.25 356 SER A N 1
ATOM 2861 C CA . SER A 1 356 ? -3.547 22.290 -24.213 1.00 83.25 356 SER A CA 1
ATOM 2862 C C . SER A 1 356 ? -2.388 23.288 -24.272 1.00 83.25 356 SER A C 1
ATOM 2864 O O . SER A 1 356 ? -1.639 23.290 -25.245 1.00 83.25 356 SER A O 1
ATOM 2866 N N . GLU A 1 357 ? -2.197 24.088 -23.221 1.00 87.12 357 GLU A N 1
ATOM 2867 C CA . GLU A 1 357 ? -1.104 25.064 -23.147 1.00 87.12 357 GLU A CA 1
ATOM 2868 C C . GLU A 1 357 ? 0.262 24.377 -23.106 1.00 87.12 357 GLU A C 1
ATOM 2870 O O . GLU A 1 357 ? 1.172 24.775 -23.829 1.00 87.12 357 GLU A O 1
ATOM 2875 N N . VAL A 1 358 ? 0.385 23.298 -22.324 1.00 86.00 358 VAL A N 1
ATOM 2876 C CA . VAL A 1 358 ? 1.614 22.493 -22.258 1.00 86.00 358 VAL A CA 1
ATOM 2877 C C . VAL A 1 358 ? 1.962 21.913 -23.629 1.00 86.00 358 VAL A C 1
ATOM 2879 O O . VAL A 1 358 ? 3.109 22.009 -24.057 1.00 86.00 358 VAL A O 1
ATOM 2882 N N . LYS A 1 359 ? 0.981 21.336 -24.338 1.00 83.81 359 LYS A N 1
ATOM 2883 C CA . LYS A 1 359 ? 1.194 20.790 -25.687 1.00 83.81 359 LYS A CA 1
ATOM 2884 C C . LYS A 1 359 ? 1.682 21.858 -26.653 1.00 83.81 359 LYS A C 1
ATOM 2886 O O . LYS A 1 359 ? 2.691 21.637 -27.312 1.00 83.81 359 LYS A O 1
ATOM 2891 N N . ARG A 1 360 ? 1.004 23.008 -26.694 1.00 85.69 360 ARG A N 1
ATOM 2892 C CA . ARG A 1 360 ? 1.382 24.129 -27.560 1.00 85.69 360 ARG A CA 1
ATOM 2893 C C . ARG A 1 360 ? 2.818 24.583 -27.284 1.00 85.69 360 ARG A C 1
ATOM 2895 O O . ARG A 1 360 ? 3.605 24.698 -28.215 1.00 85.69 360 ARG A O 1
ATOM 2902 N N . TYR A 1 361 ? 3.173 24.737 -26.008 1.00 88.38 361 TYR A N 1
ATOM 2903 C CA . TYR A 1 361 ? 4.511 25.163 -25.603 1.00 88.38 361 TYR A CA 1
ATOM 2904 C C . TYR A 1 361 ? 5.613 24.188 -26.040 1.00 88.38 361 TYR A C 1
ATOM 2906 O O . TYR A 1 361 ? 6.658 24.618 -26.512 1.00 88.38 361 TYR A O 1
ATOM 2914 N N . LEU A 1 362 ? 5.395 22.872 -25.937 1.00 86.06 362 LEU A N 1
ATOM 2915 C CA . LEU A 1 362 ? 6.342 21.885 -26.475 1.00 86.06 362 LEU A CA 1
ATOM 2916 C C . LEU A 1 362 ? 6.380 21.893 -28.006 1.00 86.06 362 LEU A C 1
ATOM 2918 O O . LEU A 1 362 ? 7.459 21.834 -28.588 1.00 86.06 362 LEU A O 1
ATOM 2922 N N . GLN A 1 363 ? 5.217 21.969 -28.655 1.00 83.94 363 GLN A N 1
ATOM 2923 C CA . GLN A 1 363 ? 5.101 21.925 -30.112 1.00 83.94 363 GLN A CA 1
ATOM 2924 C C . GLN A 1 363 ? 5.824 23.081 -30.788 1.00 83.94 363 GLN A C 1
ATOM 2926 O O . GLN A 1 363 ? 6.402 22.870 -31.839 1.00 83.94 363 GLN A O 1
ATOM 2931 N N . GLU A 1 364 ? 5.849 24.273 -30.193 1.00 85.12 364 GLU A N 1
ATOM 2932 C CA . GLU A 1 364 ? 6.622 25.444 -30.647 1.00 85.12 364 GLU A CA 1
ATOM 2933 C C . GLU A 1 364 ? 8.148 25.224 -30.715 1.00 85.12 364 GLU A C 1
ATOM 2935 O O . GLU A 1 364 ? 8.843 25.980 -31.390 1.00 85.12 364 GLU A O 1
ATOM 2940 N N . ALA A 1 365 ? 8.669 24.170 -30.083 1.00 86.31 365 ALA A N 1
ATOM 2941 C CA . ALA A 1 365 ? 10.084 23.810 -30.135 1.00 86.31 365 ALA A CA 1
ATOM 2942 C C . ALA A 1 365 ? 10.410 22.664 -31.109 1.00 86.31 365 ALA A C 1
ATOM 2944 O O . ALA A 1 365 ? 11.572 22.277 -31.199 1.00 86.31 365 ALA A O 1
ATOM 2945 N N . LEU A 1 366 ? 9.421 22.119 -31.824 1.00 84.31 366 LEU A N 1
ATOM 2946 C CA . LEU A 1 366 ? 9.556 20.954 -32.715 1.00 84.31 366 LEU A CA 1
ATOM 2947 C C . LEU A 1 366 ? 9.393 21.341 -34.188 1.00 84.31 366 LEU A C 1
ATOM 2949 O O . LEU A 1 366 ? 8.754 22.350 -34.474 1.00 84.31 366 LEU A O 1
ATOM 2953 N N . ASP A 1 367 ? 9.944 20.575 -35.123 1.00 80.50 367 ASP A N 1
ATOM 2954 C CA . ASP A 1 367 ? 9.588 20.690 -36.547 1.00 80.50 367 ASP A CA 1
ATOM 2955 C C . ASP A 1 367 ? 8.546 19.643 -36.977 1.00 80.50 367 ASP A C 1
ATOM 2957 O O . ASP A 1 367 ? 8.161 18.771 -36.195 1.00 80.50 367 ASP A O 1
ATOM 2961 N N . ASP A 1 368 ? 8.064 19.740 -38.218 1.00 73.81 368 ASP A N 1
ATOM 2962 C CA . ASP A 1 368 ? 7.006 18.867 -38.740 1.00 73.81 368 ASP A CA 1
ATOM 2963 C C . ASP A 1 368 ? 7.418 17.384 -38.773 1.00 73.81 368 ASP A C 1
ATOM 2965 O O . ASP A 1 368 ? 6.578 16.506 -38.576 1.00 73.81 368 ASP A O 1
ATOM 2969 N N . THR A 1 369 ? 8.703 17.082 -38.979 1.00 72.69 369 THR A N 1
ATOM 2970 C CA . THR A 1 369 ? 9.199 15.698 -39.044 1.00 72.69 369 THR A CA 1
ATOM 2971 C C . THR A 1 369 ? 9.265 15.097 -37.649 1.00 72.69 369 THR A C 1
ATOM 2973 O O . THR A 1 369 ? 8.781 13.986 -37.407 1.00 72.69 369 THR A O 1
ATOM 2976 N N . GLU A 1 370 ? 9.807 15.856 -36.702 1.00 75.81 370 GLU A N 1
ATOM 2977 C CA . GLU A 1 370 ? 9.825 15.477 -35.300 1.00 75.81 370 GLU A CA 1
ATOM 2978 C C . GLU A 1 370 ? 8.409 15.298 -34.781 1.00 75.81 370 GLU A C 1
ATOM 2980 O O . GLU A 1 370 ? 8.150 14.275 -34.159 1.00 75.81 370 GLU A O 1
ATOM 2985 N N . MET A 1 371 ? 7.479 16.201 -35.116 1.00 68.19 371 MET A N 1
ATOM 2986 C CA . MET A 1 371 ? 6.057 16.115 -34.760 1.00 68.19 371 MET A CA 1
ATOM 2987 C C . MET A 1 371 ? 5.388 14.792 -35.165 1.00 68.19 371 MET A C 1
ATOM 2989 O O . MET A 1 371 ? 4.434 14.365 -34.511 1.00 68.19 371 MET A O 1
ATOM 2993 N N . VAL A 1 372 ? 5.899 14.120 -36.197 1.00 60.94 372 VAL A N 1
ATOM 2994 C CA . VAL A 1 372 ? 5.353 12.861 -36.728 1.00 60.94 372 VAL A CA 1
ATOM 2995 C C . VAL A 1 372 ? 6.125 11.626 -36.231 1.00 60.94 372 VAL A C 1
ATOM 2997 O O . VAL A 1 372 ? 5.627 10.499 -36.334 1.00 60.94 372 VAL A O 1
ATOM 3000 N N . SER A 1 373 ? 7.306 11.797 -35.628 1.00 60.50 373 SER A N 1
ATOM 3001 C CA . SER A 1 373 ? 8.112 10.686 -35.105 1.00 60.50 373 SER A CA 1
ATOM 3002 C C . SER A 1 373 ? 7.362 9.862 -34.039 1.00 60.50 373 SER A C 1
ATOM 3004 O O . SER A 1 373 ? 6.492 10.355 -33.313 1.00 60.50 373 SER A O 1
ATOM 3006 N N . GLN A 1 374 ? 7.672 8.563 -33.931 1.00 50.41 374 GLN A N 1
ATOM 3007 C CA . GLN A 1 374 ? 6.981 7.659 -32.994 1.00 50.41 374 GLN A CA 1
ATOM 3008 C C . GLN A 1 374 ? 7.170 8.046 -31.515 1.00 50.41 374 GLN A C 1
ATOM 3010 O O . GLN A 1 374 ? 6.291 7.756 -30.697 1.00 50.41 374 GLN A O 1
ATOM 3015 N N . ASP A 1 375 ? 8.268 8.728 -31.177 1.00 50.19 375 ASP A N 1
ATOM 3016 C CA . ASP A 1 375 ? 8.504 9.278 -29.839 1.00 50.19 375 ASP A CA 1
ATOM 3017 C C . ASP A 1 375 ? 7.663 10.536 -29.570 1.00 50.19 375 ASP A C 1
ATOM 3019 O O . ASP A 1 375 ? 7.269 10.789 -28.430 1.00 50.19 375 ASP A O 1
ATOM 3023 N N . VAL A 1 376 ? 7.289 11.273 -30.618 1.00 50.53 376 VAL A N 1
ATOM 3024 C CA . VAL A 1 376 ? 6.530 12.529 -30.538 1.00 50.53 376 VAL A CA 1
ATOM 3025 C C . VAL A 1 376 ? 5.031 12.360 -30.694 1.00 50.53 376 VAL A C 1
ATOM 3027 O O . VAL A 1 376 ? 4.277 13.101 -30.071 1.00 50.53 376 VAL A O 1
ATOM 3030 N N . ASN A 1 377 ? 4.553 11.321 -31.374 1.00 48.12 377 ASN A N 1
ATOM 3031 C CA . ASN A 1 377 ? 3.139 10.940 -31.299 1.00 48.12 377 ASN A CA 1
ATOM 3032 C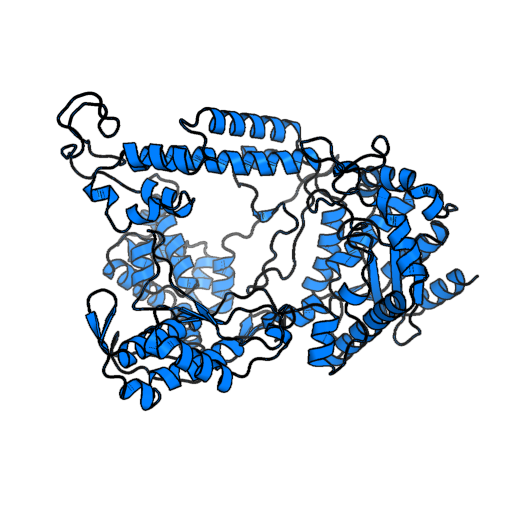 C . ASN A 1 377 ? 2.691 10.628 -29.847 1.00 48.12 377 ASN A C 1
ATOM 3034 O O . ASN A 1 377 ? 1.499 10.652 -29.538 1.00 48.12 377 ASN A O 1
ATOM 3038 N N . GLN A 1 378 ? 3.633 10.414 -28.913 1.00 51.53 378 GLN A N 1
ATOM 3039 C CA . GLN A 1 378 ? 3.367 10.338 -27.470 1.00 51.53 378 GLN A CA 1
ATOM 3040 C C . GLN A 1 378 ? 3.189 11.713 -26.788 1.00 51.53 378 GLN A C 1
ATOM 3042 O O . GLN A 1 378 ? 2.653 11.746 -25.683 1.00 51.53 378 GLN A O 1
ATOM 3047 N N . LEU A 1 379 ? 3.513 12.850 -27.423 1.00 49.69 379 LEU A N 1
ATOM 3048 C CA . LEU A 1 379 ? 3.238 14.214 -26.920 1.00 49.69 379 LEU A CA 1
ATOM 3049 C C . LEU A 1 379 ? 1.749 14.546 -26.789 1.00 49.69 379 LEU A C 1
ATOM 3051 O O . LEU A 1 379 ? 1.380 15.544 -26.164 1.00 49.69 379 LEU A O 1
ATOM 3055 N N . ALA A 1 380 ? 0.861 13.685 -27.293 1.00 43.97 380 ALA A N 1
ATOM 3056 C CA . ALA A 1 380 ? -0.539 13.705 -26.889 1.00 43.97 380 ALA A CA 1
ATOM 3057 C C . ALA A 1 380 ? -0.701 13.569 -25.355 1.00 43.97 380 ALA A C 1
ATOM 3059 O O . ALA A 1 380 ? -1.703 14.030 -24.801 1.00 43.97 380 ALA A O 1
ATOM 3060 N N . SER A 1 381 ? 0.298 13.009 -24.667 1.00 52.97 381 SER A N 1
ATOM 3061 C CA . SER A 1 381 ? 0.380 12.854 -23.221 1.00 52.97 381 SER A CA 1
ATOM 3062 C C . SER A 1 381 ? 1.440 13.788 -22.622 1.00 52.97 381 SER A C 1
ATOM 3064 O O . SER A 1 381 ? 2.629 13.695 -22.902 1.00 52.97 381 SER A O 1
ATOM 3066 N N . THR A 1 382 ? 1.014 14.671 -21.718 1.00 65.00 382 THR A N 1
ATOM 3067 C CA . THR A 1 382 ? 1.884 15.591 -20.952 1.00 65.00 382 THR A CA 1
ATOM 3068 C C . THR A 1 382 ? 2.412 14.941 -19.665 1.00 65.00 382 THR A C 1
ATOM 3070 O O . THR A 1 382 ? 2.669 15.601 -18.650 1.00 65.00 382 THR A O 1
ATOM 3073 N N . GLY A 1 383 ? 2.515 13.610 -19.689 1.00 71.00 383 GLY A N 1
ATOM 3074 C CA . GLY A 1 383 ? 2.915 12.785 -18.562 1.00 71.00 383 GLY A CA 1
ATOM 3075 C C . GLY A 1 383 ? 4.405 12.908 -18.257 1.00 71.00 383 GLY A C 1
ATOM 3076 O O . GLY A 1 383 ? 5.242 12.973 -19.153 1.00 71.00 383 GLY A O 1
ATOM 3077 N N . ARG A 1 384 ? 4.744 12.864 -16.965 1.00 82.19 384 ARG A N 1
ATOM 3078 C CA . ARG A 1 384 ? 6.117 13.005 -16.451 1.00 82.19 384 ARG A CA 1
ATOM 3079 C C . ARG A 1 384 ? 7.155 12.163 -17.209 1.00 82.19 384 ARG A C 1
ATOM 3081 O O . ARG A 1 384 ? 8.165 12.709 -17.622 1.00 82.19 384 ARG A O 1
ATOM 3088 N N . LYS A 1 385 ? 6.887 10.870 -17.436 1.00 80.06 385 LYS A N 1
ATOM 3089 C CA . LYS A 1 385 ? 7.831 9.952 -18.107 1.00 80.06 385 LYS A CA 1
ATOM 3090 C C . LYS A 1 385 ? 8.180 10.372 -19.535 1.00 80.06 385 LYS A C 1
ATOM 3092 O O . LYS A 1 385 ? 9.272 10.091 -20.003 1.00 80.06 385 LYS A O 1
ATOM 3097 N N . ILE A 1 386 ? 7.241 10.999 -20.238 1.00 79.56 386 ILE A N 1
ATOM 3098 C CA . ILE A 1 386 ? 7.451 11.448 -21.619 1.00 79.56 386 ILE A CA 1
ATOM 3099 C C . ILE A 1 386 ? 8.317 12.699 -21.612 1.00 79.56 386 ILE A C 1
ATOM 3101 O O . ILE A 1 386 ? 9.302 12.760 -22.336 1.00 79.56 386 ILE A O 1
ATOM 3105 N N . LEU A 1 387 ? 8.013 13.647 -20.725 1.00 84.38 387 LEU A N 1
ATOM 3106 C CA . LEU A 1 387 ? 8.854 14.826 -20.544 1.00 84.38 387 LEU A CA 1
ATOM 3107 C C . LEU A 1 387 ? 10.273 14.448 -20.088 1.00 84.38 387 LEU A C 1
ATOM 3109 O O . LEU A 1 387 ? 11.228 15.069 -20.532 1.00 84.38 387 LEU A O 1
ATOM 3113 N N . GLU A 1 388 ? 10.424 13.420 -19.243 1.00 86.38 388 GLU A N 1
ATOM 3114 C CA . GLU A 1 388 ? 11.738 12.902 -18.827 1.00 86.38 388 GLU A CA 1
ATOM 3115 C C . GLU A 1 388 ? 12.537 12.373 -20.024 1.00 86.38 388 GLU A C 1
ATOM 3117 O O . GLU A 1 388 ? 13.713 12.691 -20.125 1.00 86.38 388 GLU A O 1
ATOM 3122 N N . LYS A 1 389 ? 11.899 11.658 -20.961 1.00 83.31 389 LYS A N 1
ATOM 3123 C CA . LYS A 1 389 ? 12.548 11.213 -22.206 1.00 83.31 389 LYS A CA 1
ATOM 3124 C C . LYS A 1 389 ? 12.938 12.378 -23.113 1.00 83.31 389 LYS A C 1
ATOM 3126 O O . LYS A 1 389 ? 14.053 12.415 -23.610 1.00 83.31 389 LYS A O 1
ATOM 3131 N N . ILE A 1 390 ? 12.035 13.339 -23.317 1.00 84.88 390 ILE A N 1
ATOM 3132 C CA . ILE A 1 390 ? 12.301 14.500 -24.185 1.00 84.88 390 ILE A CA 1
ATOM 3133 C C . ILE A 1 390 ? 13.427 15.357 -23.612 1.00 84.88 390 ILE A C 1
ATOM 3135 O O . ILE A 1 390 ? 14.249 15.876 -24.356 1.00 84.88 390 ILE A O 1
ATOM 3139 N N . LYS A 1 391 ? 13.513 15.468 -22.282 1.00 88.50 391 LYS A N 1
ATOM 3140 C CA . LYS A 1 391 ? 14.604 16.166 -21.595 1.00 88.50 391 LYS A CA 1
ATOM 3141 C C . LYS A 1 391 ? 15.988 15.574 -21.913 1.00 88.50 391 LYS A C 1
ATOM 3143 O O . LYS A 1 391 ? 16.987 16.267 -21.744 1.00 88.50 391 LYS A O 1
ATOM 3148 N N . GLU A 1 392 ? 16.068 14.321 -22.360 1.00 86.75 392 GLU A N 1
ATOM 3149 C CA . GLU A 1 392 ? 17.332 13.685 -22.750 1.00 86.75 392 GLU A CA 1
ATOM 3150 C C . GLU A 1 392 ? 17.758 13.995 -24.191 1.00 86.75 392 GLU A C 1
ATOM 3152 O O . GLU A 1 392 ? 18.882 13.661 -24.562 1.00 86.75 392 GLU A O 1
ATOM 3157 N N . TRP A 1 393 ? 16.903 14.630 -24.998 1.00 87.25 393 TRP A N 1
ATOM 3158 C CA . TRP A 1 393 ? 17.203 14.915 -26.398 1.00 87.25 393 TRP A CA 1
ATOM 3159 C C . TRP A 1 393 ? 18.320 15.940 -26.561 1.00 87.25 393 TRP A C 1
ATOM 3161 O O . TRP A 1 393 ? 18.379 16.959 -25.862 1.00 87.25 393 TRP A O 1
ATOM 3171 N N . LYS A 1 394 ? 19.193 15.681 -27.533 1.00 88.81 394 LYS A N 1
ATOM 3172 C CA . LYS A 1 394 ? 20.374 16.488 -27.818 1.00 88.81 394 LYS A CA 1
ATOM 3173 C C . LYS A 1 394 ? 20.563 16.661 -29.311 1.00 88.81 394 LYS A C 1
ATOM 3175 O O . LYS A 1 394 ? 20.159 15.815 -30.098 1.00 88.81 394 LYS A O 1
ATOM 3180 N N . ILE A 1 395 ? 21.242 17.745 -29.628 1.00 86.44 395 ILE A N 1
ATOM 3181 C CA . ILE A 1 395 ? 21.753 18.081 -30.942 1.00 86.44 395 ILE A CA 1
ATOM 3182 C C . ILE A 1 395 ? 23.253 17.817 -30.874 1.00 86.44 395 ILE A C 1
ATOM 3184 O O . ILE A 1 395 ? 23.951 18.410 -30.045 1.00 86.44 395 ILE A O 1
ATOM 3188 N N . GLU A 1 396 ? 23.732 16.860 -31.663 1.00 84.31 396 GLU A N 1
ATOM 3189 C CA . GLU A 1 396 ? 25.135 16.424 -31.623 1.00 84.31 396 GLU A CA 1
ATOM 3190 C C . GLU A 1 396 ? 26.035 17.314 -32.481 1.00 84.31 396 GLU A C 1
ATOM 3192 O O . GLU A 1 396 ? 27.156 17.639 -32.091 1.00 84.31 396 GLU A O 1
ATOM 3197 N N . VAL A 1 397 ? 25.516 17.751 -33.626 1.00 84.38 397 VAL A N 1
ATOM 3198 C CA . VAL A 1 397 ? 26.196 18.611 -34.595 1.00 84.38 397 VAL A CA 1
ATOM 3199 C C . VAL A 1 397 ? 25.296 19.784 -34.950 1.00 84.38 397 VAL A C 1
ATOM 3201 O O . VAL A 1 397 ? 24.080 19.682 -34.837 1.00 84.38 397 VAL A O 1
ATOM 3204 N N . GLU A 1 398 ? 25.888 20.914 -35.339 1.00 86.75 398 GLU A N 1
ATOM 3205 C CA . GLU A 1 398 ? 25.103 22.065 -35.791 1.00 86.75 398 GLU A CA 1
ATOM 3206 C C . GLU A 1 398 ? 24.232 21.659 -36.986 1.00 86.75 398 GLU A C 1
ATOM 3208 O O . GLU A 1 398 ? 24.739 21.104 -37.961 1.00 86.75 398 GLU A O 1
ATOM 3213 N N . GLU A 1 399 ? 22.936 21.945 -36.901 1.00 84.94 399 GLU A N 1
ATOM 3214 C CA . GLU A 1 399 ? 21.954 21.595 -37.925 1.00 84.94 399 GLU A CA 1
ATOM 3215 C C . GLU A 1 399 ? 21.061 22.792 -38.266 1.00 84.94 399 GLU A C 1
ATOM 3217 O O . GLU A 1 399 ? 20.857 23.706 -37.456 1.00 84.94 399 GLU A O 1
ATOM 3222 N N . ASP A 1 400 ? 20.542 22.810 -39.491 1.00 83.38 400 ASP A N 1
ATOM 3223 C CA . ASP A 1 400 ? 19.647 23.869 -39.945 1.00 83.38 400 ASP A CA 1
ATOM 3224 C C . ASP A 1 400 ? 18.273 23.744 -39.272 1.00 83.38 400 ASP A C 1
ATOM 3226 O O . ASP A 1 400 ? 17.737 22.656 -39.057 1.00 83.38 400 ASP A O 1
ATOM 3230 N N . CYS A 1 401 ? 17.662 24.880 -38.938 1.00 81.44 401 CYS A N 1
ATOM 3231 C CA . CYS A 1 401 ? 16.322 24.894 -38.371 1.00 81.44 401 CYS A CA 1
ATOM 3232 C C . CYS A 1 401 ? 15.282 24.678 -39.477 1.00 81.44 401 CYS A C 1
ATOM 3234 O O . CYS A 1 401 ? 14.797 25.632 -40.084 1.00 81.44 401 CYS A O 1
ATOM 3236 N N . PHE A 1 402 ? 14.858 23.432 -39.682 1.00 78.25 402 PHE A N 1
ATOM 3237 C CA . PHE A 1 402 ? 13.867 23.072 -40.708 1.00 78.25 402 PHE A CA 1
ATOM 3238 C C . PHE A 1 402 ? 12.467 23.669 -40.500 1.00 78.25 402 PHE A C 1
ATOM 3240 O O . PHE A 1 402 ? 11.606 23.551 -41.368 1.00 78.25 402 PHE A O 1
ATOM 3247 N N . ARG A 1 403 ? 12.230 24.340 -39.367 1.00 76.12 403 ARG A N 1
ATOM 3248 C CA . ARG A 1 403 ? 10.969 25.026 -39.079 1.00 76.12 403 ARG A CA 1
ATOM 3249 C C . ARG A 1 403 ? 10.894 26.444 -39.655 1.00 76.12 403 ARG A C 1
ATOM 3251 O O . ARG A 1 403 ? 9.789 26.938 -39.865 1.00 76.12 403 ARG A O 1
ATOM 3258 N N . CYS A 1 404 ? 12.014 27.143 -39.857 1.00 71.81 404 CYS A N 1
ATOM 3259 C CA . CYS A 1 404 ? 11.970 28.551 -40.269 1.00 71.81 404 CYS A CA 1
ATOM 3260 C C . CYS A 1 404 ? 13.032 28.931 -41.303 1.00 71.81 404 CYS A C 1
ATOM 3262 O O . CYS A 1 404 ? 14.161 28.461 -41.245 1.00 71.81 404 CYS A O 1
ATOM 3264 N N . LEU A 1 405 ? 12.688 29.892 -42.165 1.00 58.69 405 LEU A N 1
ATOM 3265 C CA . LEU A 1 405 ? 13.592 30.554 -43.115 1.00 58.69 405 LEU A CA 1
ATOM 3266 C C . LEU A 1 405 ? 14.091 31.926 -42.592 1.00 58.69 405 LEU A C 1
ATOM 3268 O O . LEU A 1 405 ? 14.252 32.857 -43.372 1.00 58.69 405 LEU A O 1
ATOM 3272 N N . CYS A 1 406 ? 14.345 32.032 -41.277 1.00 53.69 406 CYS A N 1
ATOM 3273 C CA . CYS A 1 406 ? 15.061 33.139 -40.604 1.00 53.69 406 CYS A CA 1
ATOM 3274 C C . CYS A 1 406 ? 14.316 34.476 -40.344 1.00 53.69 406 CYS A C 1
ATOM 3276 O O . CYS A 1 406 ? 14.741 35.509 -40.841 1.00 53.69 406 CYS A O 1
ATOM 3278 N N . GLU A 1 407 ? 13.299 34.479 -39.465 1.00 57.19 407 GLU A N 1
ATOM 3279 C CA . GLU A 1 407 ? 13.022 35.562 -38.485 1.00 57.19 407 GLU A CA 1
ATOM 3280 C C . GLU A 1 407 ? 11.959 35.097 -37.456 1.00 57.19 407 GLU A C 1
ATOM 3282 O O . GLU A 1 407 ? 11.017 34.390 -37.808 1.00 57.19 407 GLU A O 1
ATOM 3287 N N . GLY A 1 408 ? 12.117 35.432 -36.166 1.00 65.56 408 GLY A N 1
ATOM 3288 C CA . GLY A 1 408 ? 11.092 35.203 -35.124 1.00 65.56 408 GLY A CA 1
ATOM 3289 C C . GLY A 1 408 ? 10.815 33.748 -34.696 1.00 65.56 408 GLY A C 1
ATOM 3290 O O . GLY A 1 408 ? 9.771 33.471 -34.108 1.00 65.56 408 GLY A O 1
ATOM 3291 N N . CYS A 1 409 ? 11.707 32.795 -34.985 1.00 79.81 409 CYS A N 1
ATOM 3292 C CA . CYS A 1 409 ? 11.459 31.382 -34.682 1.00 79.81 409 CYS A CA 1
ATOM 3293 C C . CYS A 1 409 ? 11.806 30.997 -33.237 1.00 79.81 409 CYS A C 1
ATOM 3295 O O . CYS A 1 409 ? 12.976 30.945 -32.870 1.00 79.81 409 CYS A O 1
ATOM 3297 N N . GLU A 1 410 ? 10.793 30.609 -32.466 1.00 77.94 410 GLU A N 1
ATOM 3298 C CA . GLU A 1 410 ? 10.877 30.109 -31.082 1.00 77.94 410 GLU A CA 1
ATOM 3299 C C . GLU A 1 410 ? 11.736 28.837 -30.893 1.00 77.94 410 GLU A C 1
ATOM 3301 O O . GLU A 1 410 ? 12.238 28.586 -29.796 1.00 77.94 410 GLU A O 1
ATOM 3306 N N . ARG A 1 411 ? 11.937 28.037 -31.954 1.00 83.31 411 ARG A N 1
ATOM 3307 C CA . ARG A 1 411 ? 12.786 26.828 -31.941 1.00 83.31 411 ARG A CA 1
ATOM 3308 C C . ARG A 1 411 ? 14.275 27.178 -31.959 1.00 83.31 411 ARG A C 1
ATOM 3310 O O . ARG A 1 411 ? 15.037 26.596 -31.198 1.00 83.31 411 ARG A O 1
ATOM 3317 N N . CYS A 1 412 ? 14.692 28.122 -32.805 1.00 81.75 412 CYS A N 1
ATOM 3318 C CA . CYS A 1 412 ? 16.107 28.484 -32.974 1.00 81.75 412 CYS A CA 1
ATOM 3319 C C . CYS A 1 412 ? 16.462 29.893 -32.466 1.00 81.75 412 CYS A C 1
ATOM 3321 O O . CYS A 1 412 ? 17.585 30.348 -32.653 1.00 81.75 412 CYS A O 1
ATOM 3323 N N . GLY A 1 413 ? 15.517 30.633 -31.883 1.00 79.19 413 GLY A N 1
ATOM 3324 C CA . GLY A 1 413 ? 15.709 32.037 -31.504 1.00 79.19 413 GLY A CA 1
ATOM 3325 C C . GLY A 1 413 ? 15.955 32.970 -32.698 1.00 79.19 413 GLY A C 1
ATOM 3326 O O . GLY A 1 413 ? 16.653 33.968 -32.559 1.00 79.19 413 GLY A O 1
ATOM 3327 N N . GLY A 1 414 ? 15.443 32.628 -33.887 1.00 79.81 414 GLY A N 1
ATOM 3328 C CA . GLY A 1 414 ? 15.592 33.436 -35.109 1.00 79.81 414 GLY A CA 1
ATOM 3329 C C . GLY A 1 414 ? 16.938 33.326 -35.841 1.00 79.81 414 GLY A C 1
ATOM 3330 O O . GLY A 1 414 ? 17.127 34.005 -36.842 1.00 79.81 414 GLY A O 1
ATOM 3331 N N . THR A 1 415 ? 17.857 32.460 -35.402 1.00 81.38 415 THR A N 1
ATOM 3332 C CA . THR A 1 415 ? 19.189 32.280 -36.023 1.00 81.38 415 THR A CA 1
ATOM 3333 C C . THR A 1 415 ? 19.197 31.438 -37.304 1.00 81.38 415 THR A C 1
ATOM 3335 O O . THR A 1 415 ? 20.220 31.377 -37.981 1.00 81.38 415 THR A O 1
ATOM 3338 N N . GLY A 1 416 ? 18.107 30.719 -37.595 1.00 82.25 416 GLY A N 1
ATOM 3339 C CA . GLY A 1 416 ? 18.044 29.718 -38.664 1.00 82.25 416 GLY A CA 1
ATOM 3340 C C . GLY A 1 416 ? 18.820 28.424 -38.386 1.00 82.25 416 GLY A C 1
ATOM 3341 O O . GLY A 1 416 ? 18.760 27.512 -39.201 1.00 82.25 416 GLY A O 1
ATOM 3342 N N . LYS A 1 417 ? 19.513 28.307 -37.244 1.00 83.94 417 LYS A N 1
ATOM 3343 C CA . LYS A 1 417 ? 20.397 27.176 -36.922 1.00 83.94 417 LYS A CA 1
ATOM 3344 C C . LYS A 1 417 ? 20.268 26.715 -35.478 1.00 83.94 417 LYS A C 1
ATOM 3346 O O . LYS A 1 417 ? 20.136 27.539 -34.568 1.00 83.94 417 LYS A O 1
ATOM 3351 N N . LEU A 1 418 ? 20.381 25.411 -35.258 1.00 86.12 418 LEU A N 1
ATOM 3352 C CA . LEU A 1 418 ? 20.452 24.806 -33.937 1.00 86.12 418 LEU A CA 1
ATOM 3353 C C . LEU A 1 418 ? 21.884 24.369 -33.629 1.00 86.12 418 LEU A C 1
ATOM 3355 O O . LEU A 1 418 ? 22.518 23.662 -34.404 1.00 86.12 418 LEU A O 1
ATOM 3359 N N . LYS A 1 419 ? 22.404 24.821 -32.487 1.00 87.00 419 LYS A N 1
ATOM 3360 C CA . LYS A 1 419 ? 23.777 24.535 -32.054 1.00 87.00 419 LYS A CA 1
ATOM 3361 C C . LYS A 1 419 ? 23.844 23.221 -31.268 1.00 87.00 419 LYS A C 1
ATOM 3363 O O . LYS A 1 419 ? 22.860 22.879 -30.610 1.00 87.00 419 LYS A O 1
ATOM 3368 N N . PRO A 1 420 ? 25.011 22.548 -31.240 1.00 88.50 420 PRO A N 1
ATOM 3369 C CA . PRO A 1 420 ? 25.223 21.388 -30.386 1.00 88.50 420 PRO A CA 1
ATOM 3370 C C . PRO A 1 420 ? 24.876 21.677 -28.922 1.00 88.50 420 PRO A C 1
ATOM 3372 O O . PRO A 1 420 ? 25.288 22.698 -28.364 1.00 88.50 420 PRO A O 1
ATOM 3375 N N . GLY A 1 421 ? 24.123 20.777 -28.292 1.00 88.56 421 GLY A N 1
ATOM 3376 C CA . GLY A 1 421 ? 23.615 20.966 -26.934 1.00 88.56 421 GLY A CA 1
ATOM 3377 C C . GLY A 1 421 ? 22.242 20.331 -26.703 1.00 88.56 421 GLY A C 1
ATOM 3378 O O . GLY A 1 421 ? 21.798 19.499 -27.493 1.00 88.56 421 GLY A O 1
ATOM 3379 N N . PRO A 1 422 ? 21.558 20.672 -25.596 1.00 88.75 422 PRO A N 1
ATOM 3380 C CA . PRO A 1 422 ? 20.191 20.222 -25.355 1.00 88.75 422 PRO A CA 1
ATOM 3381 C C . PRO A 1 422 ? 19.253 20.706 -26.462 1.00 88.75 422 PRO A C 1
ATOM 3383 O O . PRO A 1 422 ? 19.251 21.889 -26.801 1.00 88.75 422 PRO A O 1
ATOM 3386 N N . HIS A 1 423 ? 18.423 19.805 -26.982 1.00 89.88 423 HIS A N 1
ATOM 3387 C CA . HIS A 1 423 ? 17.414 20.168 -27.972 1.00 89.88 423 HIS A CA 1
ATOM 3388 C C . HIS A 1 423 ? 16.442 21.224 -27.385 1.00 89.88 423 HIS A C 1
ATOM 3390 O O . HIS A 1 423 ? 16.098 21.128 -26.202 1.00 89.88 423 HIS A O 1
ATOM 3396 N N . PRO A 1 424 ? 15.926 22.205 -28.153 1.00 89.25 424 PRO A N 1
ATOM 3397 C CA . PRO A 1 424 ? 14.980 23.207 -27.643 1.00 89.25 424 PRO A CA 1
ATOM 3398 C C . PRO A 1 424 ? 13.775 22.606 -26.899 1.00 89.25 424 PRO A C 1
ATOM 3400 O O . PRO A 1 424 ? 13.388 23.071 -25.825 1.00 89.25 424 PRO A O 1
ATOM 3403 N N . ALA A 1 425 ? 13.222 21.502 -27.411 1.00 88.12 425 ALA A N 1
ATOM 3404 C CA . ALA A 1 425 ? 12.146 20.770 -26.738 1.00 88.12 425 ALA A CA 1
ATOM 3405 C C . ALA A 1 425 ? 12.586 20.132 -25.405 1.00 88.12 425 ALA A C 1
ATOM 3407 O O . ALA A 1 425 ? 11.770 20.024 -24.490 1.00 88.12 425 ALA A O 1
ATOM 3408 N N . ALA A 1 426 ? 13.861 19.751 -25.261 1.00 89.25 426 ALA A N 1
ATOM 3409 C CA . ALA A 1 426 ? 14.419 19.221 -24.017 1.00 89.25 426 ALA A CA 1
ATOM 3410 C C . ALA A 1 426 ? 14.468 20.291 -22.917 1.00 89.25 426 ALA A C 1
ATOM 3412 O O . ALA A 1 426 ? 14.127 20.007 -21.766 1.00 89.25 426 ALA A O 1
ATOM 3413 N N . ILE A 1 427 ? 14.829 21.529 -23.279 1.00 91.00 427 ILE A N 1
ATOM 3414 C CA . ILE A 1 427 ? 14.823 22.688 -22.374 1.00 91.00 427 ILE A CA 1
ATOM 3415 C C . ILE A 1 427 ? 13.397 22.935 -21.867 1.00 91.00 427 ILE A C 1
ATOM 34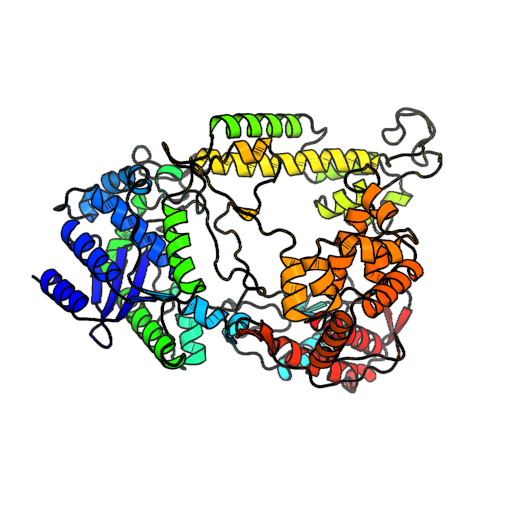17 O O . ILE A 1 427 ? 13.155 22.875 -20.658 1.00 91.00 427 ILE A O 1
ATOM 3421 N N . ARG A 1 428 ? 12.434 23.080 -22.790 1.00 91.06 428 ARG A N 1
ATOM 3422 C CA . ARG A 1 428 ? 11.014 23.294 -22.455 1.00 91.06 428 ARG A CA 1
ATOM 3423 C C . ARG A 1 428 ? 10.434 22.146 -21.624 1.00 91.06 428 ARG A C 1
ATOM 3425 O O . ARG A 1 428 ? 9.716 22.368 -20.649 1.00 91.06 428 ARG A O 1
ATOM 3432 N N . ALA A 1 429 ? 10.763 20.895 -21.957 1.00 89.38 429 ALA A N 1
ATOM 3433 C CA . ALA A 1 429 ? 10.357 19.732 -21.167 1.00 89.38 429 ALA A CA 1
ATOM 3434 C C . ALA A 1 429 ? 10.918 19.782 -19.735 1.00 89.38 429 ALA A C 1
ATOM 3436 O O . ALA A 1 429 ? 10.216 19.413 -18.790 1.00 89.38 429 ALA A O 1
ATOM 3437 N N . GLY A 1 430 ? 12.151 20.269 -19.561 1.00 91.75 430 GLY A N 1
ATOM 3438 C CA . GLY A 1 430 ? 12.778 20.499 -18.261 1.00 91.75 430 GLY A CA 1
ATOM 3439 C C . GLY A 1 430 ? 12.020 21.506 -17.392 1.00 91.75 430 GLY A C 1
ATOM 3440 O O . GLY A 1 430 ? 11.721 21.198 -16.237 1.00 91.75 430 GLY A O 1
ATOM 3441 N N . GLU A 1 431 ? 11.649 22.656 -17.952 1.00 92.31 431 GLU A N 1
ATOM 3442 C CA . GLU A 1 431 ? 10.878 23.701 -17.257 1.00 92.31 431 GLU A CA 1
ATOM 3443 C C . GLU A 1 431 ? 9.491 23.198 -16.833 1.00 92.31 431 GLU A C 1
ATOM 3445 O O . GLU A 1 431 ? 9.051 23.383 -15.694 1.00 92.31 431 GLU A O 1
ATOM 3450 N N . LEU A 1 432 ? 8.808 22.487 -17.735 1.00 91.31 432 LEU A N 1
ATOM 3451 C CA . LEU A 1 432 ? 7.505 21.883 -17.463 1.00 91.31 432 LEU A CA 1
ATOM 3452 C C . LEU A 1 432 ? 7.584 20.811 -16.372 1.00 91.31 432 LEU A C 1
ATOM 3454 O O . LEU A 1 432 ? 6.688 20.720 -15.528 1.00 91.31 432 LEU A O 1
ATOM 3458 N N . LEU A 1 433 ? 8.639 19.990 -16.379 1.00 91.31 433 LEU A N 1
ATOM 3459 C CA . LEU A 1 433 ? 8.891 19.003 -15.330 1.00 91.31 433 LEU A CA 1
ATOM 3460 C C . LEU A 1 433 ? 9.102 19.671 -13.979 1.00 91.31 433 LEU A C 1
ATOM 3462 O O . LEU A 1 433 ? 8.500 19.229 -13.001 1.00 91.31 433 LEU A O 1
ATOM 3466 N N . GLU A 1 434 ? 9.910 20.729 -13.922 1.00 92.94 434 GLU A N 1
ATOM 3467 C CA . GLU A 1 434 ? 10.160 21.455 -12.680 1.00 92.94 434 GLU A CA 1
ATOM 3468 C C . GLU A 1 434 ? 8.863 22.031 -12.101 1.00 92.94 434 GLU A C 1
ATOM 3470 O O . GLU A 1 434 ? 8.552 21.793 -10.932 1.00 92.94 434 GLU A O 1
ATOM 3475 N N . ALA A 1 435 ? 8.051 22.697 -12.924 1.00 92.62 435 ALA A N 1
ATOM 3476 C CA . ALA A 1 435 ? 6.769 23.248 -12.495 1.00 92.62 435 ALA A CA 1
ATOM 3477 C C . ALA A 1 435 ? 5.773 22.157 -12.056 1.00 92.62 435 ALA A C 1
ATOM 3479 O O . ALA A 1 435 ? 5.112 22.287 -11.022 1.00 92.62 435 ALA A O 1
ATOM 3480 N N . LYS A 1 436 ? 5.686 21.033 -12.785 1.00 91.75 436 LYS A N 1
ATOM 3481 C CA . LYS A 1 436 ? 4.836 19.893 -12.392 1.00 91.75 436 LYS A CA 1
ATOM 3482 C C . LYS A 1 436 ? 5.309 19.232 -11.094 1.00 91.75 436 LYS A C 1
ATOM 3484 O O . LYS A 1 436 ? 4.474 18.795 -10.302 1.00 91.75 436 LYS A O 1
ATOM 3489 N N . MET A 1 437 ? 6.618 19.138 -10.862 1.00 91.69 437 MET A N 1
ATOM 3490 C CA . MET A 1 437 ? 7.173 18.640 -9.599 1.00 91.69 437 MET A CA 1
ATOM 3491 C C . MET A 1 437 ? 6.870 19.602 -8.448 1.00 91.69 437 MET A C 1
ATOM 3493 O O . MET A 1 437 ? 6.412 19.153 -7.400 1.00 91.69 437 MET A O 1
ATOM 3497 N N . ALA A 1 438 ? 7.014 20.909 -8.672 1.00 94.62 438 ALA A N 1
ATOM 3498 C CA . ALA A 1 438 ? 6.691 21.935 -7.688 1.00 94.62 438 ALA A CA 1
ATOM 3499 C C . ALA A 1 438 ? 5.201 21.928 -7.291 1.00 94.62 438 ALA A C 1
ATOM 3501 O O . ALA A 1 438 ? 4.890 22.092 -6.115 1.00 94.62 438 ALA A O 1
ATOM 3502 N N . LEU A 1 439 ? 4.269 21.649 -8.215 1.00 94.12 439 LEU A N 1
ATOM 3503 C CA . LEU A 1 439 ? 2.851 21.456 -7.865 1.00 94.12 439 LEU A CA 1
ATOM 3504 C C . LEU A 1 439 ? 2.629 20.285 -6.898 1.00 94.12 439 LEU A C 1
ATOM 3506 O O . LEU A 1 439 ? 1.876 20.423 -5.936 1.00 94.12 439 LEU A O 1
ATOM 3510 N N . LYS A 1 440 ? 3.307 19.151 -7.116 1.00 92.31 440 LYS A N 1
ATOM 3511 C CA . LYS A 1 440 ? 3.234 17.999 -6.199 1.00 92.31 440 LYS A CA 1
ATOM 3512 C C . LYS A 1 440 ? 3.839 18.314 -4.832 1.00 92.31 440 LYS A C 1
ATOM 3514 O O . LYS A 1 440 ? 3.339 17.846 -3.815 1.00 92.31 440 LYS A O 1
ATOM 3519 N N . GLU A 1 441 ? 4.904 19.109 -4.804 1.00 94.44 441 GLU A N 1
ATOM 3520 C CA . GLU A 1 441 ? 5.499 19.596 -3.558 1.00 94.44 441 GLU A CA 1
ATOM 3521 C C . GLU A 1 441 ? 4.531 20.506 -2.794 1.00 94.44 441 GLU A C 1
ATOM 3523 O O . GLU A 1 441 ? 4.344 20.317 -1.598 1.00 94.44 441 GLU A O 1
ATOM 3528 N N . ILE A 1 442 ? 3.855 21.438 -3.475 1.00 96.56 442 ILE A N 1
ATOM 3529 C CA . ILE A 1 442 ? 2.832 22.299 -2.859 1.00 96.56 442 ILE A CA 1
ATOM 3530 C C . ILE A 1 442 ? 1.704 21.462 -2.255 1.00 96.56 442 ILE A C 1
ATOM 3532 O O . ILE A 1 442 ? 1.291 21.733 -1.129 1.00 96.56 442 ILE A O 1
ATOM 3536 N N . GLU A 1 443 ? 1.223 20.442 -2.972 1.00 95.12 443 GLU A N 1
ATOM 3537 C CA . GLU A 1 443 ? 0.210 19.515 -2.457 1.00 95.12 443 GLU A CA 1
ATOM 3538 C C . GLU A 1 443 ? 0.689 18.833 -1.166 1.00 95.12 443 GLU A C 1
ATOM 3540 O O . GLU A 1 443 ? -0.007 18.874 -0.151 1.00 95.12 443 GLU A O 1
ATOM 3545 N N . LEU A 1 444 ? 1.902 18.270 -1.172 1.00 94.81 444 LEU A N 1
ATOM 3546 C CA . LEU A 1 444 ? 2.507 17.640 0.003 1.00 94.81 444 LEU A CA 1
ATOM 3547 C C . LEU A 1 444 ? 2.628 18.618 1.184 1.00 94.81 444 LEU A C 1
ATOM 3549 O O . LEU A 1 444 ? 2.248 18.283 2.306 1.00 94.81 444 LEU A O 1
ATOM 3553 N N . TYR A 1 445 ? 3.139 19.826 0.947 1.00 96.88 445 TYR A N 1
ATOM 3554 C CA . TYR A 1 445 ? 3.325 20.824 1.998 1.00 96.88 445 TYR A CA 1
ATOM 3555 C C . TYR A 1 445 ? 1.992 21.337 2.546 1.00 96.88 445 TYR A C 1
ATOM 3557 O O . TYR A 1 445 ? 1.879 21.539 3.750 1.00 96.88 445 TYR A O 1
ATOM 3565 N N . ASN A 1 446 ? 0.956 21.480 1.713 1.00 96.75 446 ASN A N 1
ATOM 3566 C CA . ASN A 1 446 ? -0.396 21.797 2.184 1.00 96.75 446 ASN A CA 1
ATOM 3567 C C . ASN A 1 446 ? -0.924 20.726 3.142 1.00 96.75 446 ASN A C 1
ATOM 3569 O O . ASN A 1 446 ? -1.451 21.072 4.196 1.00 96.75 446 ASN A O 1
ATOM 3573 N N . LYS A 1 447 ? -0.736 19.442 2.810 1.00 96.06 447 LYS A N 1
ATOM 3574 C CA . LYS A 1 447 ? -1.138 18.329 3.683 1.00 96.06 447 LYS A CA 1
ATOM 3575 C C . LYS A 1 447 ? -0.418 18.377 5.031 1.00 96.06 447 LYS A C 1
ATOM 3577 O O . LYS A 1 447 ? -1.070 18.252 6.061 1.00 96.06 447 LYS A O 1
ATOM 3582 N N . LEU A 1 448 ? 0.896 18.616 5.038 1.00 95.56 448 LEU A N 1
ATOM 3583 C CA . LEU A 1 448 ? 1.691 18.734 6.271 1.00 95.56 448 LEU A CA 1
ATOM 3584 C C . LEU A 1 448 ? 1.273 19.932 7.132 1.00 95.56 448 LEU A C 1
ATOM 3586 O O . LEU A 1 448 ? 1.173 19.803 8.349 1.00 95.56 448 LEU A O 1
ATOM 3590 N N . LEU A 1 449 ? 1.013 21.085 6.508 1.00 96.44 449 LEU A N 1
ATOM 3591 C CA . LEU A 1 449 ? 0.555 22.284 7.213 1.00 96.44 449 LEU A CA 1
ATOM 3592 C C . LEU A 1 449 ? -0.829 22.086 7.831 1.00 96.44 449 LEU A C 1
ATOM 3594 O O . LEU A 1 449 ? -1.046 22.526 8.955 1.00 96.44 449 LEU A O 1
ATOM 3598 N N . LEU A 1 450 ? -1.736 21.415 7.117 1.00 95.38 450 LEU A N 1
ATOM 3599 C CA . LEU A 1 450 ? -3.070 21.096 7.618 1.00 95.38 450 LEU A CA 1
ATOM 3600 C C . LEU A 1 450 ? -3.020 20.069 8.757 1.00 95.38 450 LEU A C 1
ATOM 3602 O O . LEU A 1 450 ? -3.691 20.236 9.769 1.00 95.38 450 LEU A O 1
ATOM 3606 N N . ALA A 1 451 ? -2.206 19.021 8.614 1.00 94.38 451 ALA A N 1
ATOM 3607 C CA . ALA A 1 451 ? -2.057 17.993 9.640 1.00 94.38 451 ALA A CA 1
ATOM 3608 C C . ALA A 1 451 ? -1.403 18.532 10.924 1.00 94.38 451 ALA A C 1
ATOM 3610 O O . ALA A 1 451 ? -1.731 18.092 12.028 1.00 94.38 451 ALA A O 1
ATOM 3611 N N . GLY A 1 452 ? -0.441 19.453 10.782 1.00 93.00 452 GLY A N 1
ATOM 3612 C CA . GLY A 1 452 ? 0.384 19.980 11.875 1.00 93.00 452 GLY A CA 1
ATOM 3613 C C . GLY A 1 452 ? 1.459 19.003 12.381 1.00 93.00 452 GLY A C 1
ATOM 3614 O O . GLY A 1 452 ? 2.381 19.404 13.092 1.00 93.00 452 GLY A O 1
ATOM 3615 N N . ARG A 1 453 ? 1.367 17.725 11.998 1.00 92.00 453 ARG A N 1
ATOM 3616 C CA . ARG A 1 453 ? 2.290 16.627 12.311 1.00 92.00 453 ARG A CA 1
ATOM 3617 C C . ARG A 1 453 ? 2.453 15.708 11.103 1.00 92.00 453 ARG A C 1
ATOM 3619 O O . ARG A 1 453 ? 1.617 15.682 10.204 1.00 92.00 453 ARG A O 1
ATOM 3626 N N . LEU A 1 454 ? 3.519 14.912 11.103 1.00 94.12 454 LEU A N 1
ATOM 3627 C CA . LEU A 1 454 ? 3.673 13.785 10.191 1.00 94.12 454 LEU A CA 1
ATOM 3628 C C . LEU A 1 454 ? 3.043 12.539 10.826 1.00 94.12 454 LEU A C 1
ATOM 3630 O O . LEU A 1 454 ? 3.662 11.890 11.670 1.00 94.12 454 LEU A O 1
ATOM 3634 N N . HIS A 1 455 ? 1.827 12.200 10.404 1.00 94.50 455 HIS A N 1
ATOM 3635 C CA . HIS A 1 455 ? 1.166 10.940 10.748 1.00 94.50 455 HIS A CA 1
ATOM 3636 C C . HIS A 1 455 ? 1.666 9.837 9.819 1.00 94.50 455 HIS A C 1
ATOM 3638 O O . HIS A 1 455 ? 1.177 9.676 8.700 1.00 94.50 455 HIS A O 1
ATOM 3644 N N . ALA A 1 456 ? 2.700 9.117 10.251 1.00 92.56 456 ALA A N 1
ATOM 3645 C CA . ALA A 1 456 ? 3.354 8.123 9.415 1.00 92.56 456 ALA A CA 1
ATOM 3646 C C . ALA A 1 456 ? 2.473 6.871 9.262 1.00 92.56 456 ALA A C 1
ATOM 3648 O O . ALA A 1 456 ? 2.510 5.974 10.099 1.00 92.56 456 ALA A O 1
ATOM 3649 N N . SER A 1 457 ? 1.664 6.830 8.200 1.00 93.06 457 SER A N 1
ATOM 3650 C CA . SER A 1 457 ? 0.821 5.676 7.890 1.00 93.06 457 SER A CA 1
ATOM 3651 C C . SER A 1 457 ? 1.542 4.672 6.995 1.00 93.06 457 SER A C 1
ATOM 3653 O O . SER A 1 457 ? 2.042 5.021 5.918 1.00 93.06 457 SER A O 1
ATOM 3655 N N . PHE A 1 458 ? 1.555 3.413 7.432 1.00 94.31 458 PHE A N 1
ATOM 3656 C CA . PHE A 1 458 ? 2.208 2.307 6.748 1.00 94.31 458 PHE A CA 1
ATOM 3657 C C . PHE A 1 458 ? 1.291 1.090 6.650 1.00 94.31 458 PHE A C 1
ATOM 3659 O O . PHE A 1 458 ? 0.603 0.733 7.601 1.00 94.31 458 PHE A O 1
ATOM 3666 N N . LYS A 1 459 ? 1.359 0.398 5.513 1.00 92.50 459 LYS A N 1
ATOM 3667 C CA . LYS A 1 459 ? 0.949 -1.006 5.393 1.00 92.50 459 LYS A CA 1
ATOM 3668 C C . LYS A 1 459 ? 2.178 -1.859 5.683 1.00 92.50 459 LYS A C 1
ATOM 3670 O O . LYS A 1 459 ? 3.156 -1.698 4.955 1.00 92.50 459 LYS A O 1
ATOM 3675 N N . VAL A 1 460 ? 2.124 -2.716 6.708 1.00 93.50 460 VAL A N 1
ATOM 3676 C CA . VAL A 1 460 ? 3.256 -3.558 7.151 1.00 93.50 460 VAL A CA 1
ATOM 3677 C C . VAL A 1 460 ? 3.702 -4.483 6.015 1.00 93.50 460 VAL A C 1
ATOM 3679 O O . VAL A 1 460 ? 4.748 -4.253 5.416 1.00 93.50 460 VAL A O 1
ATOM 3682 N N . ILE A 1 461 ? 2.827 -5.393 5.580 1.00 90.88 461 ILE A N 1
ATOM 3683 C CA . ILE A 1 461 ? 2.998 -6.145 4.330 1.00 90.88 461 ILE A CA 1
ATOM 3684 C C . ILE A 1 461 ? 2.232 -5.417 3.215 1.00 90.88 461 ILE A C 1
ATOM 3686 O O . ILE A 1 461 ? 1.056 -5.688 2.946 1.00 90.88 461 ILE A O 1
ATOM 3690 N N . GLY A 1 462 ? 2.882 -4.406 2.626 1.00 83.50 462 GLY A N 1
ATOM 3691 C CA . GLY A 1 462 ? 2.299 -3.511 1.618 1.00 83.50 462 GLY A CA 1
ATOM 3692 C C . GLY A 1 462 ? 2.567 -3.906 0.163 1.00 83.50 462 GLY A C 1
ATOM 3693 O O . GLY A 1 462 ? 1.781 -3.567 -0.725 1.00 83.50 462 GLY A O 1
ATOM 3694 N N . THR A 1 463 ? 3.655 -4.634 -0.093 1.00 83.19 463 THR A N 1
ATOM 3695 C CA . THR A 1 463 ? 4.072 -5.090 -1.429 1.00 83.19 463 THR A CA 1
ATOM 3696 C C . THR A 1 463 ? 4.278 -6.607 -1.466 1.00 83.19 463 THR A C 1
ATOM 3698 O O . THR A 1 463 ? 4.441 -7.239 -0.430 1.00 83.19 463 THR A O 1
ATOM 3701 N N . LEU A 1 464 ? 4.337 -7.199 -2.666 1.00 81.25 464 LEU A N 1
ATOM 3702 C CA . LEU A 1 464 ? 4.636 -8.633 -2.851 1.00 81.25 464 LEU A CA 1
ATOM 3703 C C . LEU A 1 464 ? 6.054 -9.033 -2.398 1.00 81.25 464 LEU A C 1
ATOM 3705 O O . LEU A 1 464 ? 6.345 -10.211 -2.238 1.00 81.25 464 LEU A O 1
ATOM 3709 N N . SER A 1 465 ? 6.945 -8.057 -2.204 1.00 76.25 465 SER A N 1
ATOM 3710 C CA . SER A 1 465 ? 8.266 -8.261 -1.596 1.00 76.25 465 SER A CA 1
ATOM 3711 C C . SER A 1 465 ? 8.233 -8.134 -0.067 1.00 76.25 465 SER A C 1
ATOM 3713 O O . SER A 1 465 ? 9.284 -7.937 0.536 1.00 76.25 465 SER A O 1
ATOM 3715 N N . SER A 1 466 ? 7.038 -8.075 0.527 1.00 80.75 466 SER A N 1
ATOM 3716 C CA . SER A 1 466 ? 6.784 -7.856 1.957 1.00 80.75 466 SER A CA 1
ATOM 3717 C C . SER A 1 466 ? 7.346 -6.558 2.532 1.00 80.75 466 SER A C 1
ATOM 3719 O O . SER A 1 466 ? 7.421 -6.388 3.741 1.00 80.75 466 SER A O 1
ATOM 3721 N N . ARG A 1 467 ? 7.715 -5.592 1.679 1.00 86.06 467 ARG A N 1
ATOM 3722 C CA . ARG A 1 467 ? 8.185 -4.290 2.157 1.00 86.06 467 ARG A CA 1
ATOM 3723 C C . ARG A 1 467 ? 6.995 -3.460 2.624 1.00 86.06 467 ARG A C 1
ATOM 3725 O O . ARG A 1 467 ? 5.930 -3.460 1.994 1.00 86.06 467 ARG A O 1
ATOM 3732 N N . MET A 1 468 ? 7.232 -2.672 3.669 1.00 91.88 468 MET A N 1
ATOM 3733 C CA . MET A 1 468 ? 6.286 -1.652 4.096 1.00 91.88 468 MET A CA 1
ATOM 3734 C C . MET A 1 468 ? 6.063 -0.634 2.980 1.00 91.88 468 MET A C 1
ATOM 3736 O O . MET A 1 468 ? 7.007 -0.230 2.294 1.00 91.88 468 MET A O 1
ATOM 3740 N N . SER A 1 469 ? 4.827 -0.169 2.839 1.00 91.19 469 SER A N 1
ATOM 3741 C CA . SER A 1 469 ? 4.472 0.898 1.899 1.00 91.19 469 SER A CA 1
ATOM 3742 C C . SER A 1 469 ? 3.674 1.991 2.595 1.00 91.19 469 SER A C 1
ATOM 3744 O O . SER A 1 469 ? 2.791 1.676 3.394 1.00 91.19 469 SER A O 1
ATOM 3746 N N . GLY A 1 470 ? 3.919 3.258 2.256 1.00 92.62 470 GLY A N 1
ATOM 3747 C CA . GLY A 1 470 ? 3.100 4.366 2.753 1.00 92.62 470 GLY A CA 1
ATOM 3748 C C . GLY A 1 470 ? 1.631 4.290 2.311 1.00 92.62 470 GLY A C 1
ATOM 3749 O O . GLY A 1 470 ? 1.324 3.802 1.221 1.00 92.62 470 GLY A O 1
ATOM 3750 N N . ALA A 1 471 ? 0.730 4.803 3.149 1.00 90.31 471 ALA A N 1
ATOM 3751 C CA . ALA A 1 471 ? -0.714 4.832 2.904 1.00 90.31 471 ALA A CA 1
ATOM 3752 C C . ALA A 1 471 ? -1.329 6.221 3.176 1.00 90.31 471 ALA A C 1
ATOM 3754 O O . ALA A 1 471 ? -0.617 7.194 3.420 1.00 90.31 471 ALA A O 1
ATOM 3755 N N . ASP A 1 472 ? -2.657 6.320 3.071 1.00 90.56 472 ASP A N 1
ATOM 3756 C CA . ASP A 1 472 ? -3.463 7.425 3.616 1.00 90.56 472 ASP A CA 1
ATOM 3757 C C . ASP A 1 472 ? -3.116 8.841 3.123 1.00 90.56 472 ASP A C 1
ATOM 3759 O O . ASP A 1 472 ? -3.281 9.841 3.816 1.00 90.56 472 ASP A O 1
ATOM 3763 N N . GLY A 1 473 ? -2.671 8.943 1.869 1.00 87.94 473 GLY A N 1
ATOM 3764 C CA . GLY A 1 473 ? -2.548 10.216 1.147 1.00 87.94 473 GLY A CA 1
ATOM 3765 C C . GLY A 1 473 ? -1.259 11.008 1.393 1.00 87.94 473 GLY A C 1
ATOM 3766 O O . GLY A 1 473 ? -1.027 11.993 0.681 1.00 87.94 473 GLY A O 1
ATOM 3767 N N . LEU A 1 474 ? -0.402 10.563 2.318 1.00 89.75 474 LEU A N 1
ATOM 3768 C CA . LEU A 1 474 ? 0.938 11.108 2.546 1.00 89.75 474 LEU A CA 1
ATOM 3769 C C . LEU A 1 474 ? 1.930 9.967 2.804 1.00 89.75 474 LEU A C 1
ATOM 3771 O O . LEU A 1 474 ? 1.984 9.417 3.895 1.00 89.75 474 LEU A O 1
ATOM 3775 N N . ASN A 1 475 ? 2.737 9.625 1.794 1.00 89.69 475 ASN A N 1
ATOM 3776 C CA . ASN A 1 475 ? 3.718 8.542 1.887 1.00 89.69 475 ASN A CA 1
ATOM 3777 C C . ASN A 1 475 ? 5.003 9.004 2.613 1.00 89.69 475 ASN A C 1
ATOM 3779 O O . ASN A 1 475 ? 5.775 9.764 2.015 1.00 89.69 475 ASN A O 1
ATOM 3783 N N . PRO A 1 476 ? 5.307 8.504 3.829 1.00 90.19 476 PRO A N 1
ATOM 3784 C CA . PRO A 1 476 ? 6.498 8.918 4.577 1.00 90.19 476 PRO A CA 1
ATOM 3785 C C . PRO A 1 476 ? 7.815 8.515 3.893 1.00 90.19 476 PRO A C 1
ATOM 3787 O O . PRO A 1 476 ? 8.810 9.235 3.980 1.00 90.19 476 PRO A O 1
ATOM 3790 N N . GLN A 1 477 ? 7.824 7.398 3.155 1.00 90.19 477 GLN A N 1
ATOM 3791 C CA . GLN A 1 477 ? 8.996 6.930 2.399 1.00 90.19 477 GLN A CA 1
ATOM 3792 C C . GLN A 1 477 ? 9.265 7.791 1.153 1.00 90.19 477 GLN A C 1
ATOM 3794 O O . GLN A 1 477 ? 10.366 7.771 0.612 1.00 90.19 477 GLN A O 1
ATOM 3799 N N . GLY A 1 478 ? 8.268 8.556 0.694 1.00 89.00 478 GLY A N 1
ATOM 3800 C CA . GLY A 1 478 ? 8.352 9.410 -0.493 1.00 89.00 478 GLY A CA 1
ATOM 3801 C C . GLY A 1 478 ? 8.870 10.828 -0.233 1.00 89.00 478 GLY A C 1
ATOM 3802 O O . GLY A 1 478 ? 8.978 11.609 -1.179 1.00 89.00 478 GLY A O 1
ATOM 3803 N N . ILE A 1 479 ? 9.171 11.190 1.021 1.00 90.50 479 ILE A N 1
ATOM 3804 C CA . ILE A 1 479 ? 9.724 12.508 1.358 1.00 90.50 479 ILE A CA 1
ATOM 3805 C C . ILE A 1 479 ? 11.126 12.640 0.753 1.00 90.50 479 ILE A C 1
ATOM 3807 O O . ILE A 1 479 ? 11.983 11.773 0.943 1.00 90.50 479 ILE A O 1
ATOM 3811 N N . LYS A 1 480 ? 11.377 13.742 0.037 1.00 91.12 480 LYS A N 1
ATOM 3812 C CA . LYS A 1 480 ? 12.666 13.999 -0.620 1.00 91.12 480 LYS A CA 1
ATOM 3813 C C . LYS A 1 480 ? 13.839 13.884 0.354 1.00 91.12 480 LYS A C 1
ATOM 3815 O O . LYS A 1 480 ? 13.730 14.264 1.516 1.00 91.12 480 LYS A O 1
ATOM 3820 N N . SER A 1 481 ? 14.973 13.394 -0.133 1.00 89.06 481 SER A N 1
ATOM 3821 C CA . SER A 1 481 ? 16.219 13.276 0.636 1.00 89.06 481 SER A CA 1
ATOM 3822 C C . SER A 1 481 ? 17.024 14.580 0.717 1.00 89.06 481 SER A C 1
ATOM 3824 O O . SER A 1 481 ? 18.030 14.622 1.417 1.00 89.06 481 SER A O 1
ATOM 3826 N N . GLU A 1 482 ? 16.595 15.650 0.035 1.00 92.94 482 GLU A N 1
ATOM 3827 C CA . GLU A 1 482 ? 17.253 16.961 0.087 1.00 92.94 482 GLU A CA 1
ATOM 3828 C C . GLU A 1 482 ? 17.373 17.450 1.541 1.00 92.94 482 GLU A C 1
ATOM 3830 O O . GLU A 1 482 ? 16.378 17.496 2.270 1.00 92.94 482 GLU A O 1
ATOM 3835 N N . LYS A 1 483 ? 18.583 17.852 1.959 1.00 91.81 483 LYS A N 1
ATOM 3836 C CA . LYS A 1 483 ? 18.871 18.279 3.342 1.00 91.81 483 LYS A CA 1
ATOM 3837 C C . LYS A 1 483 ? 17.936 19.392 3.818 1.00 91.81 483 LYS A C 1
ATOM 3839 O O . LYS A 1 483 ? 17.499 19.361 4.959 1.00 91.81 483 LYS A O 1
ATOM 3844 N N . THR A 1 484 ? 17.602 20.329 2.933 1.00 93.31 484 THR A N 1
ATOM 3845 C CA . THR A 1 484 ? 16.669 21.443 3.176 1.00 93.31 484 THR A CA 1
ATOM 3846 C C . THR A 1 484 ? 15.243 20.987 3.473 1.00 93.31 484 THR A C 1
ATOM 3848 O O . THR A 1 484 ? 14.542 21.649 4.228 1.00 93.31 484 THR A O 1
ATOM 3851 N N . VAL A 1 485 ? 14.807 19.873 2.879 1.00 93.75 485 VAL A N 1
ATOM 3852 C CA . VAL A 1 485 ? 13.493 19.276 3.135 1.00 93.75 485 VAL A CA 1
ATOM 3853 C C . VAL A 1 485 ? 13.554 18.434 4.402 1.00 93.75 485 VAL A C 1
ATOM 3855 O O . VAL A 1 485 ? 12.720 18.597 5.286 1.00 93.75 485 VAL A O 1
ATOM 3858 N N . ARG A 1 486 ? 14.561 17.560 4.529 1.00 92.38 486 ARG A N 1
ATOM 3859 C CA . ARG A 1 486 ? 14.707 16.656 5.681 1.00 92.38 486 ARG A CA 1
ATOM 3860 C C . ARG A 1 486 ? 14.941 17.392 6.997 1.00 92.38 486 ARG A C 1
ATOM 3862 O O . ARG A 1 486 ? 14.448 16.924 8.015 1.00 92.38 486 ARG A O 1
ATOM 3869 N N . SER A 1 487 ? 15.586 18.561 6.987 1.00 92.31 487 SER A N 1
ATOM 3870 C CA . SER A 1 487 ? 15.738 19.394 8.188 1.00 92.31 487 SER A CA 1
ATOM 3871 C C . SER A 1 487 ? 14.407 19.885 8.765 1.00 92.31 487 SER A C 1
ATOM 3873 O O . SER A 1 487 ? 14.348 20.183 9.952 1.00 92.31 487 SER A O 1
ATOM 3875 N N . CYS A 1 488 ? 13.332 19.932 7.966 1.00 94.38 488 CYS A N 1
ATOM 3876 C CA . CYS A 1 488 ? 11.996 20.284 8.454 1.00 94.38 488 CYS A CA 1
ATOM 3877 C C . CYS A 1 488 ? 11.294 19.132 9.193 1.00 94.38 488 CYS A C 1
ATOM 3879 O O . CYS A 1 488 ? 10.200 19.311 9.725 1.00 94.38 488 CYS A O 1
ATOM 3881 N N . PHE A 1 489 ? 11.907 17.949 9.240 1.00 92.12 489 PHE A N 1
ATOM 3882 C CA . PHE A 1 489 ? 11.409 16.780 9.953 1.00 92.12 489 PHE A CA 1
ATOM 3883 C C . PHE A 1 489 ? 12.386 16.449 11.081 1.00 92.12 489 PHE A C 1
ATOM 3885 O O . PHE A 1 489 ? 13.202 15.541 10.936 1.00 92.12 489 PHE A O 1
ATOM 3892 N N . PRO A 1 490 ? 12.330 17.170 12.214 1.00 87.69 490 PRO A N 1
ATOM 3893 C CA . PRO A 1 490 ? 13.157 16.825 13.365 1.00 87.69 490 PRO A CA 1
ATOM 3894 C C . PRO A 1 490 ? 12.824 15.425 13.893 1.00 87.69 490 PRO A C 1
ATOM 3896 O O . PRO A 1 490 ? 13.681 14.787 14.492 1.00 87.69 490 PRO A O 1
ATOM 3899 N N . LEU A 1 491 ? 11.581 14.959 13.681 1.00 83.00 491 LEU A N 1
ATOM 3900 C CA . LEU A 1 491 ? 11.043 13.660 14.110 1.00 83.00 491 LEU A CA 1
ATOM 3901 C C . LEU A 1 491 ? 11.224 13.347 15.607 1.00 83.00 491 LEU A C 1
ATOM 3903 O O . LEU A 1 491 ? 10.899 12.250 16.048 1.00 83.00 491 LEU A O 1
ATOM 3907 N N . SER A 1 492 ? 11.682 14.314 16.402 1.00 78.56 492 SER A N 1
ATOM 3908 C CA . SER A 1 492 ? 11.824 14.217 17.845 1.00 78.56 492 SER A CA 1
ATOM 3909 C C . SER A 1 492 ? 10.744 15.022 18.564 1.00 78.56 492 SER A C 1
ATOM 3911 O O . SER A 1 492 ? 10.232 16.038 18.072 1.00 78.56 492 SER A O 1
ATOM 3913 N N . TRP A 1 493 ? 10.386 14.554 19.757 1.00 74.62 493 TRP A N 1
ATOM 3914 C CA . TRP A 1 493 ? 9.534 15.295 20.684 1.00 74.62 493 TRP A CA 1
ATOM 3915 C C . TRP A 1 493 ? 10.363 16.303 21.502 1.00 74.62 493 TRP A C 1
ATOM 3917 O O . TRP A 1 493 ? 11.589 16.174 21.570 1.00 74.62 493 TRP A O 1
ATOM 3927 N N . PRO A 1 494 ? 9.733 17.322 22.122 1.00 74.00 494 PRO A N 1
ATOM 3928 C CA . PRO A 1 494 ? 10.437 18.259 22.996 1.00 74.00 494 PRO A CA 1
ATOM 3929 C C . PRO A 1 494 ? 11.270 17.533 24.060 1.00 74.00 494 PRO A C 1
ATOM 3931 O O . PRO A 1 494 ? 10.782 16.619 24.719 1.00 74.00 494 PRO A O 1
ATOM 3934 N N . GLY A 1 495 ? 12.537 17.927 24.200 1.00 81.88 495 GLY A N 1
ATOM 3935 C CA . GLY A 1 495 ? 13.476 17.293 25.130 1.00 81.88 495 GLY A CA 1
ATOM 3936 C C . GLY A 1 495 ? 14.053 15.949 24.665 1.00 81.88 495 GLY A C 1
ATOM 3937 O O . GLY A 1 495 ? 14.808 15.343 25.417 1.00 81.88 495 GLY A O 1
ATOM 3938 N N . GLN A 1 496 ? 13.742 15.483 23.448 1.00 84.56 496 GLN A N 1
ATOM 3939 C CA . GLN A 1 496 ? 14.294 14.250 22.880 1.00 84.56 496 GLN A CA 1
ATOM 3940 C C . GLN A 1 496 ? 15.163 14.514 21.646 1.00 84.56 496 GLN A C 1
ATOM 3942 O O . GLN A 1 496 ? 14.993 15.507 20.933 1.00 84.56 496 GLN A O 1
ATOM 3947 N N . GLN A 1 497 ? 16.080 13.586 21.375 1.00 83.12 497 GLN A N 1
ATOM 3948 C CA . GLN A 1 497 ? 16.932 13.588 20.188 1.00 83.12 497 GLN A CA 1
ATOM 3949 C C . GLN A 1 497 ? 16.550 12.427 19.271 1.00 83.12 497 GLN A C 1
ATOM 3951 O O . GLN A 1 497 ? 16.213 11.341 19.738 1.00 83.12 497 GLN A O 1
ATOM 3956 N N . LEU A 1 498 ? 16.586 12.670 17.961 1.00 84.75 498 LEU A N 1
ATOM 3957 C CA . LEU A 1 498 ? 16.398 11.623 16.966 1.00 84.75 498 LEU A CA 1
ATOM 3958 C C . LEU A 1 498 ? 17.690 10.807 16.850 1.00 84.75 498 LEU A C 1
ATOM 3960 O O . LEU A 1 498 ? 18.719 11.343 16.441 1.00 84.75 498 LEU A O 1
ATOM 3964 N N . CYS A 1 499 ? 17.614 9.513 17.144 1.00 86.94 499 CYS A N 1
ATOM 3965 C CA . CYS A 1 499 ? 18.649 8.551 16.780 1.00 86.94 499 CYS A CA 1
ATOM 3966 C C . CYS A 1 499 ? 18.226 7.855 15.486 1.00 86.94 499 CYS A C 1
ATOM 3968 O O . CYS A 1 499 ? 17.129 7.301 15.411 1.00 86.94 499 CYS A O 1
ATOM 3970 N N . ALA A 1 500 ? 19.087 7.886 14.474 1.00 84.81 500 ALA A N 1
ATOM 3971 C CA . ALA A 1 500 ? 18.857 7.215 13.203 1.00 84.81 500 ALA A CA 1
ATOM 3972 C C . ALA A 1 500 ? 20.061 6.338 12.856 1.00 84.81 500 ALA A C 1
ATOM 3974 O O . ALA A 1 500 ? 21.201 6.695 13.150 1.00 84.81 500 ALA A O 1
ATOM 3975 N N . GLY A 1 501 ? 19.791 5.205 12.218 1.00 88.81 501 GLY A N 1
ATOM 3976 C CA . GLY A 1 501 ? 20.790 4.313 11.646 1.00 88.81 501 GLY A CA 1
ATOM 3977 C C . GLY A 1 501 ? 20.354 3.900 10.246 1.00 88.81 501 GLY A C 1
ATOM 3978 O O . GLY A 1 501 ? 19.158 3.863 9.957 1.00 88.81 501 GLY A O 1
ATOM 3979 N N . ASP A 1 502 ? 21.328 3.618 9.390 1.00 88.81 502 ASP A N 1
ATOM 3980 C CA . ASP A 1 502 ? 21.110 3.059 8.058 1.00 88.81 502 ASP A CA 1
ATOM 3981 C C . ASP A 1 502 ? 22.095 1.906 7.846 1.00 88.81 502 ASP A C 1
ATOM 3983 O O . ASP A 1 502 ? 23.217 1.931 8.364 1.00 88.81 502 ASP A O 1
ATOM 3987 N N . PHE A 1 503 ? 21.673 0.885 7.109 1.00 86.94 503 PHE A N 1
ATOM 3988 C CA . PHE A 1 503 ? 22.525 -0.254 6.805 1.00 86.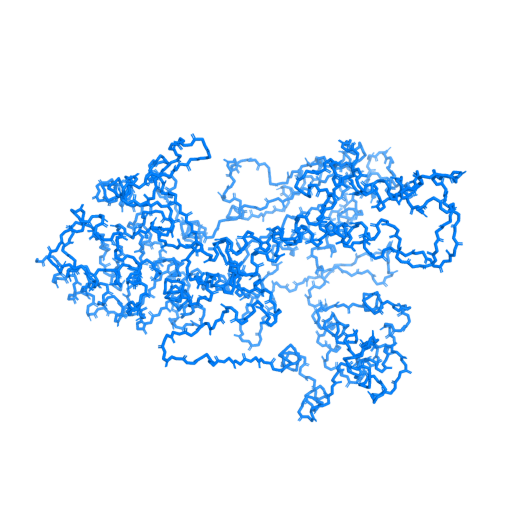94 503 PHE A CA 1
ATOM 3989 C C . PHE A 1 503 ? 23.474 0.101 5.659 1.00 86.94 503 PHE A C 1
ATOM 3991 O O . PHE A 1 503 ? 23.057 0.427 4.548 1.00 86.94 503 PHE A O 1
ATOM 3998 N N . SER A 1 504 ? 24.779 -0.020 5.896 1.00 81.56 504 SER A N 1
ATOM 3999 C CA . SER A 1 504 ? 25.767 0.112 4.824 1.00 81.56 504 SER A CA 1
ATOM 4000 C C . SER A 1 504 ? 25.778 -1.151 3.963 1.00 81.56 504 SER A C 1
ATOM 4002 O O . SER A 1 504 ? 26.045 -2.236 4.469 1.00 81.56 504 SER A O 1
ATOM 4004 N N . GLY A 1 505 ? 25.508 -1.011 2.661 1.00 82.00 505 GLY A N 1
ATOM 4005 C CA . GLY A 1 505 ? 25.615 -2.117 1.703 1.00 82.00 505 GLY A CA 1
ATOM 4006 C C . GLY A 1 505 ? 24.624 -3.262 1.935 1.00 82.00 505 GLY A C 1
ATOM 4007 O O . GLY A 1 505 ? 24.943 -4.396 1.595 1.00 82.00 505 GLY A O 1
ATOM 4008 N N . PHE A 1 506 ? 23.441 -2.977 2.490 1.00 87.56 506 PHE A N 1
ATOM 4009 C CA . PHE A 1 506 ? 22.471 -3.993 2.915 1.00 87.56 506 PHE A CA 1
ATOM 4010 C C . PHE A 1 506 ? 22.139 -5.028 1.834 1.00 87.56 506 PHE A C 1
ATOM 4012 O O . PHE A 1 506 ? 22.126 -6.223 2.114 1.00 87.56 506 PHE A O 1
ATOM 4019 N N . GLU A 1 507 ? 21.926 -4.598 0.586 1.00 88.12 507 GLU A N 1
ATOM 4020 C CA . GLU A 1 507 ? 21.634 -5.528 -0.507 1.00 88.12 507 GLU A CA 1
ATOM 4021 C C . GLU A 1 507 ? 22.806 -6.466 -0.830 1.00 88.12 507 GLU A C 1
ATOM 4023 O O . GLU A 1 507 ? 22.565 -7.605 -1.216 1.00 88.12 507 GLU A O 1
ATOM 4028 N N . LEU A 1 508 ? 24.059 -6.029 -0.650 1.00 91.38 508 LEU A N 1
ATOM 4029 C CA . LEU A 1 508 ? 25.228 -6.900 -0.821 1.00 91.38 508 LEU A CA 1
ATOM 4030 C C . LEU A 1 508 ? 25.368 -7.888 0.340 1.00 91.38 508 LEU A C 1
ATOM 4032 O O . LEU A 1 508 ? 25.761 -9.027 0.118 1.00 91.38 508 LEU A O 1
ATOM 4036 N N . THR A 1 509 ? 25.008 -7.485 1.559 1.00 90.00 509 THR A N 1
ATOM 4037 C CA . THR A 1 509 ? 24.963 -8.398 2.711 1.00 90.00 509 THR A CA 1
ATOM 4038 C C . THR A 1 509 ? 23.904 -9.482 2.516 1.00 90.00 509 THR A C 1
ATOM 4040 O O . THR A 1 509 ? 24.153 -10.649 2.799 1.00 90.00 509 THR A O 1
ATOM 4043 N N . ILE A 1 510 ? 22.732 -9.122 1.980 1.00 90.19 510 ILE A N 1
ATOM 4044 C CA . ILE A 1 510 ? 21.710 -10.108 1.601 1.00 90.19 510 ILE A CA 1
ATOM 4045 C C . ILE A 1 510 ? 22.233 -11.005 0.474 1.00 90.19 510 ILE A C 1
ATOM 4047 O O . ILE A 1 510 ? 22.009 -12.209 0.513 1.00 90.19 510 ILE A O 1
ATOM 4051 N N . ALA A 1 511 ? 22.947 -10.444 -0.505 1.00 91.31 511 ALA A N 1
ATOM 4052 C CA . ALA A 1 511 ? 23.555 -11.217 -1.583 1.00 91.31 511 ALA A CA 1
ATOM 4053 C C . ALA A 1 511 ? 24.556 -12.261 -1.053 1.00 91.31 511 ALA A C 1
ATOM 4055 O O . ALA A 1 511 ? 24.475 -13.409 -1.462 1.00 91.31 511 ALA A O 1
ATOM 4056 N N . ASP A 1 512 ? 25.435 -11.913 -0.107 1.00 92.62 512 ASP A N 1
ATOM 4057 C CA . ASP A 1 512 ? 26.324 -12.886 0.556 1.00 92.62 512 ASP A CA 1
ATOM 4058 C C . ASP A 1 512 ? 25.534 -13.991 1.276 1.00 92.62 512 ASP A C 1
ATOM 4060 O O . ASP A 1 512 ? 25.841 -15.171 1.122 1.00 92.62 512 ASP A O 1
ATOM 4064 N N . ALA A 1 513 ? 24.470 -13.632 1.999 1.00 90.06 513 ALA A N 1
ATOM 4065 C CA . ALA A 1 513 ? 23.633 -14.609 2.696 1.00 90.06 513 ALA A CA 1
ATOM 4066 C C . ALA A 1 513 ? 22.880 -15.561 1.744 1.00 90.06 513 ALA A C 1
ATOM 4068 O O . ALA A 1 513 ? 22.679 -16.723 2.085 1.00 90.06 513 ALA A O 1
ATOM 4069 N N . VAL A 1 514 ? 22.452 -15.075 0.574 1.00 89.69 514 VAL A N 1
ATOM 4070 C CA . VAL A 1 514 ? 21.670 -15.849 -0.407 1.00 89.69 514 VAL A CA 1
ATOM 4071 C C . VAL A 1 514 ? 22.567 -16.658 -1.341 1.00 89.69 514 VAL A C 1
ATOM 4073 O O . VAL A 1 514 ? 22.325 -17.843 -1.535 1.00 89.69 514 VAL A O 1
ATOM 4076 N N . PHE A 1 515 ? 23.594 -16.032 -1.916 1.00 91.56 515 PHE A N 1
ATOM 4077 C CA . PHE A 1 515 ? 24.487 -16.663 -2.892 1.00 91.56 515 PHE A CA 1
ATOM 4078 C C . PHE A 1 515 ? 25.589 -17.500 -2.239 1.00 91.56 515 PHE A C 1
ATOM 4080 O O . PHE A 1 515 ? 26.184 -18.337 -2.908 1.00 91.56 515 PHE A O 1
ATOM 4087 N N . ASN A 1 516 ? 25.864 -17.275 -0.948 1.00 91.50 516 ASN A N 1
ATOM 4088 C CA . ASN A 1 516 ? 26.853 -18.006 -0.158 1.00 91.50 516 ASN A CA 1
ATOM 4089 C C . ASN A 1 516 ? 28.228 -18.123 -0.849 1.00 91.50 516 ASN A C 1
ATOM 4091 O O . ASN A 1 516 ? 28.843 -19.188 -0.876 1.00 91.50 516 ASN A O 1
ATOM 4095 N N . ASP A 1 517 ? 28.703 -17.013 -1.416 1.00 96.56 517 ASP A N 1
ATOM 4096 C CA . ASP A 1 517 ? 29.966 -16.952 -2.150 1.00 96.56 517 ASP A CA 1
ATOM 4097 C C . ASP A 1 517 ? 31.126 -16.520 -1.235 1.00 96.56 517 ASP A C 1
ATOM 4099 O O . ASP A 1 517 ? 31.118 -15.431 -0.651 1.00 96.56 517 ASP A O 1
ATOM 4103 N N . GLU A 1 518 ? 32.154 -17.364 -1.116 1.00 95.62 518 GLU A N 1
ATOM 4104 C CA . GLU A 1 518 ? 33.304 -17.102 -0.238 1.00 95.62 518 GLU A CA 1
ATOM 4105 C C . GLU A 1 518 ? 34.116 -15.868 -0.666 1.00 95.62 518 GLU A C 1
ATOM 4107 O O . GLU A 1 518 ? 34.631 -15.133 0.185 1.00 95.62 518 GLU A O 1
ATOM 4112 N N . GLY A 1 519 ? 34.222 -15.618 -1.976 1.00 95.75 519 GLY A N 1
ATOM 4113 C CA . GLY A 1 519 ? 34.930 -14.469 -2.536 1.00 95.75 519 GLY A CA 1
ATOM 4114 C C . GLY A 1 519 ? 34.220 -13.159 -2.209 1.00 95.75 519 GLY A C 1
ATOM 4115 O O . GLY A 1 519 ? 34.856 -12.210 -1.740 1.00 95.75 519 GLY A O 1
ATOM 4116 N N . LEU A 1 520 ? 32.896 -13.130 -2.375 1.00 95.50 520 LEU A N 1
ATOM 4117 C CA . LEU A 1 520 ? 32.041 -12.007 -2.008 1.00 95.50 520 LEU A CA 1
ATOM 4118 C C . LEU A 1 520 ? 32.140 -11.738 -0.508 1.00 95.50 520 LEU A C 1
ATOM 4120 O O . LEU A 1 520 ? 32.388 -10.598 -0.111 1.00 95.50 520 LEU A O 1
ATOM 4124 N N . ARG A 1 521 ? 32.020 -12.777 0.329 1.00 95.62 521 ARG A N 1
ATOM 4125 C CA . ARG A 1 521 ? 32.143 -12.647 1.786 1.00 95.62 521 ARG A CA 1
ATOM 4126 C C . ARG A 1 521 ? 33.483 -12.050 2.191 1.00 95.62 521 ARG A C 1
ATOM 4128 O O . ARG A 1 521 ? 33.526 -11.096 2.967 1.00 95.62 521 ARG A O 1
ATOM 4135 N N . ARG A 1 522 ? 34.585 -12.579 1.653 1.00 96.06 522 ARG A N 1
ATOM 4136 C CA . ARG A 1 522 ? 35.940 -12.068 1.905 1.00 96.06 522 ARG A CA 1
ATOM 4137 C C . ARG A 1 522 ? 36.059 -10.597 1.508 1.00 96.06 522 ARG A C 1
ATOM 4139 O O . ARG A 1 522 ? 36.596 -9.794 2.272 1.00 96.06 522 ARG A O 1
ATOM 4146 N N . ASP A 1 523 ? 35.561 -10.232 0.333 1.00 94.88 523 ASP A N 1
ATOM 4147 C CA . ASP A 1 523 ? 35.639 -8.866 -0.179 1.00 94.88 523 ASP A CA 1
ATOM 4148 C C . ASP A 1 523 ? 34.812 -7.891 0.682 1.00 94.88 523 ASP A C 1
ATOM 4150 O O . ASP A 1 523 ? 35.295 -6.810 1.023 1.00 94.88 523 ASP A O 1
ATOM 4154 N N . LEU A 1 524 ? 33.618 -8.291 1.135 1.00 92.94 524 LEU A N 1
ATOM 4155 C CA . LEU A 1 524 ? 32.810 -7.503 2.071 1.00 92.94 524 LEU A CA 1
ATOM 4156 C C . LEU A 1 524 ? 33.496 -7.341 3.436 1.00 92.94 524 LEU A C 1
ATOM 4158 O O . LEU A 1 524 ? 33.588 -6.222 3.942 1.00 92.94 524 LEU A O 1
ATOM 4162 N N . MET A 1 525 ? 34.037 -8.424 4.003 1.00 93.38 525 MET A N 1
ATOM 4163 C CA . MET A 1 525 ? 34.720 -8.413 5.307 1.00 93.38 525 MET A CA 1
ATOM 4164 C C . MET A 1 525 ? 36.014 -7.591 5.306 1.00 93.38 525 MET A C 1
ATOM 4166 O O . MET A 1 525 ? 36.400 -7.037 6.333 1.00 93.38 525 MET A O 1
ATOM 4170 N N . THR A 1 526 ? 36.677 -7.483 4.155 1.00 94.75 526 THR A N 1
ATOM 4171 C CA . THR A 1 526 ? 37.887 -6.663 3.973 1.00 94.75 526 THR A CA 1
ATOM 4172 C C . THR A 1 526 ? 37.580 -5.226 3.538 1.00 94.75 526 THR A C 1
ATOM 4174 O O . THR A 1 526 ? 38.493 -4.413 3.403 1.00 94.75 526 THR A O 1
ATOM 4177 N N . GLY A 1 527 ? 36.304 -4.877 3.333 1.00 91.62 527 GLY A N 1
ATOM 4178 C CA . GLY A 1 527 ? 35.877 -3.544 2.900 1.00 91.62 527 GLY A CA 1
ATOM 4179 C C . GLY A 1 527 ? 36.136 -3.240 1.419 1.00 91.62 527 GLY A C 1
ATOM 4180 O O . GLY A 1 527 ? 35.991 -2.083 0.999 1.00 91.62 527 GLY A O 1
ATOM 4181 N N . ARG A 1 528 ? 36.493 -4.253 0.617 1.00 93.56 528 ARG A N 1
ATOM 4182 C CA . ARG A 1 528 ? 36.681 -4.137 -0.832 1.00 93.56 528 ARG A CA 1
ATOM 4183 C C . ARG A 1 528 ? 35.350 -3.777 -1.496 1.00 93.56 528 ARG A C 1
ATOM 4185 O O . ARG A 1 528 ? 34.283 -4.293 -1.170 1.00 93.56 528 ARG A O 1
ATOM 4192 N N . LYS A 1 529 ? 35.388 -2.832 -2.435 1.00 93.88 529 LYS A N 1
ATOM 4193 C CA . LYS A 1 529 ? 34.197 -2.301 -3.103 1.00 93.88 529 LYS A CA 1
ATOM 4194 C C . LYS A 1 529 ? 33.823 -3.188 -4.287 1.00 93.88 529 LYS A C 1
ATOM 4196 O O . LYS A 1 529 ? 34.275 -2.956 -5.403 1.00 93.88 529 LYS A O 1
ATOM 4201 N N . VAL A 1 530 ? 32.936 -4.154 -4.056 1.00 94.69 530 VAL A N 1
ATOM 4202 C CA . VAL A 1 530 ? 32.410 -5.094 -5.073 1.00 94.69 530 VAL A CA 1
ATOM 4203 C C . VAL A 1 530 ? 31.932 -4.382 -6.350 1.00 94.69 530 VAL A C 1
ATOM 4205 O O . VAL A 1 530 ? 32.155 -4.850 -7.463 1.00 94.69 530 VAL A O 1
ATOM 4208 N N . HIS A 1 531 ? 31.332 -3.195 -6.225 1.00 95.25 531 HIS A N 1
ATOM 4209 C CA . HIS A 1 531 ? 30.906 -2.404 -7.385 1.00 95.25 531 HIS A CA 1
ATOM 4210 C C . HIS A 1 531 ? 32.070 -1.956 -8.282 1.00 95.25 531 HIS A C 1
ATOM 4212 O O . HIS A 1 531 ? 31.924 -1.943 -9.501 1.00 95.25 531 HIS A O 1
ATOM 4218 N N . ALA A 1 532 ? 33.227 -1.621 -7.705 1.00 96.25 532 ALA A N 1
ATOM 4219 C CA . ALA A 1 532 ? 34.413 -1.281 -8.484 1.00 96.25 532 ALA A CA 1
ATOM 4220 C C . ALA A 1 532 ? 34.993 -2.521 -9.179 1.00 96.25 532 ALA A C 1
ATOM 4222 O O . ALA A 1 532 ? 35.404 -2.412 -10.329 1.00 96.25 532 ALA A O 1
ATOM 4223 N N . VAL A 1 533 ? 34.929 -3.701 -8.545 1.00 95.38 533 VAL A N 1
ATOM 4224 C CA . VAL A 1 533 ? 35.315 -4.983 -9.169 1.00 95.38 533 VAL A CA 1
ATOM 4225 C C . VAL A 1 533 ? 34.504 -5.237 -10.444 1.00 95.38 533 VAL A C 1
ATOM 4227 O O . VAL A 1 533 ? 35.077 -5.528 -11.492 1.00 95.38 533 VAL A O 1
ATOM 4230 N N . PHE A 1 534 ? 33.184 -5.027 -10.399 1.00 96.31 534 PHE A N 1
ATOM 4231 C CA . PHE A 1 534 ? 32.338 -5.103 -11.597 1.00 96.31 534 PHE A CA 1
ATOM 4232 C C . PHE A 1 534 ? 32.710 -4.037 -12.644 1.00 96.31 534 PHE A C 1
ATOM 4234 O O . PHE A 1 534 ? 32.780 -4.315 -13.843 1.00 96.31 534 PHE A O 1
ATOM 4241 N N . GLY A 1 535 ? 33.006 -2.815 -12.186 1.00 96.69 535 GLY A N 1
ATOM 4242 C CA . GLY A 1 535 ? 33.443 -1.696 -13.025 1.00 96.69 535 GLY A CA 1
ATOM 4243 C C . GLY A 1 535 ? 34.711 -1.982 -13.835 1.00 96.69 535 GLY A C 1
ATOM 4244 O O . GLY A 1 535 ? 34.804 -1.543 -14.980 1.00 96.69 535 GLY A O 1
ATOM 4245 N N . MET A 1 536 ? 35.648 -2.772 -13.298 1.00 96.19 536 MET A N 1
ATOM 4246 C CA . MET A 1 536 ? 36.862 -3.176 -14.023 1.00 96.19 536 MET A CA 1
ATOM 4247 C C . MET A 1 536 ? 36.530 -3.932 -15.316 1.00 96.19 536 MET A C 1
ATOM 4249 O O . MET A 1 536 ? 37.198 -3.762 -16.333 1.00 96.19 536 MET A O 1
ATOM 4253 N N . GLY A 1 537 ? 35.495 -4.778 -15.279 1.00 93.88 537 GLY A N 1
ATOM 4254 C CA . GLY A 1 537 ? 34.993 -5.488 -16.453 1.00 93.88 537 GLY A CA 1
ATOM 4255 C C . GLY A 1 537 ? 34.264 -4.558 -17.421 1.00 93.88 537 GLY A C 1
ATOM 4256 O O . GLY A 1 537 ? 34.557 -4.583 -18.615 1.00 93.88 537 GLY A O 1
ATOM 4257 N N . LEU A 1 538 ? 33.379 -3.700 -16.904 1.00 94.75 538 LEU A N 1
ATOM 4258 C CA . LEU A 1 538 ? 32.582 -2.761 -17.706 1.00 94.75 538 LEU A CA 1
ATOM 4259 C C . LEU A 1 538 ? 33.448 -1.788 -18.509 1.00 94.75 538 LEU A C 1
ATOM 4261 O O . LEU A 1 538 ? 33.254 -1.649 -19.709 1.00 94.75 538 LEU A O 1
ATOM 4265 N N . PHE A 1 539 ? 34.401 -1.125 -17.856 1.00 95.94 539 PHE A N 1
ATOM 4266 C CA . PHE A 1 539 ? 35.127 0.007 -18.444 1.00 95.94 539 PHE A CA 1
ATOM 4267 C C . PHE A 1 539 ? 36.536 -0.345 -18.921 1.00 95.94 539 PHE A C 1
ATOM 4269 O O . PHE A 1 539 ? 37.220 0.518 -19.460 1.00 95.94 539 PHE A O 1
ATOM 4276 N N . ASN A 1 540 ? 36.974 -1.593 -18.717 1.00 94.19 540 ASN A N 1
ATOM 4277 C CA . ASN A 1 540 ? 38.347 -2.024 -18.979 1.00 94.19 540 ASN A CA 1
ATOM 4278 C C . ASN A 1 540 ? 39.387 -1.147 -18.244 1.00 94.19 540 ASN A C 1
ATOM 4280 O O . ASN A 1 540 ? 40.382 -0.717 -18.820 1.00 94.19 540 ASN A O 1
ATOM 4284 N N . MET A 1 541 ? 39.115 -0.870 -16.965 1.00 95.94 541 MET A N 1
ATOM 4285 C CA . MET A 1 541 ? 39.927 -0.038 -16.067 1.00 95.94 541 MET A CA 1
ATOM 4286 C C . MET A 1 541 ? 40.412 -0.856 -14.861 1.00 95.94 541 MET A C 1
ATOM 4288 O O . MET A 1 541 ? 39.868 -1.921 -14.546 1.00 95.94 541 MET A O 1
ATOM 4292 N N . THR A 1 542 ? 41.425 -0.356 -14.157 1.00 96.88 542 THR A N 1
ATOM 4293 C CA . THR A 1 542 ? 41.859 -0.903 -12.863 1.00 96.88 542 THR A CA 1
ATOM 4294 C C . THR A 1 542 ? 40.852 -0.578 -11.754 1.00 96.88 542 THR A C 1
ATOM 4296 O O . THR A 1 542 ? 39.968 0.268 -11.901 1.00 96.88 542 THR A O 1
ATOM 4299 N N . TYR A 1 543 ? 40.960 -1.272 -10.619 1.00 96.75 543 TYR A N 1
ATOM 4300 C CA . TYR A 1 543 ? 40.077 -1.049 -9.473 1.00 96.75 543 TYR A CA 1
ATOM 4301 C C . TYR A 1 543 ? 40.220 0.385 -8.930 1.00 96.75 543 TYR A C 1
ATOM 4303 O O . TYR A 1 543 ? 39.225 1.056 -8.649 1.00 96.75 543 TYR A O 1
ATOM 4311 N N . GLU A 1 544 ? 41.459 0.870 -8.843 1.00 97.62 544 GLU A N 1
ATOM 4312 C CA . GLU A 1 544 ? 41.826 2.207 -8.379 1.00 97.62 544 GLU A CA 1
ATOM 4313 C C . GLU A 1 544 ? 41.300 3.291 -9.324 1.00 97.62 544 GLU A C 1
ATOM 4315 O O . GLU A 1 544 ? 40.762 4.298 -8.866 1.00 97.62 544 GLU A O 1
ATOM 4320 N N . GLU A 1 545 ? 41.392 3.064 -10.635 1.00 97.38 545 GLU A N 1
ATOM 4321 C CA . GLU A 1 545 ? 40.861 3.972 -11.653 1.00 97.38 545 GLU A CA 1
ATOM 4322 C C . GLU A 1 545 ? 39.343 4.135 -11.547 1.00 97.38 545 GLU A C 1
ATOM 4324 O O . GLU A 1 545 ? 38.846 5.258 -11.599 1.00 97.38 545 GLU A O 1
ATOM 4329 N N . VAL A 1 546 ? 38.596 3.043 -11.340 1.00 96.69 546 VAL A N 1
ATOM 4330 C CA . VAL A 1 546 ? 37.138 3.118 -11.155 1.00 96.69 546 VAL A CA 1
ATOM 4331 C C . VAL A 1 546 ? 36.796 3.869 -9.870 1.00 96.69 546 VAL A C 1
ATOM 4333 O O . VAL A 1 546 ? 35.924 4.740 -9.886 1.00 96.69 546 VAL A O 1
ATOM 4336 N N . LEU A 1 547 ? 37.479 3.577 -8.760 1.00 96.25 547 LEU A N 1
ATOM 4337 C CA . LEU A 1 547 ? 37.241 4.274 -7.493 1.00 96.25 547 LEU A CA 1
ATOM 4338 C C . LEU A 1 547 ? 37.555 5.767 -7.564 1.00 96.25 547 LEU A C 1
ATOM 4340 O O . LEU A 1 547 ? 36.821 6.558 -6.977 1.00 96.25 547 LEU A O 1
ATOM 4344 N N . ALA A 1 548 ? 38.590 6.159 -8.307 1.00 96.12 548 ALA A N 1
ATOM 4345 C CA . ALA A 1 548 ? 38.951 7.560 -8.494 1.00 96.12 548 ALA A CA 1
ATOM 4346 C C . ALA A 1 548 ? 37.846 8.383 -9.186 1.00 96.12 548 ALA A C 1
ATOM 4348 O O . ALA A 1 548 ? 37.861 9.610 -9.110 1.00 96.12 548 ALA A O 1
ATOM 4349 N N . THR A 1 549 ? 36.871 7.730 -9.834 1.00 96.44 549 THR A N 1
ATOM 4350 C CA . THR A 1 549 ? 35.717 8.405 -10.449 1.00 96.44 549 THR A CA 1
ATOM 4351 C C . THR A 1 549 ? 34.554 8.675 -9.493 1.00 96.44 549 THR A C 1
ATOM 4353 O O . THR A 1 549 ? 33.663 9.450 -9.853 1.00 96.44 549 THR A O 1
ATOM 4356 N N . ALA A 1 550 ? 34.535 8.069 -8.302 1.00 93.00 550 ALA A N 1
ATOM 4357 C CA . ALA A 1 550 ? 33.430 8.220 -7.357 1.00 93.00 550 ALA A CA 1
ATOM 4358 C C . ALA A 1 550 ? 33.220 9.695 -6.973 1.00 93.00 550 ALA A C 1
ATOM 4360 O O . ALA A 1 550 ? 34.180 10.425 -6.734 1.00 93.00 550 ALA A O 1
ATOM 4361 N N . ASP A 1 551 ? 31.958 10.134 -6.941 1.00 90.56 551 ASP A N 1
ATOM 4362 C CA . ASP A 1 551 ? 31.559 11.516 -6.633 1.00 90.56 551 ASP A CA 1
ATOM 4363 C C . ASP A 1 551 ? 32.118 12.591 -7.598 1.00 90.56 551 ASP A C 1
ATOM 4365 O O . ASP A 1 551 ? 32.093 13.788 -7.299 1.00 90.56 551 ASP A O 1
ATOM 4369 N N . THR A 1 552 ? 32.575 12.195 -8.792 1.00 92.00 552 THR A N 1
ATOM 4370 C CA . THR A 1 552 ? 32.973 13.121 -9.867 1.00 92.00 552 THR A CA 1
ATOM 4371 C C . THR A 1 552 ? 31.837 13.363 -10.872 1.00 92.00 552 THR A C 1
ATOM 4373 O O . THR A 1 552 ? 30.784 12.728 -10.834 1.00 92.00 552 THR A O 1
ATOM 4376 N N . ALA A 1 553 ? 32.041 14.280 -11.827 1.00 85.25 553 ALA A N 1
ATOM 4377 C CA . ALA A 1 553 ? 31.081 14.521 -12.910 1.00 85.25 553 ALA A CA 1
ATOM 4378 C C . ALA A 1 553 ? 30.864 13.295 -13.825 1.00 85.25 553 ALA A C 1
ATOM 4380 O O . ALA A 1 553 ? 29.815 13.194 -14.461 1.00 85.25 553 ALA A O 1
ATOM 4381 N N . ASN A 1 554 ? 31.829 12.369 -13.877 1.00 88.69 554 ASN A N 1
ATOM 4382 C CA . ASN A 1 554 ? 31.758 11.116 -14.629 1.00 88.69 554 ASN A CA 1
ATOM 4383 C C . ASN A 1 554 ? 31.884 9.919 -13.674 1.00 88.69 554 ASN A C 1
ATOM 4385 O O . ASN A 1 554 ? 32.853 9.168 -13.730 1.00 88.69 554 ASN A O 1
ATOM 4389 N N . ASP A 1 555 ? 30.927 9.784 -12.757 1.00 92.69 555 ASP A N 1
ATOM 4390 C CA . ASP A 1 555 ? 30.915 8.753 -11.712 1.00 92.69 555 ASP A CA 1
ATOM 4391 C C . ASP A 1 555 ? 30.656 7.342 -12.280 1.00 92.69 555 ASP A C 1
ATOM 4393 O O . ASP A 1 555 ? 29.535 6.816 -12.258 1.00 92.69 555 ASP A O 1
ATOM 4397 N N . LEU A 1 556 ? 31.716 6.727 -12.812 1.00 95.44 556 LEU A N 1
ATOM 4398 C CA . LEU A 1 556 ? 31.700 5.368 -13.355 1.00 95.44 556 LEU A CA 1
ATOM 4399 C C . LEU A 1 556 ? 31.432 4.331 -12.259 1.00 95.44 556 LEU A C 1
ATOM 4401 O O . LEU A 1 556 ? 30.759 3.327 -12.506 1.00 95.44 556 LEU A O 1
ATOM 4405 N N . TYR A 1 557 ? 31.880 4.591 -11.029 1.00 96.25 557 TYR A N 1
ATOM 4406 C CA . TYR A 1 557 ? 31.579 3.748 -9.873 1.00 96.25 557 TYR A CA 1
ATOM 4407 C C . TYR A 1 557 ? 30.067 3.619 -9.632 1.00 96.25 557 TYR A C 1
ATOM 4409 O O . TYR A 1 557 ? 29.552 2.517 -9.424 1.00 96.25 557 TYR A O 1
ATOM 4417 N N . LYS A 1 558 ? 29.314 4.719 -9.717 1.00 94.12 558 LYS A N 1
ATOM 4418 C CA . LYS A 1 558 ? 27.851 4.719 -9.585 1.00 94.12 558 LYS A CA 1
ATOM 4419 C C . LYS A 1 558 ? 27.149 3.989 -10.730 1.00 94.12 558 LYS A C 1
ATOM 4421 O O . LYS A 1 558 ? 26.133 3.322 -10.493 1.00 94.12 558 LYS A O 1
ATOM 4426 N N . ILE A 1 559 ? 27.676 4.079 -11.952 1.00 93.94 559 ILE A N 1
ATOM 4427 C CA . ILE A 1 559 ? 27.175 3.302 -13.095 1.00 93.94 559 ILE A CA 1
ATOM 4428 C C . ILE A 1 559 ? 27.379 1.804 -12.830 1.00 93.94 559 ILE A C 1
ATOM 4430 O O . ILE A 1 559 ? 26.418 1.034 -12.912 1.00 93.94 559 ILE A O 1
ATOM 4434 N N . ALA A 1 560 ? 28.583 1.398 -12.417 1.00 96.06 560 ALA A N 1
ATOM 4435 C CA . ALA A 1 560 ? 28.879 0.010 -12.068 1.00 96.06 560 ALA A CA 1
ATOM 4436 C C . ALA A 1 560 ? 28.010 -0.488 -10.905 1.00 96.06 560 ALA A C 1
ATOM 4438 O O . ALA A 1 560 ? 27.434 -1.568 -10.990 1.00 96.06 560 ALA A O 1
ATOM 4439 N N . LYS A 1 561 ? 27.814 0.324 -9.859 1.00 94.56 561 LYS A N 1
ATOM 4440 C CA . LYS A 1 561 ? 26.899 0.030 -8.743 1.00 94.56 561 LYS A CA 1
ATOM 4441 C C . LYS A 1 561 ? 25.470 -0.238 -9.219 1.00 94.56 561 LYS A C 1
ATOM 4443 O O . LYS A 1 561 ? 24.852 -1.209 -8.790 1.00 94.56 561 LYS A O 1
ATOM 4448 N N . THR A 1 562 ? 24.957 0.592 -10.126 1.00 93.75 562 THR A N 1
ATOM 4449 C CA . THR A 1 562 ? 23.624 0.406 -10.727 1.00 93.75 562 THR A CA 1
ATOM 4450 C C . THR A 1 562 ? 23.543 -0.913 -11.494 1.00 93.75 562 THR A C 1
ATOM 4452 O O . THR A 1 562 ? 22.547 -1.628 -11.389 1.00 93.75 562 THR A O 1
ATOM 4455 N N . CYS A 1 563 ? 24.601 -1.259 -12.229 1.00 95.19 563 CYS A N 1
ATOM 4456 C CA . CYS A 1 563 ? 24.679 -2.507 -12.980 1.00 95.19 563 CYS A CA 1
ATOM 4457 C C . CYS A 1 563 ? 24.784 -3.735 -12.075 1.00 95.19 563 CYS A C 1
ATOM 4459 O O . CYS A 1 563 ? 24.089 -4.708 -12.337 1.00 95.19 563 CYS A O 1
ATOM 4461 N N . VAL A 1 564 ? 25.564 -3.678 -10.989 1.00 94.81 564 VAL A N 1
ATOM 4462 C CA . VAL A 1 564 ? 25.623 -4.759 -9.993 1.00 94.81 564 VAL A CA 1
ATOM 4463 C C . VAL A 1 564 ? 24.246 -4.994 -9.400 1.00 94.81 564 VAL A C 1
ATOM 4465 O O . VAL A 1 564 ? 23.791 -6.126 -9.396 1.00 94.81 564 VAL A O 1
ATOM 4468 N N . PHE A 1 565 ? 23.532 -3.951 -8.969 1.00 92.88 565 PHE A N 1
ATOM 4469 C CA . PHE A 1 565 ? 22.170 -4.147 -8.471 1.00 92.88 565 PHE A CA 1
ATOM 4470 C C . PHE A 1 565 ? 21.253 -4.751 -9.529 1.00 92.88 565 PHE A C 1
ATOM 4472 O O . PHE A 1 565 ? 20.533 -5.694 -9.226 1.00 92.88 565 PHE A O 1
ATOM 4479 N N . ALA A 1 566 ? 21.297 -4.259 -10.770 1.00 92.81 566 ALA A N 1
ATOM 4480 C CA . ALA A 1 566 ? 20.521 -4.853 -11.852 1.00 92.81 566 ALA A CA 1
ATOM 4481 C C . ALA A 1 566 ? 20.858 -6.343 -12.032 1.00 92.81 566 ALA A C 1
ATOM 4483 O O . ALA A 1 566 ? 19.938 -7.151 -12.136 1.00 92.81 566 ALA A O 1
ATOM 4484 N N . LEU A 1 567 ? 22.148 -6.703 -12.005 1.00 94.00 567 LEU A N 1
ATOM 4485 C CA . LEU A 1 567 ? 22.615 -8.084 -12.053 1.00 94.00 567 LEU A CA 1
ATOM 4486 C C . LEU A 1 567 ? 22.014 -8.873 -10.895 1.00 94.00 567 LEU A C 1
ATOM 4488 O O . LEU A 1 567 ? 21.323 -9.839 -11.167 1.00 94.00 567 LEU A O 1
ATOM 4492 N N . LEU A 1 568 ? 22.144 -8.441 -9.637 1.00 91.12 568 LEU A N 1
ATOM 4493 C CA . LEU A 1 568 ? 21.567 -9.153 -8.484 1.00 91.12 568 LEU A CA 1
ATOM 4494 C C . LEU A 1 568 ? 20.048 -9.397 -8.611 1.00 91.12 568 LEU A C 1
ATOM 4496 O O . LEU A 1 568 ? 19.548 -10.389 -8.094 1.00 91.12 568 LEU A O 1
ATOM 4500 N N . TYR A 1 569 ? 19.326 -8.540 -9.340 1.00 89.19 569 TYR A N 1
ATOM 4501 C CA . TYR A 1 569 ? 17.894 -8.682 -9.640 1.00 89.19 569 TYR A CA 1
ATOM 4502 C C . TYR A 1 569 ? 17.591 -9.348 -10.998 1.00 89.19 569 TYR A C 1
ATOM 4504 O O . TYR A 1 569 ? 16.520 -9.136 -11.563 1.00 89.19 569 TYR A O 1
ATOM 4512 N N . GLY A 1 570 ? 18.516 -10.145 -11.536 1.00 89.06 570 GLY A N 1
ATOM 4513 C CA . GLY A 1 570 ? 18.276 -10.979 -12.720 1.00 89.06 570 GLY A CA 1
ATOM 4514 C C . GLY A 1 570 ? 18.600 -10.329 -14.069 1.00 89.06 570 GLY A C 1
ATOM 4515 O O . GLY A 1 570 ? 18.283 -10.907 -15.102 1.00 89.06 570 GLY A O 1
ATOM 4516 N N . ALA A 1 571 ? 19.235 -9.152 -14.115 1.00 91.00 571 ALA A N 1
ATOM 4517 C CA . ALA A 1 571 ? 19.599 -8.543 -15.396 1.00 91.00 571 ALA A CA 1
ATOM 4518 C C . ALA A 1 571 ? 20.686 -9.339 -16.135 1.00 91.00 571 ALA A C 1
ATOM 4520 O O . ALA A 1 571 ? 21.739 -9.636 -15.576 1.00 91.00 571 ALA A O 1
ATOM 4521 N N . GLU A 1 572 ? 20.438 -9.583 -17.419 1.00 91.06 572 GLU A N 1
ATOM 4522 C CA . GLU A 1 572 ? 21.369 -10.208 -18.363 1.00 91.06 572 GLU A CA 1
ATOM 4523 C C . GLU A 1 572 ? 22.216 -9.160 -19.122 1.00 91.06 572 GLU A C 1
ATOM 4525 O O . GLU A 1 572 ? 21.855 -7.968 -19.123 1.00 91.06 572 GLU A O 1
ATOM 4530 N N . PRO A 1 573 ? 23.315 -9.558 -19.801 1.00 94.19 573 PRO A N 1
ATOM 4531 C CA . PRO A 1 573 ? 24.275 -8.637 -20.421 1.00 94.19 573 PRO A CA 1
ATOM 4532 C C . PRO A 1 573 ? 23.688 -7.498 -21.276 1.00 94.19 573 PRO A C 1
ATOM 4534 O O . PRO A 1 573 ? 24.112 -6.355 -21.078 1.00 94.19 573 PRO A O 1
ATOM 4537 N N . PRO A 1 574 ? 22.656 -7.702 -22.126 1.00 90.88 574 PRO A N 1
ATOM 4538 C CA . PRO A 1 574 ? 22.070 -6.607 -22.908 1.00 90.88 574 PRO A CA 1
ATOM 4539 C C . PRO A 1 574 ? 21.442 -5.509 -22.034 1.00 90.88 574 PRO A C 1
ATOM 4541 O O . PRO A 1 574 ? 21.473 -4.321 -22.364 1.00 90.88 574 PRO A O 1
ATOM 4544 N N . THR A 1 575 ? 20.864 -5.889 -20.889 1.00 90.25 575 THR A N 1
ATOM 4545 C CA . THR A 1 575 ? 20.291 -4.928 -19.936 1.00 90.25 575 THR A CA 1
ATOM 4546 C C . THR A 1 575 ? 21.386 -4.182 -19.185 1.00 90.25 575 THR A C 1
ATOM 4548 O O . THR A 1 575 ? 21.248 -2.977 -18.969 1.00 90.25 575 THR A O 1
ATOM 4551 N N . ILE A 1 576 ? 22.468 -4.871 -18.822 1.00 94.81 576 ILE A N 1
ATOM 4552 C CA . ILE A 1 576 ? 23.637 -4.273 -18.170 1.00 94.81 576 ILE A CA 1
ATOM 4553 C C . ILE A 1 576 ? 24.281 -3.233 -19.090 1.00 94.81 576 ILE A C 1
ATOM 4555 O O . ILE A 1 576 ? 24.428 -2.081 -18.687 1.00 94.81 576 ILE A O 1
ATOM 4559 N N . ALA A 1 577 ? 24.563 -3.598 -20.342 1.00 93.62 577 ALA A N 1
ATOM 4560 C CA . ALA A 1 577 ? 25.133 -2.703 -21.346 1.00 93.62 577 ALA A CA 1
ATOM 4561 C C . ALA A 1 577 ? 24.256 -1.460 -21.571 1.00 93.62 577 ALA A C 1
ATOM 4563 O O . ALA A 1 577 ? 24.736 -0.328 -21.507 1.00 93.62 577 ALA A O 1
ATOM 4564 N N . ARG A 1 578 ? 22.934 -1.643 -21.708 1.00 90.56 578 ARG A N 1
ATOM 4565 C CA . ARG A 1 578 ? 21.979 -0.529 -21.823 1.00 90.56 578 ARG A CA 1
ATOM 4566 C C . ARG A 1 578 ? 21.988 0.386 -20.597 1.00 90.56 578 ARG A C 1
ATOM 4568 O O . ARG A 1 578 ? 21.951 1.604 -20.757 1.00 90.56 578 ARG A O 1
ATOM 4575 N N . ASN A 1 579 ? 22.015 -0.174 -19.386 1.00 88.12 579 ASN A N 1
ATOM 4576 C CA . ASN A 1 579 ? 22.060 0.613 -18.148 1.00 88.12 579 ASN A CA 1
ATOM 4577 C C . ASN A 1 579 ? 23.376 1.394 -18.025 1.00 88.12 579 ASN A C 1
ATOM 4579 O O . ASN A 1 579 ? 23.366 2.526 -17.541 1.00 88.12 579 ASN A O 1
ATOM 4583 N N . ALA A 1 580 ? 24.478 0.811 -18.500 1.00 89.88 580 ALA A N 1
ATOM 4584 C CA . ALA A 1 580 ? 25.786 1.450 -18.563 1.00 89.88 580 ALA A CA 1
ATOM 4585 C C . ALA A 1 580 ? 25.940 2.433 -19.735 1.00 89.88 580 ALA A C 1
ATOM 4587 O O . ALA A 1 580 ? 26.859 3.246 -19.717 1.00 89.88 580 ALA A O 1
ATOM 4588 N N . ARG A 1 581 ? 25.032 2.392 -20.724 1.00 88.50 581 ARG A N 1
ATOM 4589 C CA . ARG A 1 581 ? 25.134 3.110 -22.008 1.00 88.50 581 ARG A CA 1
ATOM 4590 C C . ARG A 1 581 ? 26.411 2.737 -22.775 1.00 88.50 581 ARG A C 1
ATOM 4592 O O . ARG A 1 581 ? 27.061 3.601 -23.355 1.00 88.50 581 ARG A O 1
ATOM 4599 N N . LEU A 1 582 ? 26.750 1.449 -22.761 1.00 92.06 582 LEU A N 1
ATOM 4600 C CA . LEU A 1 582 ? 27.919 0.869 -23.422 1.00 92.06 582 LEU A CA 1
ATOM 4601 C C . LEU A 1 582 ? 27.506 -0.158 -24.492 1.00 92.06 582 LEU A C 1
ATOM 4603 O O . LEU A 1 582 ? 26.366 -0.636 -24.465 1.00 92.06 582 LEU A O 1
ATOM 4607 N N . PRO A 1 583 ? 28.415 -0.509 -25.421 1.00 93.94 583 PRO A N 1
ATOM 4608 C CA . PRO A 1 583 ? 28.286 -1.688 -26.272 1.00 93.94 583 PRO A CA 1
ATOM 4609 C C . PRO A 1 583 ? 27.961 -2.969 -25.490 1.00 93.94 583 PRO A C 1
ATOM 4611 O O . PRO A 1 583 ? 28.359 -3.149 -24.339 1.00 93.94 583 PRO A O 1
ATOM 4614 N N . GLU A 1 584 ? 27.252 -3.893 -26.138 1.00 92.31 584 GLU A N 1
ATOM 4615 C CA . GLU A 1 584 ? 26.834 -5.159 -25.521 1.00 92.31 584 GLU A CA 1
ATOM 4616 C C . GLU A 1 584 ? 28.023 -6.023 -25.072 1.00 92.31 584 GLU A C 1
ATOM 4618 O O . GLU A 1 584 ? 27.975 -6.626 -24.000 1.00 92.31 584 GLU A O 1
ATOM 4623 N N . GLU A 1 585 ? 29.117 -6.006 -25.837 1.00 95.06 585 GLU A N 1
ATOM 4624 C CA . GLU A 1 585 ? 30.359 -6.732 -25.543 1.00 95.06 585 GLU A CA 1
ATOM 4625 C C . GLU A 1 585 ? 30.960 -6.354 -24.178 1.00 95.06 585 GLU A C 1
ATOM 4627 O O . GLU A 1 585 ? 31.465 -7.219 -23.460 1.00 95.06 585 GLU A O 1
ATOM 4632 N N . ASP A 1 586 ? 30.853 -5.085 -23.773 1.00 94.38 586 ASP A N 1
ATOM 4633 C CA . ASP A 1 586 ? 31.329 -4.622 -22.466 1.00 94.38 586 ASP A CA 1
ATOM 4634 C C . ASP A 1 586 ? 30.481 -5.189 -21.323 1.00 94.38 586 ASP A C 1
ATOM 4636 O O . ASP A 1 586 ? 31.004 -5.568 -20.271 1.00 94.38 586 ASP A O 1
ATOM 4640 N N . GLY A 1 587 ? 29.167 -5.292 -21.544 1.00 95.38 587 GLY A N 1
ATOM 4641 C CA . GLY A 1 587 ? 28.242 -5.933 -20.615 1.00 95.38 587 GLY A CA 1
ATOM 4642 C C . GLY A 1 587 ? 28.522 -7.428 -20.458 1.00 95.38 587 GLY A C 1
ATOM 4643 O O . GLY A 1 587 ? 28.542 -7.918 -19.330 1.00 95.38 587 GLY A O 1
ATOM 4644 N N . ILE A 1 588 ? 28.784 -8.133 -21.566 1.00 95.75 588 ILE A N 1
ATOM 4645 C CA . ILE A 1 588 ? 29.130 -9.566 -21.571 1.00 95.75 588 ILE A CA 1
ATOM 4646 C C . ILE A 1 588 ? 30.429 -9.792 -20.796 1.00 95.75 588 ILE A C 1
ATOM 4648 O O . ILE A 1 588 ? 30.450 -10.570 -19.843 1.00 95.75 588 ILE A O 1
ATOM 4652 N N . ARG A 1 589 ? 31.486 -9.042 -21.127 1.00 95.50 589 ARG A N 1
ATOM 4653 C CA . ARG A 1 589 ? 32.790 -9.148 -20.458 1.00 95.50 589 ARG A CA 1
ATOM 4654 C C . ARG A 1 589 ? 32.686 -8.915 -18.952 1.00 95.50 589 ARG A C 1
ATOM 4656 O O . ARG A 1 589 ? 33.295 -9.645 -18.170 1.00 95.50 589 ARG A O 1
ATOM 4663 N N . ALA A 1 590 ? 31.934 -7.896 -18.531 1.00 95.81 590 ALA A N 1
ATOM 4664 C CA . ALA A 1 590 ? 31.725 -7.612 -17.115 1.00 95.81 590 ALA A CA 1
ATOM 4665 C C . ALA A 1 590 ? 30.979 -8.745 -16.402 1.00 95.81 590 ALA A C 1
ATOM 4667 O O . ALA A 1 590 ? 31.382 -9.145 -15.311 1.00 95.81 590 ALA A O 1
ATOM 4668 N N . TYR A 1 591 ? 29.927 -9.276 -17.028 1.00 95.94 591 TYR A N 1
ATOM 4669 C CA . TYR A 1 591 ? 29.125 -10.373 -16.492 1.00 95.94 591 TYR A CA 1
ATOM 4670 C C . TYR A 1 591 ? 29.958 -11.647 -16.303 1.00 95.94 591 TYR A C 1
ATOM 4672 O O . TYR A 1 591 ? 29.988 -12.205 -15.208 1.00 95.94 591 TYR A O 1
ATOM 4680 N N . GLU A 1 592 ? 30.690 -12.068 -17.337 1.00 95.44 592 GLU A N 1
ATOM 4681 C CA . GLU A 1 592 ? 31.527 -13.272 -17.298 1.00 95.44 592 GLU A CA 1
ATOM 4682 C C . GLU A 1 592 ? 32.644 -13.153 -16.262 1.00 95.44 592 GLU A C 1
ATOM 4684 O O . GLU A 1 592 ? 32.821 -14.043 -15.430 1.00 95.44 592 GLU A O 1
ATOM 4689 N N . ARG A 1 593 ? 33.366 -12.026 -16.255 1.00 95.19 593 ARG A N 1
ATOM 4690 C CA . ARG A 1 593 ? 34.439 -11.785 -15.284 1.00 95.19 593 ARG A CA 1
ATOM 4691 C C . ARG A 1 593 ? 33.919 -11.791 -13.849 1.00 95.19 593 ARG A C 1
ATOM 4693 O O . ARG A 1 593 ? 34.579 -12.339 -12.973 1.00 95.19 593 ARG A O 1
ATOM 4700 N N . PHE A 1 594 ? 32.758 -11.190 -13.603 1.00 95.31 594 PHE A N 1
ATOM 4701 C CA . PHE A 1 594 ? 32.164 -11.155 -12.270 1.00 95.31 594 PHE A CA 1
ATOM 4702 C C . PHE A 1 594 ? 31.707 -12.540 -11.807 1.00 95.31 594 PHE A C 1
ATOM 4704 O O . PHE A 1 594 ? 31.922 -12.881 -10.651 1.00 95.31 594 PHE A O 1
ATOM 4711 N N . GLY A 1 595 ? 31.146 -13.355 -12.706 1.00 94.69 595 GLY A N 1
ATOM 4712 C CA . GLY A 1 595 ? 30.801 -14.746 -12.405 1.00 94.69 595 GLY A CA 1
ATOM 4713 C C . GLY A 1 595 ? 32.019 -15.647 -12.169 1.00 94.69 595 GLY A C 1
ATOM 4714 O O . GLY A 1 595 ? 31.908 -16.625 -11.443 1.00 94.69 595 GLY A O 1
ATOM 4715 N N . LEU A 1 596 ? 33.182 -15.325 -12.750 1.00 95.44 596 LEU A N 1
ATOM 4716 C CA . LEU A 1 596 ? 34.446 -16.011 -12.449 1.00 95.44 596 LEU A CA 1
ATOM 4717 C C . LEU A 1 596 ? 35.038 -15.588 -11.097 1.00 95.44 596 LEU A C 1
ATOM 4719 O O . LEU A 1 596 ? 35.620 -16.420 -10.408 1.00 95.44 596 LEU A O 1
ATOM 4723 N N . GLU A 1 597 ? 34.910 -14.310 -10.726 1.00 95.44 597 GLU A N 1
ATOM 4724 C CA . GLU A 1 597 ? 35.363 -13.803 -9.420 1.00 95.44 597 GLU A CA 1
ATOM 4725 C C . GLU A 1 597 ? 34.463 -14.303 -8.275 1.00 95.44 597 GLU A C 1
ATOM 4727 O O . GLU A 1 597 ? 34.968 -14.599 -7.193 1.00 95.44 597 GLU A O 1
ATOM 4732 N N . TYR A 1 598 ? 33.151 -14.410 -8.523 1.00 96.44 598 TYR A N 1
ATOM 4733 C CA . TYR A 1 598 ? 32.127 -14.795 -7.545 1.00 96.44 598 TYR A CA 1
ATOM 4734 C C . TYR A 1 598 ? 31.259 -15.961 -8.075 1.00 96.44 598 TYR A C 1
ATOM 4736 O O . TYR A 1 598 ? 30.106 -15.746 -8.480 1.00 96.44 598 TYR A O 1
ATOM 4744 N N . PRO A 1 599 ? 31.799 -17.196 -8.130 1.00 95.81 599 PRO A N 1
ATOM 4745 C CA . PRO A 1 599 ? 31.118 -18.359 -8.705 1.00 95.81 599 PRO A CA 1
ATOM 4746 C C . PRO A 1 599 ? 29.780 -18.707 -8.037 1.00 95.81 599 PRO A C 1
ATOM 4748 O O . PRO A 1 599 ? 28.841 -19.066 -8.745 1.00 95.81 599 PRO A O 1
ATOM 4751 N N . GLY A 1 600 ? 29.633 -18.524 -6.722 1.00 95.75 600 GLY A N 1
ATOM 4752 C CA . GLY A 1 600 ? 28.386 -18.805 -5.999 1.00 95.75 600 GLY A CA 1
ATOM 4753 C C . GLY A 1 600 ? 27.220 -17.919 -6.450 1.00 95.75 600 GLY A C 1
ATOM 4754 O O . GLY A 1 600 ? 26.074 -18.363 -6.492 1.00 95.75 600 GLY A O 1
ATOM 4755 N N . ILE A 1 601 ? 27.502 -16.687 -6.901 1.00 93.75 601 ILE A N 1
ATOM 4756 C CA . ILE A 1 601 ? 26.478 -15.823 -7.513 1.00 93.75 601 ILE A CA 1
ATOM 4757 C C . ILE A 1 601 ? 25.973 -16.446 -8.814 1.00 93.75 601 ILE A C 1
ATOM 4759 O O . ILE A 1 601 ? 24.771 -16.444 -9.071 1.00 93.75 601 ILE A O 1
ATOM 4763 N N . LYS A 1 602 ? 26.879 -16.957 -9.652 1.00 92.62 602 LYS A N 1
ATOM 4764 C CA . LYS A 1 602 ? 26.509 -17.584 -10.922 1.00 92.62 602 LYS A CA 1
ATOM 4765 C C . LYS A 1 602 ? 25.701 -18.860 -10.682 1.00 92.62 602 LYS A C 1
ATOM 4767 O O . LYS A 1 602 ? 24.616 -18.991 -11.237 1.00 92.62 602 LYS A O 1
ATOM 4772 N N . GLU A 1 603 ? 26.199 -19.751 -9.829 1.00 94.44 603 GLU A N 1
ATOM 4773 C CA . GLU A 1 603 ? 25.563 -21.038 -9.525 1.00 94.44 603 GLU A CA 1
ATOM 4774 C C . GLU A 1 603 ? 24.131 -20.867 -9.012 1.00 94.44 603 GLU A C 1
ATOM 4776 O O . GLU A 1 603 ? 23.203 -21.515 -9.493 1.00 94.44 603 GLU A O 1
ATOM 4781 N N . GLU A 1 604 ? 23.919 -19.943 -8.079 1.00 92.81 604 GLU A N 1
ATOM 4782 C CA . GLU A 1 604 ? 22.594 -19.708 -7.512 1.00 92.81 604 GLU A CA 1
ATOM 4783 C C . GLU A 1 604 ? 21.645 -19.013 -8.502 1.00 92.81 604 GLU A C 1
ATOM 4785 O O . GLU A 1 604 ? 20.449 -19.308 -8.527 1.00 92.81 604 GLU A O 1
ATOM 4790 N N . ARG A 1 605 ? 22.150 -18.126 -9.371 1.00 92.12 605 ARG A N 1
ATOM 4791 C CA . ARG A 1 605 ? 21.347 -17.567 -10.473 1.00 92.12 605 ARG A CA 1
ATOM 4792 C C . ARG A 1 605 ? 20.904 -18.644 -11.452 1.00 92.12 605 ARG A C 1
ATOM 4794 O O . ARG A 1 605 ? 19.743 -18.628 -11.863 1.00 92.12 605 ARG A O 1
ATOM 4801 N N . ASP A 1 606 ? 21.808 -19.547 -11.817 1.00 91.75 606 ASP A N 1
ATOM 4802 C CA . ASP A 1 606 ? 21.514 -20.668 -12.707 1.00 91.75 606 ASP A CA 1
ATOM 4803 C C . ASP A 1 606 ? 20.457 -21.572 -12.052 1.00 91.75 606 ASP A C 1
ATOM 4805 O O . ASP A 1 606 ? 19.427 -21.848 -12.666 1.00 91.75 606 ASP A O 1
ATOM 4809 N N . ARG A 1 607 ? 20.607 -21.889 -10.757 1.00 92.75 607 ARG A N 1
ATOM 4810 C CA . ARG A 1 607 ? 19.617 -22.647 -9.973 1.00 92.75 607 ARG A CA 1
ATOM 4811 C C . ARG A 1 607 ? 18.236 -21.987 -9.959 1.00 92.75 607 ARG A C 1
ATOM 4813 O O . ARG A 1 607 ? 17.233 -22.659 -10.188 1.00 92.75 607 ARG A O 1
ATOM 4820 N N . ILE A 1 608 ? 18.158 -20.682 -9.685 1.00 91.12 608 ILE A N 1
ATOM 4821 C CA . ILE A 1 608 ? 16.885 -19.937 -9.669 1.00 91.12 608 ILE A CA 1
ATOM 4822 C C . ILE A 1 608 ? 16.265 -19.909 -11.072 1.00 91.12 608 ILE A C 1
ATOM 4824 O O . ILE A 1 608 ? 15.062 -20.121 -11.225 1.00 91.12 608 ILE A O 1
ATOM 4828 N N . THR A 1 609 ? 17.078 -19.676 -12.100 1.00 89.38 609 THR A N 1
ATOM 4829 C CA . THR A 1 609 ? 16.643 -19.681 -13.502 1.00 89.38 609 THR A CA 1
ATOM 4830 C C . THR A 1 609 ? 16.054 -21.041 -13.861 1.00 89.38 609 THR A C 1
ATOM 4832 O O . THR A 1 609 ? 14.941 -21.106 -14.370 1.00 89.38 609 THR A O 1
ATOM 4835 N N . GLU A 1 610 ? 16.752 -22.133 -13.559 1.00 90.19 610 GLU A N 1
ATOM 4836 C CA . GLU A 1 610 ? 16.272 -23.491 -13.811 1.00 90.19 610 GLU A CA 1
ATOM 4837 C C . GLU A 1 610 ? 14.990 -23.809 -13.040 1.00 90.19 610 GLU A C 1
ATOM 4839 O O . GLU A 1 610 ? 14.072 -24.391 -13.611 1.00 90.19 610 GLU A O 1
ATOM 4844 N N . ALA A 1 611 ? 14.893 -23.375 -11.783 1.00 92.00 611 ALA A N 1
ATOM 4845 C CA . ALA A 1 611 ? 13.735 -23.647 -10.945 1.00 92.00 611 ALA A CA 1
ATOM 4846 C C . ALA A 1 611 ? 12.470 -22.891 -11.379 1.00 92.00 611 ALA A C 1
ATOM 4848 O O . ALA A 1 611 ? 11.378 -23.415 -11.198 1.00 92.00 611 ALA A O 1
ATOM 4849 N N . PHE A 1 612 ? 12.570 -21.671 -11.921 1.00 91.31 612 PHE A N 1
ATOM 4850 C CA . PHE A 1 612 ? 11.392 -20.820 -12.167 1.00 91.31 612 PHE A CA 1
ATOM 4851 C C . PHE A 1 612 ? 11.144 -20.479 -13.642 1.00 91.31 612 PHE A C 1
ATOM 4853 O O . PHE A 1 612 ? 10.045 -20.043 -13.995 1.00 91.31 612 PHE A O 1
ATOM 4860 N N . HIS A 1 613 ? 12.110 -20.690 -14.540 1.00 90.75 613 HIS A N 1
ATOM 4861 C CA . HIS A 1 613 ? 11.903 -20.458 -15.969 1.00 90.75 613 HIS A CA 1
ATOM 4862 C C . HIS A 1 613 ? 11.226 -21.648 -16.641 1.00 90.75 613 HIS A C 1
ATOM 4864 O O . HIS A 1 613 ? 11.868 -22.474 -17.287 1.00 90.75 613 HIS A O 1
ATOM 4870 N N . SER A 1 614 ? 9.895 -21.656 -16.557 1.00 91.06 614 SER A N 1
ATOM 4871 C CA . SER A 1 614 ? 9.048 -22.673 -17.185 1.00 91.06 614 SER A CA 1
ATOM 4872 C C . SER A 1 614 ? 9.229 -22.816 -18.701 1.00 91.06 614 SER A C 1
ATOM 4874 O O . SER A 1 614 ? 8.957 -23.868 -19.264 1.00 91.06 614 SER A O 1
ATOM 4876 N N . MET A 1 615 ? 9.680 -21.763 -19.389 1.00 92.00 615 MET A N 1
ATOM 4877 C CA . MET A 1 615 ? 9.881 -21.725 -20.833 1.00 92.00 615 MET A CA 1
ATOM 4878 C C . MET A 1 615 ? 11.314 -21.348 -21.187 1.00 92.00 615 MET A C 1
ATOM 4880 O O . MET A 1 615 ? 11.819 -20.300 -20.769 1.00 92.00 615 MET A O 1
ATOM 4884 N N . LYS A 1 616 ? 11.928 -22.162 -22.052 1.00 89.69 616 LYS A N 1
ATOM 4885 C CA . LYS A 1 616 ? 13.295 -21.976 -22.562 1.00 89.69 616 LYS A CA 1
ATOM 4886 C C . LYS A 1 616 ? 13.312 -21.988 -24.089 1.00 89.69 616 LYS A C 1
ATOM 4888 O O . LYS A 1 616 ? 12.612 -22.777 -24.721 1.00 89.69 616 LYS A O 1
ATOM 4893 N N . GLN A 1 617 ? 14.127 -21.127 -24.697 1.00 89.12 617 GLN A N 1
ATOM 4894 C CA . GLN A 1 617 ? 14.282 -21.034 -26.155 1.00 89.12 617 GLN A CA 1
ATOM 4895 C C . GLN A 1 617 ? 15.778 -21.003 -26.530 1.00 89.12 617 GLN A C 1
ATOM 4897 O O . GLN A 1 617 ? 16.308 -19.946 -26.874 1.00 89.12 617 GLN A O 1
ATOM 4902 N N . PRO A 1 618 ? 16.486 -22.147 -26.450 1.00 84.81 618 PRO A N 1
ATOM 4903 C CA . PRO A 1 618 ? 17.947 -22.193 -26.564 1.00 84.81 618 PRO A CA 1
ATOM 4904 C C . PRO A 1 618 ? 18.463 -21.813 -27.959 1.00 84.81 618 PRO A C 1
ATOM 4906 O O . PRO A 1 618 ? 19.565 -21.296 -28.087 1.00 84.81 618 PRO A O 1
ATOM 4909 N N . GLY A 1 619 ? 17.662 -22.019 -29.011 1.00 84.94 619 GLY A N 1
ATOM 4910 C CA . GLY A 1 619 ? 18.011 -21.610 -30.377 1.00 84.94 619 GLY A CA 1
ATOM 4911 C C . GLY A 1 619 ? 17.793 -20.118 -30.662 1.00 84.94 619 GLY A C 1
ATOM 4912 O O . GLY A 1 619 ? 17.975 -19.679 -31.795 1.00 84.94 619 GLY A O 1
ATOM 4913 N N . GLY A 1 620 ? 17.362 -19.339 -29.666 1.00 82.31 620 GLY A N 1
ATOM 4914 C CA . GLY A 1 620 ? 17.052 -17.922 -29.813 1.00 82.31 620 GLY A CA 1
ATOM 4915 C C . GLY A 1 620 ? 15.688 -17.643 -30.449 1.00 82.31 620 GLY A C 1
ATOM 4916 O O . GLY A 1 620 ? 14.893 -18.543 -30.743 1.00 82.31 620 GLY A O 1
ATOM 4917 N N . LEU A 1 621 ? 15.398 -16.355 -30.636 1.00 78.81 621 LEU A N 1
ATOM 4918 C CA . LEU A 1 621 ? 14.084 -15.867 -31.056 1.00 78.81 621 LEU A CA 1
ATOM 4919 C C . LEU A 1 621 ? 13.606 -16.518 -32.361 1.00 78.81 621 LEU A C 1
ATOM 4921 O O . LEU A 1 621 ? 14.243 -16.410 -33.405 1.00 78.81 621 LEU A O 1
ATOM 4925 N N . GLY A 1 622 ? 12.421 -17.126 -32.306 1.00 76.94 622 GLY A N 1
ATOM 4926 C CA . GLY A 1 622 ? 11.772 -17.763 -33.456 1.00 76.94 622 GLY A CA 1
ATOM 4927 C C . GLY A 1 622 ? 12.053 -19.260 -33.598 1.00 76.94 622 GLY A C 1
ATOM 4928 O O . GLY A 1 622 ? 11.511 -19.883 -34.507 1.00 76.94 622 GLY A O 1
ATOM 4929 N N . THR A 1 623 ? 12.846 -19.843 -32.697 1.00 86.81 623 THR A N 1
ATOM 4930 C CA . THR A 1 623 ? 13.060 -21.296 -32.615 1.00 86.81 623 THR A CA 1
ATOM 4931 C C . THR A 1 623 ? 12.075 -21.972 -31.653 1.00 86.81 623 THR A C 1
ATOM 4933 O O . THR A 1 623 ? 11.212 -21.315 -31.065 1.00 86.81 623 THR A O 1
ATOM 4936 N N . GLN A 1 624 ? 12.160 -23.298 -31.513 1.00 88.69 624 GLN A N 1
ATOM 4937 C CA . GLN A 1 624 ? 11.290 -24.067 -30.622 1.00 88.69 624 GLN A CA 1
ATOM 4938 C C . GLN A 1 624 ? 11.423 -23.609 -29.161 1.00 88.69 624 GLN A C 1
ATOM 4940 O O . GLN A 1 624 ? 12.530 -23.437 -28.653 1.00 88.69 624 GLN A O 1
ATOM 4945 N N . VAL A 1 625 ? 10.277 -23.442 -28.496 1.00 91.19 625 VAL A N 1
ATOM 4946 C CA . VAL A 1 625 ? 10.192 -23.164 -27.058 1.00 91.19 625 VAL A CA 1
ATOM 4947 C C . VAL A 1 625 ? 9.897 -24.471 -26.328 1.00 91.19 625 VAL A C 1
ATOM 4949 O O . VAL A 1 625 ? 8.944 -25.175 -26.671 1.00 91.19 625 VAL A O 1
ATOM 4952 N N . TYR A 1 626 ? 10.711 -24.786 -25.330 1.00 91.75 626 TYR A N 1
ATOM 4953 C CA . TYR A 1 626 ? 10.575 -25.955 -24.466 1.00 91.75 626 TYR A CA 1
ATOM 4954 C C . TYR A 1 626 ? 9.886 -25.569 -23.164 1.00 91.75 626 TYR A C 1
ATOM 4956 O O . TYR A 1 626 ? 9.988 -24.416 -22.745 1.00 91.75 626 TYR A O 1
ATOM 4964 N N . TRP A 1 627 ? 9.194 -26.535 -22.562 1.00 93.75 627 TRP A N 1
ATOM 4965 C CA . TRP A 1 627 ? 8.558 -26.391 -21.258 1.00 93.75 627 TRP A CA 1
ATOM 4966 C C . TRP A 1 627 ? 9.225 -27.295 -20.233 1.00 93.75 627 TRP A C 1
ATOM 4968 O O . TRP A 1 627 ? 9.467 -28.468 -20.520 1.00 93.75 627 TRP A O 1
ATOM 4978 N N . GLU A 1 628 ? 9.450 -26.746 -19.050 1.00 92.94 628 GLU A N 1
ATOM 4979 C CA . GLU A 1 628 ? 9.844 -27.452 -17.837 1.00 92.94 628 GLU A CA 1
ATOM 4980 C C . GLU A 1 628 ? 8.924 -26.990 -16.704 1.00 92.94 628 GLU A C 1
ATOM 4982 O O . GLU A 1 628 ? 8.514 -25.829 -16.675 1.00 92.94 628 GLU A O 1
ATOM 4987 N N . ASP A 1 629 ? 8.552 -27.894 -15.798 1.00 92.44 629 ASP A N 1
ATOM 4988 C CA . ASP A 1 629 ? 7.648 -27.538 -14.706 1.00 92.44 629 ASP A CA 1
ATOM 4989 C C . ASP A 1 629 ? 8.382 -26.650 -13.686 1.00 92.44 629 ASP A C 1
ATOM 4991 O O . ASP A 1 629 ? 9.390 -27.082 -13.120 1.00 92.44 629 ASP A O 1
ATOM 4995 N N . PRO A 1 630 ? 7.911 -25.410 -13.450 1.00 94.38 630 PRO A N 1
ATOM 4996 C CA . PRO A 1 630 ? 8.552 -24.501 -12.511 1.00 94.38 630 PRO A CA 1
ATOM 4997 C C . PRO A 1 630 ? 8.196 -24.854 -11.062 1.00 94.38 630 PRO A C 1
ATOM 4999 O O . PRO A 1 630 ? 7.117 -25.372 -10.767 1.00 94.38 630 PRO A O 1
ATOM 5002 N N . ALA A 1 631 ? 9.065 -24.474 -10.133 1.00 93.88 631 ALA A N 1
ATOM 5003 C CA . ALA A 1 631 ? 8.771 -24.464 -8.712 1.00 93.88 631 ALA A CA 1
ATOM 5004 C C . ALA A 1 631 ? 7.593 -23.523 -8.393 1.00 93.88 631 ALA A C 1
ATOM 5006 O O . ALA A 1 631 ? 7.400 -22.469 -9.008 1.00 93.88 631 ALA A O 1
ATOM 5007 N N . GLU A 1 632 ? 6.798 -23.897 -7.391 1.00 90.50 632 GLU A N 1
ATOM 5008 C CA . GLU A 1 632 ? 5.600 -23.146 -7.003 1.00 90.50 632 GLU A CA 1
ATOM 5009 C C . GLU A 1 632 ? 5.896 -21.956 -6.092 1.00 90.50 632 GLU A C 1
ATOM 5011 O O . GLU A 1 632 ? 5.121 -20.999 -6.066 1.00 90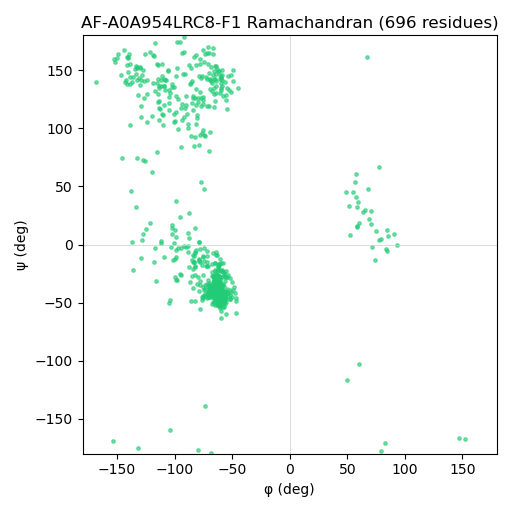.50 632 GLU A O 1
ATOM 5016 N N . TYR A 1 633 ? 6.993 -22.001 -5.337 1.00 91.06 633 TYR A N 1
ATOM 5017 C CA . TYR A 1 633 ? 7.388 -20.930 -4.433 1.00 91.06 633 TYR A CA 1
ATOM 5018 C C . TYR A 1 633 ? 8.901 -20.865 -4.237 1.00 91.06 633 TYR A C 1
ATOM 5020 O O . TYR A 1 633 ? 9.603 -21.862 -4.388 1.00 91.06 633 TYR A O 1
ATOM 5028 N N . ILE A 1 634 ? 9.385 -19.686 -3.843 1.00 89.44 634 ILE A N 1
ATOM 5029 C CA . ILE A 1 634 ? 10.735 -19.489 -3.303 1.00 89.44 634 ILE A CA 1
ATOM 5030 C C . ILE A 1 634 ? 10.638 -19.066 -1.838 1.00 89.44 634 ILE A C 1
ATOM 5032 O O . ILE A 1 634 ? 9.732 -18.312 -1.472 1.00 89.44 634 ILE A O 1
ATOM 5036 N N . GLU A 1 635 ? 11.553 -19.556 -1.007 1.00 87.50 635 GLU A N 1
ATOM 5037 C CA . GLU A 1 635 ? 11.635 -19.234 0.418 1.00 87.50 635 GLU A CA 1
ATOM 5038 C C . GLU A 1 635 ? 12.863 -18.356 0.692 1.00 87.50 635 GLU A C 1
ATOM 5040 O O . GLU A 1 635 ? 13.939 -18.596 0.144 1.00 87.50 635 GLU A O 1
ATOM 5045 N N . SER A 1 636 ? 12.709 -17.314 1.509 1.00 84.62 636 SER A N 1
ATOM 5046 C CA . SER A 1 636 ? 13.842 -16.531 2.007 1.00 84.62 636 SER A CA 1
ATOM 5047 C C . SER A 1 636 ? 14.612 -17.312 3.074 1.00 84.62 636 SER A C 1
ATOM 5049 O O . SER A 1 636 ? 14.074 -18.222 3.697 1.00 84.62 636 SER A O 1
ATOM 5051 N N . PHE A 1 637 ? 15.841 -16.895 3.389 1.00 80.56 637 PHE A N 1
ATOM 5052 C CA . PHE A 1 637 ? 16.613 -17.494 4.491 1.00 80.56 637 PHE A CA 1
ATOM 5053 C C . PHE A 1 637 ? 15.964 -17.314 5.884 1.00 80.56 637 PHE A C 1
ATOM 5055 O O . PHE A 1 637 ? 16.425 -17.904 6.855 1.00 80.56 637 PHE A O 1
ATOM 5062 N N . LEU A 1 638 ? 14.904 -16.498 5.987 1.00 81.25 638 LEU A N 1
ATOM 5063 C CA . LEU A 1 638 ? 14.091 -16.299 7.193 1.00 81.25 638 LEU A CA 1
ATOM 5064 C C . LEU A 1 638 ? 12.788 -17.124 7.179 1.00 81.25 638 LEU A C 1
ATOM 5066 O O . LEU A 1 638 ? 11.937 -16.927 8.040 1.00 81.25 638 LEU A O 1
ATOM 5070 N N . GLY A 1 639 ? 12.591 -18.004 6.192 1.00 80.06 639 GLY A N 1
ATOM 5071 C CA . GLY A 1 639 ? 11.403 -18.859 6.087 1.00 80.06 639 GLY A CA 1
ATOM 5072 C C . GLY A 1 639 ? 10.194 -18.214 5.397 1.00 80.06 639 GLY A C 1
ATOM 5073 O O . GLY A 1 639 ? 9.113 -18.799 5.367 1.00 80.06 639 GLY A O 1
ATOM 5074 N N . PHE A 1 640 ? 10.331 -17.011 4.825 1.00 81.44 640 PHE A N 1
ATOM 5075 C CA . PHE A 1 640 ? 9.223 -16.343 4.132 1.00 81.44 640 PHE A CA 1
ATOM 5076 C C . PHE A 1 640 ? 9.041 -16.901 2.719 1.00 81.44 640 PHE A C 1
ATOM 5078 O O . PHE A 1 640 ? 9.975 -16.841 1.920 1.00 81.44 640 PHE A O 1
ATOM 5085 N N . ARG A 1 641 ? 7.830 -17.351 2.366 1.00 86.00 641 ARG A N 1
ATOM 5086 C CA . ARG A 1 641 ? 7.528 -17.926 1.046 1.00 86.00 641 ARG A CA 1
ATOM 5087 C C . ARG A 1 641 ? 6.802 -16.949 0.131 1.00 86.00 641 ARG A C 1
ATOM 5089 O O . ARG A 1 641 ? 5.817 -16.329 0.520 1.00 86.00 641 ARG A O 1
ATOM 5096 N N . ARG A 1 642 ? 7.238 -16.877 -1.128 1.00 86.50 642 ARG A N 1
ATOM 5097 C CA . ARG A 1 642 ? 6.506 -16.218 -2.217 1.00 86.50 642 ARG A CA 1
ATOM 5098 C C . ARG A 1 642 ? 6.054 -17.254 -3.234 1.00 86.50 642 ARG A C 1
ATOM 5100 O O . ARG A 1 642 ? 6.898 -17.940 -3.801 1.00 86.50 642 ARG A O 1
ATOM 5107 N N . TYR A 1 643 ? 4.750 -17.300 -3.494 1.00 87.38 643 TYR A N 1
ATOM 5108 C CA . TYR A 1 643 ? 4.116 -18.274 -4.385 1.00 87.38 643 TYR A CA 1
ATOM 5109 C C . TYR A 1 643 ? 3.862 -17.704 -5.790 1.00 87.38 643 TYR A C 1
ATOM 5111 O O . TYR A 1 643 ? 3.499 -16.534 -5.940 1.00 87.38 643 TYR A O 1
ATOM 5119 N N . PHE A 1 644 ? 4.000 -18.563 -6.800 1.00 89.12 644 PHE A N 1
ATOM 5120 C CA . PHE A 1 644 ? 3.814 -18.292 -8.233 1.00 89.12 644 PHE A CA 1
ATOM 5121 C C . PHE A 1 644 ? 2.794 -19.245 -8.881 1.00 89.12 644 PHE A C 1
ATOM 5123 O O . PHE A 1 644 ? 2.698 -19.322 -10.101 1.00 89.12 644 PHE A O 1
ATOM 5130 N N . THR A 1 645 ? 2.024 -19.983 -8.076 1.00 88.44 645 THR A N 1
ATOM 5131 C CA . THR A 1 645 ? 1.071 -21.017 -8.523 1.00 88.44 645 THR A CA 1
ATOM 5132 C C . THR A 1 645 ? 0.097 -20.517 -9.593 1.00 88.44 645 THR A C 1
ATOM 5134 O O . THR A 1 645 ? -0.064 -21.155 -10.632 1.00 88.44 645 THR A O 1
ATOM 5137 N N . LEU A 1 646 ? -0.497 -19.339 -9.383 1.00 89.00 646 LEU A N 1
ATOM 5138 C CA . LEU A 1 646 ? -1.420 -18.713 -10.331 1.00 89.00 646 LEU A CA 1
ATOM 5139 C C . LEU A 1 646 ? -0.728 -18.368 -11.660 1.00 89.00 646 LEU A C 1
ATOM 5141 O O . LEU A 1 646 ? -1.249 -18.674 -12.733 1.00 89.00 646 LEU A O 1
ATOM 5145 N N . GLU A 1 647 ? 0.441 -17.726 -11.607 1.00 90.81 647 GLU A N 1
ATOM 5146 C CA . GLU A 1 647 ? 1.235 -17.399 -12.792 1.00 90.81 647 GLU A CA 1
ATOM 5147 C C . GLU A 1 647 ? 1.644 -18.656 -13.565 1.00 90.81 647 GLU A C 1
ATOM 5149 O O . GLU A 1 647 ? 1.510 -18.687 -14.790 1.00 90.81 647 GLU A O 1
ATOM 5154 N N . ASN A 1 648 ? 2.069 -19.703 -12.855 1.00 92.25 648 ASN A N 1
ATOM 5155 C CA . ASN A 1 648 ? 2.464 -20.988 -13.426 1.00 92.25 648 ASN A CA 1
ATOM 5156 C C . ASN A 1 648 ? 1.282 -21.666 -14.137 1.00 92.25 648 ASN A C 1
ATOM 5158 O O . ASN A 1 648 ? 1.419 -22.094 -15.286 1.00 92.25 648 ASN A O 1
ATOM 5162 N N . GLN A 1 649 ? 0.100 -21.683 -13.511 1.00 92.31 649 GLN A N 1
ATOM 5163 C CA . GLN A 1 649 ? -1.128 -22.229 -14.097 1.00 92.31 649 GLN A CA 1
ATOM 5164 C C . GLN A 1 649 ? -1.517 -21.495 -15.389 1.00 92.31 649 GLN A C 1
ATOM 5166 O O . GLN A 1 649 ? -1.816 -22.123 -16.410 1.00 92.31 649 GLN A O 1
ATOM 5171 N N . VAL A 1 650 ? -1.490 -20.157 -15.375 1.00 94.31 650 VAL A N 1
ATOM 5172 C CA . VAL A 1 650 ? -1.784 -19.352 -16.568 1.00 94.31 650 VAL A CA 1
ATOM 5173 C C . VAL A 1 650 ? -0.741 -19.618 -17.657 1.00 94.31 650 VAL A C 1
ATOM 5175 O O . VAL A 1 650 ? -1.110 -19.880 -18.804 1.00 94.31 650 VAL A O 1
ATOM 5178 N N . ASN A 1 651 ? 0.550 -19.611 -17.315 1.00 95.00 651 ASN A N 1
ATOM 5179 C CA . ASN A 1 651 ? 1.643 -19.854 -18.259 1.00 95.00 651 ASN A CA 1
ATOM 5180 C C . ASN A 1 651 ? 1.541 -21.209 -18.952 1.00 95.00 651 ASN A C 1
ATOM 5182 O O . ASN A 1 651 ? 1.737 -21.277 -20.167 1.00 95.00 651 ASN A O 1
ATOM 5186 N N . GLN A 1 652 ? 1.171 -22.261 -18.224 1.00 94.88 652 GLN A N 1
ATOM 5187 C CA . GLN A 1 652 ? 1.016 -23.599 -18.784 1.00 94.88 652 GLN A CA 1
ATOM 5188 C C . GLN A 1 652 ? -0.047 -23.628 -19.895 1.00 94.88 652 GLN A C 1
ATOM 5190 O O . GLN A 1 652 ? 0.183 -24.171 -20.983 1.00 94.88 652 GLN A O 1
ATOM 5195 N N . VAL A 1 653 ? -1.200 -22.986 -19.669 1.00 95.88 653 VAL A N 1
ATOM 5196 C CA . VAL A 1 653 ? -2.270 -22.902 -20.675 1.00 95.88 653 VAL A CA 1
ATOM 5197 C C . VAL A 1 653 ? -1.841 -22.040 -21.863 1.00 95.88 653 VAL A C 1
ATOM 5199 O O . VAL A 1 653 ? -2.028 -22.457 -23.011 1.00 95.88 653 VAL A O 1
ATOM 5202 N N . LEU A 1 654 ? -1.206 -20.887 -21.617 1.00 96.62 654 LEU A N 1
ATOM 5203 C CA . LEU A 1 654 ? -0.695 -20.018 -22.683 1.00 96.62 654 LEU A CA 1
ATOM 5204 C C . LEU A 1 654 ? 0.334 -20.741 -23.564 1.00 96.62 654 LEU A C 1
ATOM 5206 O O . LEU A 1 654 ? 0.218 -20.695 -24.790 1.00 96.62 654 LEU A O 1
ATOM 5210 N N . PHE A 1 655 ? 1.299 -21.444 -22.964 1.00 95.50 655 PHE A N 1
ATOM 5211 C CA . PHE A 1 655 ? 2.314 -22.229 -23.671 1.00 95.50 655 PHE A CA 1
ATOM 5212 C C . PHE A 1 655 ? 1.681 -23.331 -24.526 1.00 95.50 655 PHE A C 1
ATOM 5214 O O . PHE A 1 655 ? 2.017 -23.488 -25.705 1.00 95.50 655 PHE A O 1
ATOM 5221 N N . ARG A 1 656 ? 0.732 -24.086 -23.961 1.00 95.56 656 ARG A N 1
ATOM 5222 C CA . ARG A 1 656 ? 0.042 -25.173 -24.666 1.00 95.56 656 ARG A CA 1
ATOM 5223 C C . ARG A 1 656 ? -0.739 -24.649 -25.871 1.00 95.56 656 ARG A C 1
ATOM 5225 O O . ARG A 1 656 ? -0.602 -25.211 -26.957 1.00 95.56 656 ARG A O 1
ATOM 5232 N N . LEU A 1 657 ? -1.499 -23.562 -25.708 1.00 95.69 657 LEU A N 1
ATOM 5233 C CA . LEU A 1 657 ? -2.238 -22.921 -26.804 1.00 95.69 657 LEU A CA 1
ATOM 5234 C C . LEU A 1 657 ? -1.298 -22.325 -27.859 1.00 95.69 657 LEU A C 1
ATOM 5236 O O . LEU A 1 657 ? -1.585 -22.402 -29.053 1.00 95.69 657 LEU A O 1
ATOM 5240 N N . ALA A 1 658 ? -0.159 -21.765 -27.445 1.00 94.25 658 ALA A N 1
ATOM 5241 C CA . ALA A 1 658 ? 0.835 -21.230 -28.367 1.00 94.25 658 ALA A CA 1
ATOM 5242 C C . ALA A 1 658 ? 1.503 -22.338 -29.197 1.00 94.25 658 ALA A C 1
ATOM 5244 O O . ALA A 1 658 ? 1.711 -22.158 -30.395 1.00 94.25 658 ALA A O 1
ATOM 5245 N N . ASN A 1 659 ? 1.794 -23.499 -28.608 1.00 92.56 659 ASN A N 1
ATOM 5246 C CA . ASN A 1 659 ? 2.407 -24.625 -29.322 1.00 92.56 659 ASN A CA 1
ATOM 5247 C C . ASN A 1 659 ? 1.417 -25.431 -30.162 1.00 92.56 659 ASN A C 1
ATOM 5249 O O . ASN A 1 659 ? 1.729 -25.859 -31.276 1.00 92.56 659 ASN A O 1
ATOM 5253 N N . LYS A 1 660 ? 0.213 -25.657 -29.639 1.00 93.19 660 LYS A N 1
ATOM 5254 C CA . LYS A 1 660 ? -0.839 -26.446 -30.285 1.00 93.19 660 LYS A CA 1
ATOM 5255 C C . LYS A 1 660 ? -2.122 -25.614 -30.362 1.00 93.19 660 LYS A C 1
ATOM 5257 O O . LYS A 1 660 ? -3.082 -25.919 -29.656 1.00 93.19 660 LYS A O 1
ATOM 5262 N N . PRO A 1 661 ? -2.167 -24.581 -31.228 1.00 92.75 661 PRO A N 1
ATOM 5263 C CA . PRO A 1 661 ? -3.350 -23.742 -31.332 1.00 92.75 661 PRO A CA 1
ATOM 5264 C C . PRO A 1 661 ? -4.539 -24.545 -31.882 1.00 92.75 661 PRO A C 1
ATOM 5266 O O . PRO A 1 661 ? -4.330 -25.463 -32.694 1.00 92.75 661 PRO A O 1
ATOM 5269 N N . PRO A 1 662 ? -5.775 -24.190 -31.483 1.00 92.38 662 PRO A N 1
ATOM 5270 C CA . PRO A 1 662 ? -6.992 -24.823 -31.974 1.00 92.38 662 PRO A CA 1
ATOM 5271 C C . PRO A 1 662 ? -7.065 -24.882 -33.504 1.00 92.38 662 PRO A C 1
ATOM 5273 O O . PRO A 1 662 ? -6.604 -23.979 -34.208 1.00 92.38 662 PRO A O 1
ATOM 5276 N N . LYS A 1 663 ? -7.672 -25.950 -34.037 1.00 90.38 663 LYS A N 1
ATOM 5277 C CA . LYS A 1 663 ? -7.731 -26.199 -35.486 1.00 90.38 663 LYS A CA 1
ATOM 5278 C C . LYS A 1 663 ? -8.382 -25.038 -36.248 1.00 90.38 663 LYS A C 1
ATOM 5280 O O . LYS A 1 663 ? -7.824 -24.582 -37.241 1.00 90.38 663 LYS A O 1
ATOM 5285 N N . HIS A 1 664 ? -9.483 -24.490 -35.732 1.00 89.50 664 HIS A N 1
ATOM 5286 C CA . HIS A 1 664 ? -10.192 -23.378 -36.372 1.00 89.50 664 HIS A CA 1
ATOM 5287 C C . HIS A 1 664 ? -9.369 -22.083 -36.441 1.00 89.50 664 HIS A C 1
ATOM 5289 O O . HIS A 1 664 ? -9.614 -21.263 -37.321 1.00 89.50 664 HIS A O 1
ATOM 5295 N N . TRP A 1 665 ? -8.356 -21.897 -35.583 1.00 91.00 665 TRP A N 1
ATOM 5296 C CA . TRP A 1 665 ? -7.428 -20.763 -35.703 1.00 91.00 665 TRP A CA 1
ATOM 5297 C C . TRP A 1 665 ? -6.453 -20.957 -36.860 1.00 91.00 665 TRP A C 1
ATOM 5299 O O . TRP A 1 665 ? -6.154 -20.001 -37.573 1.00 91.00 665 TRP A O 1
ATOM 5309 N N . LYS A 1 666 ? -5.975 -22.190 -37.071 1.00 87.00 666 LYS A N 1
ATOM 5310 C CA . LYS A 1 666 ? -5.105 -22.540 -38.208 1.00 87.00 666 LYS A CA 1
ATOM 5311 C C . LYS A 1 666 ? -5.845 -22.408 -39.538 1.00 87.00 666 LYS A C 1
ATOM 5313 O O . LYS A 1 666 ? -5.254 -21.975 -40.524 1.00 87.00 666 LYS A O 1
ATOM 5318 N N . ASP A 1 667 ? -7.134 -22.736 -39.538 1.00 86.88 667 ASP A N 1
ATOM 5319 C CA . ASP A 1 667 ? -7.997 -22.667 -40.718 1.00 86.88 667 ASP A CA 1
ATOM 5320 C C . ASP A 1 667 ? -8.381 -21.219 -41.092 1.00 86.88 667 ASP A C 1
ATOM 5322 O O . ASP A 1 667 ? -8.818 -20.961 -42.218 1.00 86.88 667 ASP A O 1
ATOM 5326 N N . ALA A 1 668 ? -8.169 -20.245 -40.195 1.00 83.19 668 ALA A N 1
ATOM 5327 C CA . ALA A 1 668 ? -8.379 -18.829 -40.477 1.00 83.19 668 ALA A CA 1
ATOM 5328 C C . ALA A 1 668 ? -7.324 -18.305 -41.474 1.00 83.19 668 ALA A C 1
ATOM 5330 O O . ALA A 1 668 ? -6.217 -17.906 -41.104 1.00 83.19 668 ALA A O 1
ATOM 5331 N N . LYS A 1 669 ? -7.682 -18.264 -42.765 1.00 81.88 669 LYS A N 1
ATOM 5332 C CA . LYS A 1 669 ? -6.839 -17.786 -43.884 1.00 81.88 669 LYS A CA 1
ATOM 5333 C C . LYS A 1 669 ? -6.694 -16.255 -43.930 1.00 81.88 669 LYS A C 1
ATOM 5335 O O . LYS A 1 669 ? -6.865 -15.635 -44.975 1.00 81.88 669 LYS A O 1
ATOM 5340 N N . ILE A 1 670 ? -6.384 -15.638 -42.795 1.00 85.12 670 ILE A N 1
ATOM 5341 C CA . ILE A 1 670 ? -6.259 -14.186 -42.635 1.00 85.12 670 ILE A CA 1
ATOM 5342 C C . ILE A 1 670 ? -4.793 -13.848 -42.377 1.00 85.12 670 ILE A C 1
ATOM 5344 O O . ILE A 1 670 ? -4.118 -14.528 -41.600 1.00 85.12 670 ILE A O 1
ATOM 5348 N N . LYS A 1 671 ? -4.294 -12.796 -43.028 1.00 87.06 671 LYS A N 1
ATOM 5349 C CA . LYS A 1 671 ? -2.954 -12.250 -42.795 1.00 87.06 671 LYS A CA 1
ATOM 5350 C C . LYS A 1 671 ? -3.064 -10.911 -42.078 1.00 87.06 671 LYS A C 1
ATOM 5352 O O . LYS A 1 671 ? -3.944 -10.118 -42.390 1.00 87.06 671 LYS A O 1
ATOM 5357 N N . VAL A 1 672 ? -2.152 -10.669 -41.147 1.00 86.69 672 VAL A N 1
ATOM 5358 C CA . VAL A 1 672 ? -2.038 -9.413 -40.401 1.00 86.69 672 VAL A CA 1
ATOM 5359 C C . VAL A 1 672 ? -0.596 -8.921 -40.437 1.00 86.69 672 VAL A C 1
ATOM 5361 O O . VAL A 1 672 ? 0.341 -9.719 -40.532 1.00 86.69 672 VAL A O 1
ATOM 5364 N N . VAL A 1 673 ? -0.412 -7.605 -40.340 1.00 85.25 673 VAL A N 1
ATOM 5365 C CA . VAL A 1 673 ? 0.913 -6.979 -40.259 1.00 85.25 673 VAL A CA 1
ATOM 5366 C C . VAL A 1 673 ? 1.214 -6.672 -38.800 1.00 85.25 673 VAL A C 1
ATOM 5368 O O . VAL A 1 673 ? 0.547 -5.846 -38.182 1.00 85.25 673 VAL A O 1
ATOM 5371 N N . ARG A 1 674 ? 2.218 -7.331 -38.217 1.00 78.75 674 ARG A N 1
ATOM 5372 C CA . ARG A 1 674 ? 2.669 -7.040 -36.850 1.00 78.75 674 ARG A CA 1
ATOM 5373 C C . ARG A 1 674 ? 4.066 -6.450 -36.917 1.00 78.75 674 ARG A C 1
ATOM 5375 O O . ARG A 1 674 ? 5.003 -7.144 -37.296 1.00 78.75 674 ARG A O 1
ATOM 5382 N N . ARG A 1 675 ? 4.187 -5.190 -36.483 1.00 74.31 675 ARG A N 1
ATOM 5383 C CA . ARG A 1 675 ? 5.388 -4.361 -36.681 1.00 74.31 675 ARG A CA 1
ATOM 5384 C C . ARG A 1 675 ? 5.643 -4.198 -38.185 1.00 74.31 675 ARG A C 1
ATOM 5386 O O . ARG A 1 675 ? 4.909 -3.463 -38.827 1.00 74.31 675 ARG A O 1
ATOM 5393 N N . ASP A 1 676 ? 6.604 -4.929 -38.718 1.00 76.56 676 ASP A N 1
ATOM 5394 C CA . ASP A 1 676 ? 7.125 -4.890 -40.083 1.00 76.56 676 ASP A CA 1
ATOM 5395 C C . ASP A 1 676 ? 6.893 -6.209 -40.849 1.00 76.56 676 ASP A C 1
ATOM 5397 O O . ASP A 1 676 ? 7.204 -6.305 -42.033 1.00 76.56 676 ASP A O 1
ATOM 5401 N N . ARG A 1 677 ? 6.324 -7.236 -40.197 1.00 79.31 677 ARG A N 1
ATOM 5402 C CA . ARG A 1 677 ? 6.198 -8.590 -40.762 1.00 79.31 677 ARG A CA 1
ATOM 5403 C C . ARG A 1 677 ? 4.747 -8.984 -41.019 1.00 79.31 677 ARG A C 1
ATOM 5405 O O . ARG A 1 677 ? 3.879 -8.827 -40.155 1.00 79.31 677 ARG A O 1
ATOM 5412 N N . VAL A 1 678 ? 4.503 -9.562 -42.196 1.00 85.69 678 VAL A N 1
ATOM 5413 C CA . VAL A 1 678 ? 3.232 -10.206 -42.553 1.00 85.69 678 VAL A CA 1
ATOM 5414 C C . VAL A 1 678 ? 3.223 -11.626 -41.996 1.00 85.69 678 VAL A C 1
ATOM 5416 O O . VAL A 1 678 ? 4.114 -12.418 -42.290 1.00 85.69 678 VAL A O 1
ATOM 5419 N N . GLN A 1 679 ? 2.196 -11.971 -41.229 1.00 86.62 679 GLN A N 1
ATOM 5420 C CA . GLN A 1 679 ? 2.023 -13.307 -40.656 1.00 86.62 679 GLN A CA 1
ATOM 5421 C C . GLN A 1 679 ? 0.556 -13.735 -40.706 1.00 86.62 679 GLN A C 1
ATOM 5423 O O . GLN A 1 679 ? -0.337 -12.898 -40.848 1.00 86.62 679 GLN A O 1
ATOM 5428 N N . SER A 1 680 ? 0.293 -15.039 -40.597 1.00 91.25 680 SER A N 1
ATOM 5429 C CA . SER A 1 680 ? -1.080 -15.526 -40.425 1.00 91.25 680 SER A CA 1
ATOM 5430 C C . SER A 1 680 ? -1.659 -15.037 -39.094 1.00 91.25 680 SER A C 1
ATOM 5432 O O . SER A 1 680 ? -0.919 -14.804 -38.135 1.00 91.25 680 SER A O 1
ATOM 5434 N N . ALA A 1 681 ? -2.984 -14.910 -39.009 1.00 90.94 681 ALA A N 1
ATOM 5435 C CA . ALA A 1 681 ? -3.658 -14.582 -37.755 1.00 90.94 681 ALA A CA 1
ATOM 5436 C C . ALA A 1 681 ? -3.306 -15.597 -36.648 1.00 90.94 681 ALA A C 1
ATOM 5438 O O . ALA A 1 681 ? -2.986 -15.201 -35.529 1.00 90.94 681 ALA A O 1
ATOM 5439 N N . CYS A 1 682 ? -3.244 -16.893 -36.975 1.00 92.62 682 CYS A N 1
ATOM 5440 C CA . CYS A 1 682 ? -2.777 -17.924 -36.044 1.00 92.62 682 CYS A CA 1
ATOM 5441 C C . CYS A 1 682 ? -1.348 -17.651 -35.544 1.00 92.62 682 CYS A C 1
ATOM 5443 O O . CYS A 1 682 ? -1.126 -17.606 -34.337 1.00 92.62 682 CYS A O 1
ATOM 5445 N N . GLY A 1 683 ? -0.390 -17.394 -36.443 1.00 91.31 683 GLY A N 1
ATOM 5446 C CA . GLY A 1 683 ? 0.998 -17.106 -36.057 1.00 91.31 683 GLY A CA 1
ATOM 5447 C C . GLY A 1 683 ? 1.130 -15.835 -35.210 1.00 91.31 683 GLY A C 1
ATOM 5448 O O . GLY A 1 683 ? 1.896 -15.792 -34.242 1.00 91.31 683 GLY A O 1
ATOM 5449 N N . ALA A 1 684 ? 0.312 -14.820 -35.503 1.00 91.44 684 ALA A N 1
ATOM 5450 C CA . ALA A 1 684 ? 0.228 -13.611 -34.695 1.00 91.44 684 ALA A CA 1
ATOM 5451 C C . ALA A 1 684 ? -0.324 -13.881 -33.290 1.00 91.44 684 ALA A C 1
ATOM 5453 O O . ALA A 1 684 ? 0.211 -13.331 -32.326 1.00 91.44 684 ALA A O 1
ATOM 5454 N N . ALA A 1 685 ? -1.352 -14.723 -33.164 1.00 93.88 685 ALA A N 1
ATOM 5455 C CA . ALA A 1 685 ? -1.908 -15.131 -31.877 1.00 93.88 685 ALA A CA 1
ATOM 5456 C C . ALA A 1 685 ? -0.894 -15.949 -31.063 1.00 93.88 685 ALA A C 1
ATOM 5458 O O . ALA A 1 685 ? -0.646 -15.611 -29.910 1.00 93.88 685 ALA A O 1
ATOM 5459 N N . GLN A 1 686 ? -0.213 -16.929 -31.671 1.00 93.50 686 GLN A N 1
ATOM 5460 C CA . GLN A 1 686 ? 0.863 -17.692 -31.018 1.00 93.50 686 GLN A CA 1
ATOM 5461 C C . GLN A 1 686 ? 1.974 -16.767 -30.499 1.00 93.50 686 GLN A C 1
ATOM 5463 O O . GLN A 1 686 ? 2.383 -16.864 -29.346 1.00 93.50 686 GLN A O 1
ATOM 5468 N N . SER A 1 687 ? 2.397 -15.792 -31.310 1.00 91.88 687 SER A N 1
ATOM 5469 C CA . SER A 1 687 ? 3.382 -14.785 -30.892 1.00 91.88 687 SER A CA 1
ATOM 5470 C C . SER A 1 687 ? 2.884 -13.906 -29.738 1.00 91.88 687 SER A C 1
ATOM 5472 O O . SER A 1 687 ? 3.674 -13.451 -28.914 1.00 91.88 687 SER A O 1
ATOM 5474 N N . ALA A 1 688 ? 1.579 -13.615 -29.678 1.00 94.25 688 ALA A N 1
ATOM 5475 C CA . ALA A 1 688 ? 0.991 -12.863 -28.573 1.00 94.25 688 ALA A CA 1
ATOM 5476 C C . ALA A 1 688 ? 0.950 -13.694 -27.281 1.00 94.25 688 ALA A C 1
ATOM 5478 O O . ALA A 1 688 ? 1.284 -13.163 -26.225 1.00 94.25 688 ALA A O 1
ATOM 5479 N N . LEU A 1 689 ? 0.610 -14.983 -27.385 1.00 96.19 689 LEU A N 1
ATOM 5480 C CA . LEU A 1 689 ? 0.595 -15.931 -26.272 1.00 96.19 689 LEU A CA 1
ATOM 5481 C C . LEU A 1 689 ? 1.991 -16.132 -25.684 1.00 96.19 689 LEU A C 1
ATOM 5483 O O . LEU A 1 689 ? 2.165 -15.890 -24.495 1.00 96.19 689 LEU A O 1
ATOM 5487 N N . PHE A 1 690 ? 2.997 -16.455 -26.506 1.00 94.19 690 PHE A N 1
ATOM 5488 C CA . PHE A 1 690 ? 4.383 -16.556 -26.035 1.00 94.19 690 PHE A CA 1
ATOM 5489 C C . PHE A 1 690 ? 4.873 -15.239 -25.431 1.00 94.19 690 PHE A C 1
ATOM 5491 O O . PHE A 1 690 ? 5.480 -15.244 -24.369 1.00 94.19 690 PHE A O 1
ATOM 5498 N N . GLY A 1 691 ? 4.568 -14.099 -26.061 1.00 92.25 691 GLY A N 1
ATOM 5499 C CA . GLY A 1 691 ? 4.947 -12.793 -25.521 1.00 92.25 691 GLY A CA 1
ATOM 5500 C C . GLY A 1 691 ? 4.322 -12.494 -24.153 1.00 92.25 691 GLY A C 1
ATOM 5501 O O . GLY A 1 691 ? 4.967 -11.867 -23.319 1.00 92.25 691 GLY A O 1
ATOM 5502 N N . CYS A 1 692 ? 3.087 -12.941 -23.914 1.00 95.00 692 CYS A N 1
ATOM 5503 C CA . CYS A 1 692 ? 2.455 -12.850 -22.599 1.00 95.00 692 CYS A CA 1
ATOM 5504 C C . CYS A 1 692 ? 3.094 -13.826 -21.607 1.00 95.00 692 CYS A C 1
ATOM 5506 O O . CYS A 1 692 ? 3.407 -13.422 -20.495 1.00 95.00 692 CYS A O 1
ATOM 5508 N N . ALA A 1 693 ? 3.317 -15.074 -22.019 1.00 94.00 693 ALA A N 1
ATOM 5509 C CA . ALA A 1 693 ? 3.827 -16.132 -21.158 1.00 94.00 693 ALA A CA 1
ATOM 5510 C C . ALA A 1 693 ? 5.265 -15.840 -20.681 1.00 94.00 693 ALA A C 1
ATOM 5512 O O . ALA A 1 693 ? 5.540 -15.840 -19.485 1.00 94.00 693 ALA A O 1
ATOM 5513 N N . PHE A 1 694 ? 6.169 -15.454 -21.591 1.00 91.31 694 PHE A N 1
ATOM 5514 C CA . PHE A 1 694 ? 7.515 -14.996 -21.217 1.00 91.31 694 PHE A CA 1
ATOM 5515 C C . PHE A 1 694 ? 7.483 -13.756 -20.317 1.00 91.31 694 PHE A C 1
ATOM 5517 O O . PHE A 1 694 ? 8.336 -13.610 -19.451 1.00 91.31 694 PHE A O 1
ATOM 5524 N N . GLY A 1 695 ? 6.503 -12.867 -20.502 1.00 89.38 695 GLY A N 1
ATOM 5525 C CA . GLY A 1 695 ? 6.343 -11.680 -19.662 1.00 89.38 695 GLY A CA 1
ATOM 5526 C C . GLY A 1 695 ? 5.740 -11.946 -18.280 1.00 89.38 695 GLY A C 1
ATOM 5527 O O . GLY A 1 695 ? 5.826 -11.067 -17.433 1.00 89.38 695 GLY A O 1
ATOM 5528 N N . LEU A 1 696 ? 5.094 -13.097 -18.068 1.00 89.44 696 LEU A N 1
ATOM 5529 C CA . LEU A 1 696 ? 4.641 -13.557 -16.751 1.00 89.44 696 LEU A CA 1
ATOM 5530 C C . LEU A 1 696 ? 5.740 -14.319 -16.009 1.00 89.44 696 LEU A C 1
ATOM 5532 O O . LEU A 1 696 ? 5.769 -14.292 -14.785 1.00 89.44 696 LEU A O 1
ATOM 5536 N N . GLN A 1 697 ? 6.600 -15.018 -16.754 1.00 87.31 697 GLN A N 1
ATOM 5537 C CA . GLN A 1 697 ? 7.770 -15.709 -16.216 1.00 87.31 697 GLN A CA 1
ATOM 5538 C C . GLN A 1 697 ? 8.868 -14.740 -15.749 1.00 87.31 697 GLN A C 1
ATOM 5540 O O . GLN A 1 697 ? 9.505 -15.005 -14.735 1.00 87.31 697 GLN A O 1
ATOM 5545 N N . ALA A 1 698 ? 9.110 -13.666 -16.511 1.00 64.00 698 ALA A N 1
ATOM 5546 C CA . ALA A 1 698 ? 10.099 -12.627 -16.203 1.00 64.00 698 ALA A CA 1
ATOM 5547 C C . ALA A 1 698 ? 9.623 -11.678 -15.095 1.00 64.00 698 ALA A C 1
ATOM 5549 O O . ALA A 1 698 ? 10.477 -11.256 -14.281 1.00 64.00 698 ALA A O 1
#

Sequence (698 aa):
MKSTTMILELKKGKLIFLDSETCGLHGMPVLLQWAVDEGPIHLYSIWKQPVRETLAIVEAIAEKTVIMFNAAFDWLHLCKLHTIWSLCDPDWIPEEHIEEIAAFEQKGMDGKCLKPAGVLDLLMYARKGPYQSLMGRKDIRIRRVPVQLAESLADTLEKEIHIDEIYFARRANKHAPRWKVLDIQKPDGTVNKDFKDVVLSFAAASGLKYLAEHVLGYEPKYHFSDVEVDKAYWPKELGYAPRATAVSSADKNWEVLDEKGEVKGWAWPGVIQHHIEHWASDGPARDYANDDIVYTRGLYEHFEKPEANDDDSVLTCMVAAVRWRGYRVDLDGIRGLKEKALRKVKASPVQVTRISEVKRYLQEALDDTEMVSQDVNQLASTGRKILEKIKEWKIEVEEDCFRCLCEGCERCGGTGKLKPGPHPAAIRAGELLEAKMALKEIELYNKLLLAGRLHASFKVIGTLSSRMSGADGLNPQGIKSEKTVRSCFPLSWPGQQLCAGDFSGFELTIADAVFNDEGLRRDLMTGRKVHAVFGMGLFNMTYEEVLATADTANDLYKIAKTCVFALLYGAEPPTIARNARLPEEDGIRAYERFGLEYPGIKEERDRITEAFHSMKQPGGLGTQVYWEDPAEYIESFLGFRRYFTLENQVNQVLFRLANKPPKHWKDAKIKVVRRDRVQSACGAAQSALFGCAFGLQA

pLDDT: mean 91.06, std 8.31, range [43.97, 98.69]

Nearest PDB structures (foldseek):
  6p7e-assembly4_D  TM=4.811E-01  e=3.452E-10  Escherichia phage T7
  6p7e-assembly1_A  TM=4.508E-01  e=1.368E-09  Escherichia phage T7
  3po4-assembly1_A  TM=4.388E-01  e=6.473E-09  Thermus aquaticus
  6p7e-assembly2_B  TM=4.500E-01  e=2.331E-09  Escherichia phage T7
  8xjr-assembly1_A  TM=4.273E-01  e=7.731E-09  Thermus aquaticus

Radius of gyration: 30.08 Å; Cα contacts (8 Å, |Δi|>4): 1125; chains: 1; bounding box: 72×63×82 Å

Foldseek 3Di:
DVLVVLLVLLQPAAEKEWDFDALAQQHATQWIWIAGDPHDIDIDGQLQDFLQSNLSNLVSQLAHEYFYALLLRVLLNSQQSNLLSVVDDRGDRNVVPLQVSLVSLVVSLVGDRGHHPWYDHLLVVCCLDPNVVLADDDKQKLWFFFPVCQVVVLVLCQVQADDDLQQAVPPPDSPDRQWDWAWDQDLVRDTDNGGTMIIGDTDHDSDLQSVLCVQVVDDDPDDCVRQPQPPQLRADAFLQQSGLVLQAHVVVLQFHADPVRDGPHGHSSNRVVSVNCSSVDPPVNVSNVSVSSVSSVVSCVSSVNDDTDDPLRSVSSVLSSCLSSFFAFQLVLLVVLLVVLVVLLVPQPDNLVDLVRLLVLLVLQDDPVCCPDPLNSCSSDLDLVSLVVLLPDWDQAKDFDPRDPFDDRPNCNRPRIDHTDRGSSSVNSVSSNSNVVSVVSNVQSVSCNSSSGRSFAWDQQNDLVSHIFTDRRHTPVPQDPPPSRVVRGQRDDVPDHDDDDDDDPVVLVLVCVQLVFPLSVVCVVVVNLLLLLLLCLLPVDDSVVQVVLPPHPRNSSVLSVVLVVCVLVPDAQVVSCVSSVHDSNSSVRSVVSSCVSGVSSVVSSVVQCVQQVQWDDPVDDPGDIDGDQHDQWDARPVGRIRGCPSLSSLLVSLQCCLVPPDPVQVVQQDWDDDPHDIDRSSNSSSVSSVVSSVVSSD

Solvent-accessible surface area (backbone atoms only — not comparable to full-atom values): 37838 Å² total; per-residue (Å²): 118,69,64,64,53,51,47,54,50,47,69,72,44,62,41,33,39,46,54,65,42,54,36,52,96,52,50,52,62,35,35,41,31,36,24,43,64,91,51,70,78,46,82,42,51,54,41,80,36,38,38,47,59,55,49,54,44,54,52,48,52,30,69,23,31,36,37,25,70,52,35,37,58,49,42,25,36,49,26,49,47,51,19,29,52,73,71,49,64,52,79,39,46,45,73,84,40,50,68,66,54,58,66,32,49,76,62,18,34,76,40,77,57,71,69,55,67,28,28,31,23,53,49,57,55,40,46,50,42,81,55,37,72,41,50,96,73,80,63,51,59,31,52,59,21,31,53,93,48,34,63,65,48,32,57,49,47,58,75,69,59,88,70,68,64,50,44,40,61,66,42,92,59,80,86,56,75,63,43,41,78,39,82,35,71,43,78,89,72,47,70,48,84,62,29,23,30,39,32,39,69,74,31,42,43,75,47,70,68,55,44,34,27,72,75,71,69,46,78,74,93,58,56,67,90,77,50,54,77,61,75,84,55,49,42,50,81,44,67,37,29,63,43,50,74,66,61,23,42,76,96,55,65,15,44,31,61,49,100,85,67,48,76,77,40,24,12,30,77,59,32,36,66,61,46,45,51,41,63,66,65,39,64,68,38,42,50,43,56,52,46,51,51,53,42,51,51,51,50,40,56,74,60,68,59,68,78,60,56,45,72,66,30,46,44,26,43,50,45,14,37,49,25,60,43,37,28,47,45,42,60,66,55,40,51,55,53,33,52,53,24,52,50,46,39,69,68,34,95,53,60,80,87,40,67,69,52,47,42,53,62,44,52,54,32,52,38,77,67,53,57,65,32,82,79,36,46,48,54,78,47,91,44,69,73,52,35,58,56,42,41,68,37,64,33,86,57,74,41,72,35,88,72,48,96,56,69,85,33,79,48,43,76,30,67,36,40,40,64,57,42,71,29,52,38,12,54,52,26,46,51,52,48,51,23,54,50,22,52,54,48,36,54,52,38,50,50,42,62,61,40,59,27,49,30,49,34,66,34,63,76,51,44,97,82,54,43,66,34,55,36,54,92,43,45,64,86,71,59,64,84,51,65,82,59,44,66,26,49,62,62,33,57,94,97,54,78,68,85,85,87,80,75,83,60,50,70,59,56,50,44,36,72,72,32,65,20,68,53,52,44,51,33,57,76,71,67,51,60,64,35,25,60,40,25,25,37,50,70,74,43,53,54,66,60,29,53,72,21,51,94,46,99,67,34,50,27,58,43,23,38,54,37,49,54,39,40,80,72,70,47,50,38,67,55,34,6,58,74,60,73,50,59,51,68,34,19,43,46,15,52,55,51,43,35,68,64,26,48,29,51,43,54,47,51,51,51,52,45,64,38,47,47,33,65,48,48,90,78,39,96,91,48,73,73,47,78,51,88,46,59,49,60,52,68,47,101,85,70,51,47,48,75,41,54,69,58,51,57,51,34,54,53,32,51,47,43,38,77,58,56,58,66,72,45,69,67,44,93,43,76,45,75,59,93,93,43,80,37,43,38,40,58,39,34,27,54,15,29,46,56,33,31,56,62,68,65,105